Protein AF-0000000067842999 (afdb_homodimer)

InterPro domains:
  IPR013651 ATP-grasp fold, RimK-type [PF08443] (197-310)

Secondary structure (DSSP, 8-state):
-EEEEE-TT-HHHHHHHHHHHHHT--EEEEEGGGGGG-EEEEESSSTT-EEEEETTEEEEGGG--EEEES-PPPPPPPTT---HHHHHHHHHHHHHHHHHHHHHTTTSBSS-HHHHHHHT-HHHHHHHHHHTT-B---EEEES-HHHHHHHHHHS-EEEE-SS-----SHHHHHHHHS-GGG--THHHHHHHTS-EEEEEPP-EEEEEEEEEETTEEEEEEEE--S-GGGSS-TTSTT-TTSEEEEEPPPHHHHHHHHHHHHHTT-SEEEEEEEEETTS-EEEEEEETT---HHHHHHH---HHHHHHHHHHS------/-EEEEE-TT-HHHHHHHHHHHHHT--EEEEEGGGGGG-EEEEESSSTT-EEEEETTEEEEGGG--EEEES-PPPPPPPTT---HHHHHHHHHHHHHHHHHHHHHTTTSBSS-HHHHHHHT-HHHHHHHHHHTT-----EEEES-HHHHHHHHHHS-EEEE-SS-----SHHHHHHHHS-GGG--THHHHHHHTS-EEEEEPP-EEEEEEEEEETTEEEEEEEE--S-GGGSS-TTSTT-TTSEEEEEPPPHHHHHHHHHHHHHTT-SEEEEEEEEETTS-EEEEEEETT---HHHHHHH---HHHHHHHHHHS------

Structure (mmCIF, N/CA/C/O backbone):
data_AF-0000000067842999-model_v1
#
loop_
_entity.id
_entity.type
_entity.pdbx_description
1 polymer 'ATP-grasp fold RimK-type domain-containing protein'
#
loop_
_atom_site.group_PDB
_atom_site.id
_atom_site.type_symbol
_atom_site.label_atom_id
_atom_site.label_alt_id
_atom_site.label_comp_id
_atom_site.label_asym_id
_atom_site.label_entity_id
_atom_site.label_seq_id
_atom_site.pdbx_PDB_ins_code
_atom_site.Cartn_x
_atom_site.Cartn_y
_atom_site.Cartn_z
_atom_site.occupancy
_atom_site.B_iso_or_equiv
_atom_site.auth_seq_id
_atom_site.auth_comp_id
_atom_site.auth_asym_id
_atom_site.auth_atom_id
_atom_site.pdbx_PDB_model_num
ATOM 1 N N . MET A 1 1 ? 22.359 10.883 -10.391 1 95.81 1 MET A N 1
ATOM 2 C CA . MET A 1 1 ? 22.797 9.875 -9.438 1 95.81 1 MET A CA 1
ATOM 3 C C . MET A 1 1 ? 21.688 8.875 -9.141 1 95.81 1 MET A C 1
ATOM 5 O O . MET A 1 1 ? 20.516 9.25 -9.078 1 95.81 1 MET A O 1
ATOM 9 N N . LEU A 1 2 ? 22.109 7.605 -9.008 1 98.19 2 LEU A N 1
ATOM 10 C CA . LEU A 1 2 ? 21.125 6.559 -8.711 1 98.19 2 LEU A CA 1
ATOM 11 C C . LEU A 1 2 ? 21.078 6.277 -7.215 1 98.19 2 LEU A C 1
ATOM 13 O O . LEU A 1 2 ? 22.109 6.27 -6.543 1 98.19 2 LEU A O 1
ATOM 17 N N . LEU A 1 3 ? 19.906 6.102 -6.684 1 98.62 3 LEU A N 1
ATOM 18 C CA . LEU A 1 3 ? 19.734 5.695 -5.289 1 98.62 3 LEU A CA 1
ATOM 19 C C . LEU A 1 3 ? 19.328 4.23 -5.195 1 98.62 3 LEU A C 1
ATOM 21 O O . LEU A 1 3 ? 18.281 3.832 -5.715 1 98.62 3 LEU A O 1
ATOM 25 N N . LEU A 1 4 ? 20.172 3.434 -4.594 1 98.62 4 LEU A N 1
ATOM 26 C CA . LEU A 1 4 ? 19.906 2.014 -4.391 1 98.62 4 LEU A CA 1
ATOM 27 C C . LEU A 1 4 ? 19.391 1.754 -2.979 1 98.62 4 LEU A C 1
ATOM 29 O O . LEU A 1 4 ? 20.156 1.825 -2.012 1 98.62 4 LEU A O 1
ATOM 33 N N . VAL A 1 5 ? 18.125 1.477 -2.85 1 98.5 5 VAL A N 1
ATOM 34 C CA . VAL A 1 5 ? 17.484 1.307 -1.549 1 98.5 5 VAL A CA 1
ATOM 35 C C . VAL A 1 5 ? 17.406 -0.179 -1.204 1 98.5 5 VAL A C 1
ATOM 37 O O . VAL A 1 5 ? 16.672 -0.933 -1.855 1 98.5 5 VAL A O 1
ATOM 40 N N . THR A 1 6 ? 18.141 -0.628 -0.24 1 98.19 6 THR A N 1
ATOM 41 C CA . THR A 1 6 ? 18.281 -2.041 0.094 1 98.19 6 THR A CA 1
ATOM 42 C C . THR A 1 6 ? 18.828 -2.209 1.512 1 98.19 6 THR A C 1
ATOM 44 O O . THR A 1 6 ? 18.547 -1.39 2.389 1 98.19 6 THR A O 1
ATOM 47 N N . ASN A 1 7 ? 19.438 -3.391 1.809 1 97.44 7 ASN A N 1
ATOM 48 C CA . ASN A 1 7 ? 20.078 -3.676 3.084 1 97.44 7 ASN A CA 1
ATOM 49 C C . ASN A 1 7 ? 21.5 -4.188 2.887 1 97.44 7 ASN A C 1
ATOM 51 O O . ASN A 1 7 ? 21.891 -4.531 1.77 1 97.44 7 ASN A O 1
ATOM 55 N N . ARG A 1 8 ? 22.266 -4.281 3.936 1 95.5 8 ARG A N 1
ATOM 56 C CA . ARG A 1 8 ? 23.688 -4.594 3.877 1 95.5 8 ARG A CA 1
ATOM 57 C C . ARG A 1 8 ? 23.922 -6.027 3.41 1 95.5 8 ARG A C 1
ATOM 59 O O . ARG A 1 8 ? 24.984 -6.355 2.877 1 95.5 8 ARG A O 1
ATOM 66 N N . ARG A 1 9 ? 22.906 -6.883 3.523 1 95.06 9 ARG A N 1
ATOM 67 C CA . ARG A 1 9 ? 23.078 -8.305 3.24 1 95.06 9 ARG A CA 1
ATOM 68 C C . ARG A 1 9 ? 22.594 -8.641 1.835 1 95.06 9 ARG A C 1
ATOM 70 O O . ARG A 1 9 ? 22.594 -9.812 1.437 1 95.06 9 ARG A O 1
ATOM 77 N N . ASP A 1 10 ? 22.203 -7.641 1.113 1 95.62 10 ASP A N 1
ATOM 78 C CA . ASP A 1 10 ? 21.688 -7.875 -0.233 1 95.62 10 ASP A CA 1
ATOM 79 C C . ASP A 1 10 ? 22.828 -8.039 -1.235 1 95.62 10 ASP A C 1
ATOM 81 O O . ASP A 1 10 ? 23.219 -7.078 -1.906 1 95.62 10 ASP A O 1
ATOM 85 N N . ILE A 1 11 ? 23.203 -9.242 -1.505 1 94.62 11 ILE A N 1
ATOM 86 C CA . ILE A 1 11 ? 24.312 -9.562 -2.387 1 94.62 11 ILE A CA 1
ATOM 87 C C . ILE A 1 11 ? 23.938 -9.258 -3.834 1 94.62 11 ILE A C 1
ATOM 89 O O . ILE A 1 11 ? 24.781 -8.859 -4.637 1 94.62 11 ILE A O 1
ATOM 93 N N . THR A 1 12 ? 22.719 -9.383 -4.133 1 95.75 12 THR A N 1
ATOM 94 C CA . THR A 1 12 ? 22.25 -9.109 -5.492 1 95.75 12 THR A CA 1
ATOM 95 C C . THR A 1 12 ? 22.516 -7.656 -5.871 1 95.75 12 THR A C 1
ATOM 97 O O . THR A 1 12 ? 22.922 -7.367 -6.996 1 95.75 12 THR A O 1
ATOM 100 N N . MET A 1 13 ? 22.375 -6.723 -4.977 1 97.5 13 MET A N 1
ATOM 101 C CA . MET A 1 13 ? 22.625 -5.309 -5.238 1 97.5 13 MET A CA 1
ATOM 102 C C . MET A 1 13 ? 24.094 -5.066 -5.547 1 97.5 13 MET A C 1
ATOM 104 O O . MET A 1 13 ? 24.438 -4.117 -6.254 1 97.5 13 MET A O 1
ATOM 108 N N . ASP A 1 14 ? 24.953 -5.957 -5.031 1 97.44 14 ASP A N 1
ATOM 109 C CA . ASP A 1 14 ? 26.391 -5.82 -5.305 1 97.44 14 ASP A CA 1
ATOM 110 C C . ASP A 1 14 ? 26.672 -5.938 -6.797 1 97.44 14 ASP A C 1
ATOM 112 O O . ASP A 1 14 ? 27.625 -5.328 -7.305 1 97.44 14 ASP A O 1
ATOM 116 N N . TYR A 1 15 ? 25.844 -6.738 -7.48 1 97.62 15 TYR A N 1
ATOM 117 C CA . TYR A 1 15 ? 26 -6.867 -8.922 1 97.62 15 TYR A CA 1
ATOM 118 C C . TYR A 1 15 ? 25.688 -5.551 -9.625 1 97.62 15 TYR A C 1
ATOM 120 O O . TYR A 1 15 ? 26.359 -5.172 -10.586 1 97.62 15 TYR A O 1
ATOM 128 N N . VAL A 1 16 ? 24.688 -4.844 -9.188 1 98.25 16 VAL A N 1
ATOM 129 C CA . VAL A 1 16 ? 24.328 -3.539 -9.734 1 98.25 16 VAL A CA 1
ATOM 130 C C . VAL A 1 16 ? 25.438 -2.529 -9.422 1 98.25 16 VAL A C 1
ATOM 132 O O . VAL A 1 16 ? 25.844 -1.761 -10.297 1 98.25 16 VAL A O 1
ATOM 135 N N . VAL A 1 17 ? 25.922 -2.557 -8.211 1 98.31 17 VAL A N 1
ATOM 136 C CA . VAL A 1 17 ? 26.984 -1.663 -7.785 1 98.31 17 VAL A CA 1
ATOM 137 C C . VAL A 1 17 ? 28.219 -1.875 -8.664 1 98.31 17 VAL A C 1
ATOM 139 O O . VAL A 1 17 ? 28.828 -0.91 -9.141 1 98.31 17 VAL A O 1
ATOM 142 N N . ALA A 1 18 ? 28.562 -3.156 -8.852 1 98.06 18 ALA A N 1
ATOM 143 C CA . ALA A 1 18 ? 29.703 -3.475 -9.695 1 98.06 18 ALA A CA 1
ATOM 144 C C . ALA A 1 18 ? 29.531 -2.906 -11.102 1 98.06 18 ALA A C 1
ATOM 146 O O . ALA A 1 18 ? 30.453 -2.33 -11.672 1 98.06 18 ALA A O 1
ATOM 147 N N . GLU A 1 19 ? 28.328 -3.086 -11.641 1 98.12 19 GLU A N 1
ATOM 148 C CA . GLU A 1 19 ? 28.031 -2.57 -12.969 1 98.12 19 GLU A CA 1
ATOM 149 C C . GLU A 1 19 ? 28.125 -1.048 -13.008 1 98.12 19 GLU A C 1
ATOM 151 O O . GLU A 1 19 ? 28.641 -0.474 -13.969 1 98.12 19 GLU A O 1
ATOM 156 N N . LEU A 1 20 ? 27.672 -0.382 -12 1 98.25 20 LEU A N 1
ATOM 157 C CA . LEU A 1 20 ? 27.703 1.074 -11.93 1 98.25 20 LEU A CA 1
ATOM 158 C C . LEU A 1 20 ? 29.141 1.58 -11.836 1 98.25 20 LEU A C 1
ATOM 160 O O . LEU A 1 20 ? 29.484 2.602 -12.438 1 98.25 20 LEU A O 1
ATOM 164 N N . HIS A 1 21 ? 29.969 0.883 -11.07 1 98.19 21 HIS A N 1
ATOM 165 C CA . HIS A 1 21 ? 31.391 1.222 -11.016 1 98.19 21 HIS A CA 1
ATOM 166 C C . HIS A 1 21 ? 32.031 1.092 -12.383 1 98.19 21 HIS A C 1
ATOM 168 O O . HIS A 1 21 ? 32.781 1.976 -12.805 1 98.19 21 HIS A O 1
ATOM 174 N N . ARG A 1 22 ? 31.703 0.012 -12.984 1 97.81 22 ARG A N 1
ATOM 175 C CA . ARG A 1 22 ? 32.25 -0.229 -14.32 1 97.81 22 ARG A CA 1
ATOM 176 C C . ARG A 1 22 ? 31.906 0.908 -15.273 1 97.81 22 ARG A C 1
ATOM 178 O O . ARG A 1 22 ? 32.719 1.316 -16.094 1 97.81 22 ARG A O 1
ATOM 185 N N . ARG A 1 23 ? 30.75 1.438 -15.133 1 97.25 23 ARG A N 1
ATOM 186 C CA . ARG A 1 23 ? 30.266 2.484 -16.031 1 97.25 23 ARG A CA 1
ATOM 187 C C . ARG A 1 23 ? 30.609 3.869 -15.484 1 97.25 23 ARG A C 1
ATOM 189 O O . ARG A 1 23 ? 30.297 4.883 -16.109 1 97.25 23 ARG A O 1
ATOM 196 N N . GLU A 1 24 ? 31.141 3.922 -14.297 1 97.44 24 GLU A N 1
ATOM 197 C CA . GLU A 1 24 ? 31.469 5.176 -13.625 1 97.44 24 GLU A CA 1
ATOM 198 C C . GLU A 1 24 ? 30.219 6.027 -13.414 1 97.44 24 GLU A C 1
ATOM 200 O O . GLU A 1 24 ? 30.25 7.238 -13.641 1 97.44 24 GLU A O 1
ATOM 205 N N . GLN A 1 25 ? 29.125 5.383 -13.195 1 96.56 25 GLN A N 1
ATOM 206 C CA . GLN A 1 25 ? 27.859 6.039 -12.891 1 96.56 25 GLN A CA 1
ATOM 207 C C . GLN A 1 25 ? 27.719 6.32 -11.398 1 96.56 25 GLN A C 1
ATOM 209 O O . GLN A 1 25 ? 27.844 5.406 -10.578 1 96.56 25 GLN A O 1
ATOM 214 N N . PRO A 1 26 ? 27.547 7.586 -11.039 1 97 26 PRO A N 1
ATOM 215 C CA . PRO A 1 26 ? 27.406 7.914 -9.617 1 97 26 PRO A CA 1
ATOM 216 C C . PRO A 1 26 ? 26.172 7.273 -8.984 1 97 26 PRO A C 1
ATOM 218 O O . PRO A 1 26 ? 25.109 7.188 -9.617 1 97 26 PRO A O 1
ATOM 221 N N . PHE A 1 27 ? 26.328 6.785 -7.766 1 98 27 PHE A N 1
ATOM 222 C CA . PHE A 1 27 ? 25.219 6.176 -7.039 1 98 27 PHE A CA 1
ATOM 223 C C . PHE A 1 27 ? 25.438 6.277 -5.535 1 98 27 PHE A C 1
ATOM 225 O O . PHE A 1 27 ? 26.531 6.605 -5.082 1 98 27 PHE A O 1
ATOM 232 N N . VAL A 1 28 ? 24.359 6.117 -4.77 1 97.94 28 VAL A N 1
ATOM 233 C CA . VAL A 1 28 ? 24.391 5.934 -3.322 1 97.94 28 VAL A CA 1
ATOM 234 C C . VAL A 1 28 ? 23.594 4.684 -2.941 1 97.94 28 VAL A C 1
ATOM 236 O O . VAL A 1 28 ? 22.469 4.496 -3.393 1 97.94 28 VAL A O 1
ATOM 239 N N . ARG A 1 29 ? 24.266 3.791 -2.246 1 97.88 29 ARG A N 1
ATOM 240 C CA . ARG A 1 29 ? 23.578 2.641 -1.66 1 97.88 29 ARG A CA 1
ATOM 241 C C . ARG A 1 29 ? 23.031 2.975 -0.273 1 97.88 29 ARG A C 1
ATOM 243 O O . ARG A 1 29 ? 23.812 3.229 0.654 1 97.88 29 ARG A O 1
ATOM 250 N N . LEU A 1 30 ? 21.766 3.039 -0.133 1 97.94 30 LEU A N 1
ATOM 251 C CA . LEU A 1 30 ? 21.109 3.332 1.138 1 97.94 30 LEU A CA 1
ATOM 252 C C . LEU A 1 30 ? 20.672 2.049 1.833 1 97.94 30 LEU A C 1
ATOM 254 O O . LEU A 1 30 ? 19.656 1.463 1.475 1 97.94 30 LEU A O 1
ATOM 258 N N . ASN A 1 31 ? 21.469 1.586 2.775 1 97.81 31 ASN A N 1
ATOM 259 C CA . ASN A 1 31 ? 21.078 0.485 3.65 1 97.81 31 ASN A CA 1
ATOM 260 C C . ASN A 1 31 ? 20.125 0.951 4.75 1 97.81 31 ASN A C 1
ATOM 262 O O . ASN A 1 31 ? 20.562 1.52 5.754 1 97.81 31 ASN A O 1
ATOM 266 N N . THR A 1 32 ? 18.875 0.613 4.621 1 97.81 32 THR A N 1
ATOM 267 C CA . THR A 1 32 ? 17.828 1.286 5.367 1 97.81 32 THR A CA 1
ATOM 268 C C . THR A 1 32 ? 17.844 0.877 6.836 1 97.81 32 THR A C 1
ATOM 270 O O . THR A 1 32 ? 17.312 1.583 7.691 1 97.81 32 THR A O 1
ATOM 273 N N . GLU A 1 33 ? 18.391 -0.332 7.152 1 96.62 33 GLU A N 1
ATOM 274 C CA . GLU A 1 33 ? 18.5 -0.74 8.547 1 96.62 33 GLU A CA 1
ATOM 275 C C . GLU A 1 33 ? 19.375 0.223 9.352 1 96.62 33 GLU A C 1
ATOM 277 O O . GLU A 1 33 ? 19.312 0.243 10.578 1 96.62 33 GLU A O 1
ATOM 282 N N . LEU A 1 34 ? 20.203 1.094 8.688 1 96.5 34 LEU A N 1
ATOM 283 C CA . LEU A 1 34 ? 21.125 2 9.352 1 96.5 34 LEU A CA 1
ATOM 284 C C . LEU A 1 34 ? 20.516 3.383 9.523 1 96.5 34 LEU A C 1
ATOM 286 O O . LEU A 1 34 ? 21.109 4.266 10.133 1 96.5 34 LEU A O 1
ATOM 290 N N . LEU A 1 35 ? 19.312 3.625 9.109 1 96.5 35 LEU A N 1
ATOM 291 C CA . LEU A 1 35 ? 18.688 4.945 9.078 1 96.5 35 LEU A CA 1
ATOM 292 C C . LEU A 1 35 ? 18.625 5.551 10.477 1 96.5 35 LEU A C 1
ATOM 294 O O . LEU A 1 35 ? 18.812 6.758 10.641 1 96.5 35 LEU A O 1
ATOM 298 N N . PRO A 1 36 ? 18.438 4.766 11.484 1 95.56 36 PRO A N 1
ATOM 299 C CA . PRO A 1 36 ? 18.406 5.375 12.812 1 95.56 36 PRO A CA 1
ATOM 300 C C . PRO A 1 36 ? 19.734 6.016 13.211 1 95.56 36 PRO A C 1
ATOM 302 O O . PRO A 1 36 ? 19.797 6.715 14.227 1 95.56 36 PRO A O 1
ATOM 305 N N . GLN A 1 37 ? 20.75 5.832 12.406 1 95.12 37 GLN A N 1
ATOM 306 C CA . GLN A 1 37 ? 22.047 6.492 12.617 1 95.12 37 GLN A CA 1
ATOM 307 C C . GLN A 1 37 ? 22.172 7.734 11.734 1 95.12 37 GLN A C 1
ATOM 309 O O . GLN A 1 37 ? 23.172 8.438 11.789 1 95.12 37 GLN A O 1
ATOM 314 N N . ALA A 1 38 ? 21.156 8.062 11.039 1 96.69 38 ALA A N 1
ATOM 315 C CA . ALA A 1 38 ? 21.219 9.141 10.055 1 96.69 38 ALA A CA 1
ATOM 316 C C . ALA A 1 38 ? 20.578 10.414 10.602 1 96.69 38 ALA A C 1
ATOM 318 O O . ALA A 1 38 ? 19.891 10.383 11.617 1 96.69 38 ALA A O 1
ATOM 319 N N . MET A 1 39 ? 20.922 11.492 9.969 1 96.62 39 MET A N 1
ATOM 320 C CA . MET A 1 39 ? 20.172 12.742 10.055 1 96.62 39 MET A CA 1
ATOM 321 C C . MET A 1 39 ? 19.406 13 8.758 1 96.62 39 MET A C 1
ATOM 323 O O . MET A 1 39 ? 19.922 12.75 7.668 1 96.62 39 MET A O 1
ATOM 327 N N . CYS A 1 40 ? 18.203 13.445 8.938 1 97.81 40 CYS A N 1
ATOM 328 C CA . CYS A 1 40 ? 17.406 13.648 7.734 1 97.81 40 CYS A CA 1
ATOM 329 C C . CYS A 1 40 ? 16.609 14.945 7.816 1 97.81 40 CYS A C 1
ATOM 331 O O . CYS A 1 40 ? 16.359 15.453 8.906 1 97.81 40 CYS A O 1
ATOM 333 N N . THR A 1 41 ? 16.328 15.5 6.684 1 97.56 41 THR A N 1
ATOM 334 C CA . THR A 1 41 ? 15.422 16.625 6.523 1 97.56 41 THR A CA 1
ATOM 335 C C . THR A 1 41 ? 14.562 16.469 5.281 1 97.56 41 THR A C 1
ATOM 337 O O . THR A 1 41 ? 15.031 15.977 4.25 1 97.56 41 THR A O 1
ATOM 340 N N . MET A 1 42 ? 13.281 16.828 5.371 1 98.12 42 MET A N 1
ATOM 341 C CA . MET A 1 42 ? 12.328 16.812 4.27 1 98.12 42 MET A CA 1
ATOM 342 C C . MET A 1 42 ? 11.344 17.969 4.387 1 98.12 42 MET A C 1
ATOM 344 O O . MET A 1 42 ? 10.547 18.016 5.328 1 98.12 42 MET A O 1
ATOM 348 N N . ALA A 1 43 ? 11.461 18.875 3.453 1 96.88 43 ALA A N 1
ATOM 349 C CA . ALA A 1 43 ? 10.539 20 3.439 1 96.88 43 ALA A CA 1
ATOM 350 C C . ALA A 1 43 ? 9.172 19.594 2.895 1 96.88 43 ALA A C 1
ATOM 352 O O . ALA A 1 43 ? 9.031 18.531 2.285 1 96.88 43 ALA A O 1
ATOM 353 N N . SER A 1 44 ? 8.203 20.391 3.139 1 94.38 44 SER A N 1
ATOM 354 C CA . SER A 1 44 ? 6.871 20.141 2.602 1 94.38 44 SER A CA 1
ATOM 355 C C . SER A 1 44 ? 6.855 20.25 1.08 1 94.38 44 SER A C 1
ATOM 357 O O . SER A 1 44 ? 6.055 19.594 0.409 1 94.38 44 SER A O 1
ATOM 359 N N . HIS A 1 45 ? 7.676 21.109 0.602 1 95.12 45 HIS A N 1
ATOM 360 C CA . HIS A 1 45 ? 7.785 21.375 -0.828 1 95.12 45 HIS A CA 1
ATOM 361 C C . HIS A 1 45 ? 9.133 22 -1.171 1 95.12 45 HIS A C 1
ATOM 363 O O . HIS A 1 45 ? 9.695 22.75 -0.368 1 95.12 45 HIS A O 1
ATOM 369 N N . PRO A 1 46 ? 9.633 21.734 -2.438 1 96.56 46 PRO A N 1
ATOM 370 C CA . PRO A 1 46 ? 9.141 20.875 -3.527 1 96.56 46 PRO A CA 1
ATOM 371 C C . PRO A 1 46 ? 9.484 19.406 -3.324 1 96.56 46 PRO A C 1
ATOM 373 O O . PRO A 1 46 ? 10.016 19.031 -2.279 1 96.56 46 PRO A O 1
ATOM 376 N N . ARG A 1 47 ? 9.188 18.594 -4.246 1 96.88 47 ARG A N 1
ATOM 377 C CA . ARG A 1 47 ? 9.281 17.141 -4.152 1 96.88 47 ARG A CA 1
ATOM 378 C C . ARG A 1 47 ? 10.711 16.703 -3.832 1 96.88 47 ARG A C 1
ATOM 380 O O . ARG A 1 47 ? 10.922 15.773 -3.039 1 96.88 47 ARG A O 1
ATOM 387 N N . ASP A 1 48 ? 11.664 17.422 -4.336 1 97.81 48 ASP A N 1
ATOM 388 C CA . ASP A 1 48 ? 13.047 16.969 -4.23 1 97.81 48 ASP A CA 1
ATOM 389 C C . ASP A 1 48 ? 13.742 17.594 -3.027 1 97.81 48 ASP A C 1
ATOM 391 O O . ASP A 1 48 ? 14.945 17.406 -2.83 1 97.81 48 ASP A O 1
ATOM 395 N N . ALA A 1 49 ? 12.992 18.328 -2.195 1 97.88 49 ALA A N 1
ATOM 396 C CA . ALA A 1 49 ? 13.594 19.031 -1.07 1 97.88 49 ALA A CA 1
ATOM 397 C C . ALA A 1 49 ? 13.719 18.125 0.149 1 97.88 49 ALA A C 1
ATOM 399 O O . ALA A 1 49 ? 13 18.312 1.138 1 97.88 49 ALA A O 1
ATOM 400 N N . TRP A 1 50 ? 14.672 17.219 0.088 1 98.19 50 TRP A N 1
ATOM 401 C CA . TRP A 1 50 ? 14.992 16.344 1.208 1 98.19 50 TRP A CA 1
ATOM 402 C C . TRP A 1 50 ? 16.453 15.922 1.173 1 98.19 50 TRP A C 1
ATOM 404 O O . TRP A 1 50 ? 17.125 16.047 0.143 1 98.19 50 TRP A O 1
ATOM 414 N N . SER A 1 51 ? 16.938 15.523 2.322 1 98.44 51 SER A N 1
ATOM 415 C CA . SER A 1 51 ? 18.312 15.047 2.428 1 98.44 51 SER A CA 1
ATOM 416 C C . SER A 1 51 ? 18.453 14 3.529 1 98.44 51 SER A C 1
ATOM 418 O O . SER A 1 51 ? 17.672 13.984 4.484 1 98.44 51 SER A O 1
ATOM 420 N N . ILE A 1 52 ? 19.359 13.117 3.354 1 98.31 52 ILE A N 1
ATOM 421 C CA . ILE A 1 52 ? 19.766 12.117 4.34 1 98.31 52 ILE A CA 1
ATOM 422 C C . ILE A 1 52 ? 21.281 12.133 4.5 1 98.31 52 ILE A C 1
ATOM 424 O O . ILE A 1 52 ? 22.016 12.016 3.516 1 98.31 52 ILE A O 1
ATOM 428 N N . SER A 1 53 ? 21.703 12.375 5.664 1 97.75 53 SER A N 1
ATOM 429 C CA . SER A 1 53 ? 23.125 12.289 6 1 97.75 53 SER A CA 1
ATOM 430 C C . SER A 1 53 ? 23.438 11.016 6.781 1 97.75 53 SER A C 1
ATOM 432 O O . SER A 1 53 ? 22.906 10.812 7.875 1 97.75 53 SER A O 1
ATOM 434 N N . LEU A 1 54 ? 24.234 10.164 6.258 1 95.81 54 LEU A N 1
ATOM 435 C CA . LEU A 1 54 ? 24.578 8.875 6.859 1 95.81 54 LEU A CA 1
ATOM 436 C C . LEU A 1 54 ? 26 8.484 6.531 1 95.81 54 LEU A C 1
ATOM 438 O O . LEU A 1 54 ? 26.406 8.508 5.367 1 95.81 54 LEU A O 1
ATOM 442 N N . GLY A 1 55 ? 26.828 8.141 7.52 1 92.06 55 GLY A N 1
ATOM 443 C CA . GLY A 1 55 ? 28.203 7.684 7.328 1 92.06 55 GLY A CA 1
ATOM 444 C C . GLY A 1 55 ? 29.078 8.711 6.648 1 92.06 55 GLY A C 1
ATOM 445 O O . GLY A 1 55 ? 29.875 8.375 5.773 1 92.06 55 GLY A O 1
ATOM 446 N N . GLY A 1 56 ? 28.812 9.891 6.855 1 91.81 56 GLY A N 1
ATOM 447 C CA . GLY A 1 56 ? 29.641 10.945 6.293 1 91.81 56 GLY A CA 1
ATOM 448 C C . GLY A 1 56 ? 29.203 11.367 4.902 1 91.81 56 GLY A C 1
ATOM 449 O O . GLY A 1 56 ? 29.797 12.266 4.305 1 91.81 56 GLY A O 1
ATOM 450 N N . ARG A 1 57 ? 28.219 10.758 4.395 1 94.62 57 ARG A N 1
ATOM 451 C CA . ARG A 1 57 ? 27.703 11.109 3.072 1 94.62 57 ARG A CA 1
ATOM 452 C C . ARG A 1 57 ? 26.312 11.742 3.17 1 94.62 57 ARG A C 1
ATOM 454 O O . ARG A 1 57 ? 25.516 11.375 4.039 1 94.62 57 ARG A O 1
ATOM 461 N N . VAL A 1 58 ? 26.094 12.719 2.287 1 96.94 58 VAL A N 1
ATOM 462 C CA . VAL A 1 58 ? 24.797 13.367 2.229 1 96.94 58 VAL A CA 1
ATOM 463 C C . VAL A 1 58 ? 24.156 13.109 0.868 1 96.94 58 VAL A C 1
ATOM 465 O O . VAL A 1 58 ? 24.766 13.336 -0.173 1 96.94 58 VAL A O 1
ATOM 468 N N . VAL A 1 59 ? 23 12.547 0.898 1 97.62 59 VAL A N 1
ATOM 469 C CA . VAL A 1 59 ? 22.188 12.391 -0.304 1 97.62 59 VAL A CA 1
ATOM 470 C C . VAL A 1 59 ? 21.094 13.461 -0.34 1 97.62 59 VAL A C 1
ATOM 472 O O . VAL A 1 59 ? 20.359 13.648 0.636 1 97.62 59 VAL A O 1
ATOM 475 N N . ARG A 1 60 ? 21.016 14.172 -1.408 1 98.19 60 ARG A N 1
ATOM 476 C CA . ARG A 1 60 ? 19.984 15.195 -1.608 1 98.19 60 ARG A CA 1
ATOM 477 C C . ARG A 1 60 ? 19.031 14.797 -2.723 1 98.19 60 ARG A C 1
ATOM 479 O O . ARG A 1 60 ? 19.438 14.25 -3.746 1 98.19 60 ARG A O 1
ATOM 486 N N . GLY A 1 61 ? 17.766 15.07 -2.506 1 98.25 61 GLY A N 1
ATOM 487 C CA . GLY A 1 61 ? 16.734 14.656 -3.436 1 98.25 61 GLY A CA 1
ATOM 488 C C . GLY A 1 61 ? 16.969 15.164 -4.848 1 98.25 61 GLY A C 1
ATOM 489 O O . GLY A 1 61 ? 16.688 14.445 -5.82 1 98.25 61 GLY A O 1
ATOM 490 N N . GLU A 1 62 ? 17.469 16.312 -4.953 1 97.69 62 GLU A N 1
ATOM 491 C CA . GLU A 1 62 ? 17.641 16.953 -6.258 1 97.69 62 GLU A CA 1
ATOM 492 C C . GLU A 1 62 ? 18.703 16.219 -7.086 1 97.69 62 GLU A C 1
ATOM 494 O O . GLU A 1 62 ? 18.75 16.359 -8.312 1 97.69 62 GLU A O 1
ATOM 499 N N . GLU A 1 63 ? 19.531 15.453 -6.418 1 97.25 63 GLU A N 1
ATOM 500 C CA . GLU A 1 63 ? 20.609 14.758 -7.109 1 97.25 63 GLU A CA 1
ATOM 501 C C . GLU A 1 63 ? 20.156 13.391 -7.613 1 97.25 63 GLU A C 1
ATOM 503 O O . GLU A 1 63 ? 20.844 12.758 -8.414 1 97.25 63 GLU A O 1
ATOM 508 N N . VAL A 1 64 ? 19.016 12.891 -7.16 1 98.19 64 VAL A N 1
ATOM 509 C CA . VAL A 1 64 ? 18.594 11.523 -7.449 1 98.19 64 VAL A CA 1
ATOM 510 C C . VAL A 1 64 ? 17.781 11.5 -8.75 1 98.19 64 VAL A C 1
ATOM 512 O O . VAL A 1 64 ? 16.734 12.141 -8.844 1 98.19 64 VAL A O 1
ATOM 515 N N . THR A 1 65 ? 18.234 10.773 -9.719 1 97.44 65 THR A N 1
ATOM 516 C CA . THR A 1 65 ? 17.562 10.734 -11.023 1 97.44 65 THR A CA 1
ATOM 517 C C . THR A 1 65 ? 16.734 9.461 -11.164 1 97.44 65 THR A C 1
ATOM 519 O O . THR A 1 65 ? 15.75 9.438 -11.906 1 97.44 65 THR A O 1
ATOM 522 N N . ALA A 1 66 ? 17.141 8.391 -10.531 1 98.25 66 ALA A N 1
ATOM 523 C CA . ALA A 1 66 ? 16.438 7.109 -10.516 1 98.25 66 ALA A CA 1
ATOM 524 C C . ALA A 1 66 ? 16.766 6.312 -9.258 1 98.25 66 ALA A C 1
ATOM 526 O O . ALA A 1 66 ? 17.719 6.625 -8.555 1 98.25 66 ALA A O 1
ATOM 527 N N . ALA A 1 67 ? 15.93 5.363 -9 1 98.62 67 ALA A N 1
ATOM 528 C CA . ALA A 1 67 ? 16.109 4.594 -7.77 1 98.62 67 ALA A CA 1
ATOM 529 C C . ALA A 1 67 ? 15.719 3.135 -7.977 1 98.62 67 ALA A C 1
ATOM 531 O O . ALA A 1 67 ? 14.891 2.822 -8.836 1 98.62 67 ALA A O 1
ATOM 532 N N . TYR A 1 68 ? 16.344 2.232 -7.25 1 98.62 68 TYR A N 1
ATOM 533 C CA . TYR A 1 68 ? 16.094 0.796 -7.273 1 98.62 68 TYR A CA 1
ATOM 534 C C . TYR A 1 68 ? 15.688 0.292 -5.895 1 98.62 68 TYR A C 1
ATOM 536 O O . TYR A 1 68 ? 16.516 0.214 -4.984 1 98.62 68 TYR A O 1
ATOM 544 N N . PHE A 1 69 ? 14.406 0.044 -5.762 1 98.31 69 PHE A N 1
ATOM 545 C CA . PHE A 1 69 ? 13.844 -0.562 -4.559 1 98.31 69 PHE A CA 1
ATOM 546 C C . PHE A 1 69 ? 13.961 -2.082 -4.613 1 98.31 69 PHE A C 1
ATOM 548 O O . PHE A 1 69 ? 13.203 -2.74 -5.328 1 98.31 69 PHE A O 1
ATOM 555 N N . ARG A 1 70 ? 14.82 -2.65 -3.75 1 96.5 70 ARG A N 1
ATOM 556 C CA . ARG A 1 70 ? 14.984 -4.09 -3.908 1 96.5 70 ARG A CA 1
ATOM 557 C C . ARG A 1 70 ? 14.656 -4.824 -2.613 1 96.5 70 ARG A C 1
ATOM 559 O O . ARG A 1 70 ? 13.648 -5.531 -2.535 1 96.5 70 ARG A O 1
ATOM 566 N N . ARG A 1 71 ? 15.43 -4.578 -1.551 1 95.62 71 ARG A N 1
ATOM 567 C CA . ARG A 1 71 ? 15.219 -5.285 -0.292 1 95.62 71 ARG A CA 1
ATOM 568 C C . ARG A 1 71 ? 15.539 -4.391 0.9 1 95.62 71 ARG A C 1
ATOM 570 O O . ARG A 1 71 ? 16.422 -4.699 1.698 1 95.62 71 ARG A O 1
ATOM 577 N N . PRO A 1 72 ? 14.742 -3.32 1.091 1 96.31 72 PRO A N 1
ATOM 578 C CA . PRO A 1 72 ? 15 -2.494 2.271 1 96.31 72 PRO A CA 1
ATOM 579 C C . PRO A 1 72 ? 14.867 -3.271 3.578 1 96.31 72 PRO A C 1
ATOM 581 O O . PRO A 1 72 ? 14 -4.141 3.695 1 96.31 72 PRO A O 1
ATOM 584 N N . GLY A 1 73 ? 15.766 -3.066 4.465 1 94.62 73 GLY A N 1
ATOM 585 C CA . GLY A 1 73 ? 15.68 -3.648 5.797 1 94.62 73 GLY A CA 1
ATOM 586 C C . GLY A 1 73 ? 14.938 -2.773 6.785 1 94.62 73 GLY A C 1
ATOM 587 O O . GLY A 1 73 ? 14.875 -1.553 6.621 1 94.62 73 GLY A O 1
ATOM 588 N N . ALA A 1 74 ? 14.391 -3.402 7.777 1 93.31 74 ALA A N 1
ATOM 589 C CA . ALA A 1 74 ? 13.789 -2.639 8.867 1 93.31 74 ALA A CA 1
ATOM 590 C C . ALA A 1 74 ? 14.844 -1.818 9.602 1 93.31 74 ALA A C 1
ATOM 592 O O . ALA A 1 74 ? 15.938 -2.316 9.898 1 93.31 74 ALA A O 1
ATOM 593 N N . PRO A 1 75 ? 14.477 -0.541 9.883 1 95.5 75 PRO A N 1
ATOM 594 C CA . PRO A 1 75 ? 15.43 0.266 10.648 1 95.5 75 PRO A CA 1
ATOM 595 C C . PRO A 1 75 ? 15.805 -0.377 11.984 1 95.5 75 PRO A C 1
ATOM 597 O O . PRO A 1 75 ? 14.93 -0.83 12.727 1 95.5 75 PRO A O 1
ATOM 600 N N . VAL A 1 76 ? 17.078 -0.431 12.25 1 93.81 76 VAL A N 1
ATOM 601 C CA . VAL A 1 76 ? 17.578 -1.061 13.477 1 93.81 76 VAL A CA 1
ATOM 602 C C . VAL A 1 76 ? 17.953 0.013 14.492 1 93.81 76 VAL A C 1
ATOM 604 O O . VAL A 1 76 ? 18.875 0.789 14.281 1 93.81 76 VAL A O 1
ATOM 607 N N . VAL A 1 77 ? 17.266 -0.027 15.594 1 93 77 VAL A N 1
ATOM 608 C CA . VAL A 1 77 ? 17.469 0.958 16.656 1 93 77 VAL A CA 1
ATOM 609 C C . VAL A 1 77 ? 18.641 0.528 17.531 1 93 77 VAL A C 1
ATOM 611 O O . VAL A 1 77 ? 18.844 -0.666 17.766 1 93 77 VAL A O 1
ATOM 614 N N . SER A 1 78 ? 19.328 1.518 18.016 1 90.44 78 SER A N 1
ATOM 615 C CA . SER A 1 78 ? 20.469 1.272 18.875 1 90.44 78 SER A CA 1
ATOM 616 C C . SER A 1 78 ? 20.078 0.414 20.078 1 90.44 78 SER A C 1
ATOM 618 O O . SER A 1 78 ? 18.984 0.575 20.641 1 90.44 78 SER A O 1
ATOM 620 N N . GLU A 1 79 ? 20.969 -0.392 20.516 1 90.25 79 GLU A N 1
ATOM 621 C CA . GLU A 1 79 ? 20.75 -1.257 21.672 1 90.25 79 GLU A CA 1
ATOM 622 C C . GLU A 1 79 ? 20.641 -0.444 22.969 1 90.25 79 GLU A C 1
ATOM 624 O O . GLU A 1 79 ? 20.141 -0.937 23.969 1 90.25 79 GLU A O 1
ATOM 629 N N . ASN A 1 80 ? 21.078 0.743 22.891 1 88.25 80 ASN A N 1
ATOM 630 C CA . ASN A 1 80 ? 21.031 1.615 24.062 1 88.25 80 ASN A CA 1
ATOM 631 C C . ASN A 1 80 ? 19.594 1.966 24.453 1 88.25 80 ASN A C 1
ATOM 633 O O . ASN A 1 80 ? 19.344 2.412 25.562 1 88.25 80 ASN A O 1
ATOM 637 N N . VAL A 1 81 ? 18.703 1.82 23.469 1 89.69 81 VAL A N 1
ATOM 638 C CA . VAL A 1 81 ? 17.281 2.004 23.75 1 89.69 81 VAL A CA 1
ATOM 639 C C . VAL A 1 81 ? 16.703 0.721 24.344 1 89.69 81 VAL A C 1
ATOM 641 O O . VAL A 1 81 ? 16.453 -0.248 23.625 1 89.69 81 VAL A O 1
ATOM 644 N N . THR A 1 82 ? 16.438 0.695 25.609 1 89.44 82 THR A N 1
ATOM 645 C CA . THR A 1 82 ? 16.094 -0.54 26.312 1 89.44 82 THR A CA 1
ATOM 646 C C . THR A 1 82 ? 14.586 -0.685 26.453 1 89.44 82 THR A C 1
ATOM 648 O O . THR A 1 82 ? 14.078 -1.8 26.578 1 89.44 82 THR A O 1
ATOM 651 N N . ASP A 1 83 ? 13.93 0.472 26.469 1 88.44 83 ASP A N 1
ATOM 652 C CA . ASP A 1 83 ? 12.477 0.418 26.594 1 88.44 83 ASP A CA 1
ATOM 653 C C . ASP A 1 83 ? 11.836 -0.093 25.297 1 88.44 83 ASP A C 1
ATOM 655 O O . ASP A 1 83 ? 12.055 0.473 24.234 1 88.44 83 ASP A O 1
ATOM 659 N N . ALA A 1 84 ? 11.016 -1.115 25.422 1 86.88 84 ALA A N 1
ATOM 660 C CA . ALA A 1 84 ? 10.414 -1.762 24.266 1 86.88 84 ALA A CA 1
ATOM 661 C C . ALA A 1 84 ? 9.461 -0.813 23.547 1 86.88 84 ALA A C 1
ATOM 663 O O . ALA A 1 84 ? 9.375 -0.825 22.312 1 86.88 84 ALA A O 1
ATOM 664 N N . GLY A 1 85 ? 8.727 -0.081 24.266 1 85.12 85 GLY A N 1
ATOM 665 C CA . GLY A 1 85 ? 7.82 0.887 23.672 1 85.12 85 GLY A CA 1
ATOM 666 C C . GLY A 1 85 ? 8.531 1.98 22.891 1 85.12 85 GLY A C 1
ATOM 667 O O . GLY A 1 85 ? 8.109 2.344 21.797 1 85.12 85 GLY A O 1
ATOM 668 N N . GLU A 1 86 ? 9.594 2.467 23.469 1 85.38 86 GLU A N 1
ATOM 669 C CA . GLU A 1 86 ? 10.398 3.484 22.797 1 85.38 86 GLU A CA 1
ATOM 670 C C . GLU A 1 86 ? 11.031 2.938 21.516 1 85.38 86 GLU A C 1
ATOM 672 O O . GLU A 1 86 ? 11.039 3.611 20.484 1 85.38 86 GLU A O 1
ATOM 677 N N . ARG A 1 87 ? 11.531 1.77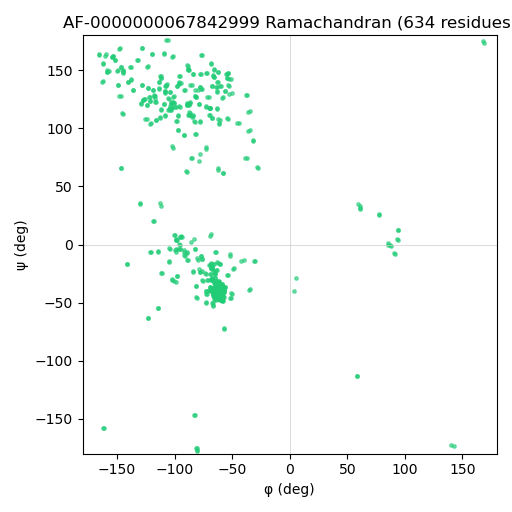 21.625 1 89.62 87 ARG A N 1
ATOM 678 C CA . ARG A 1 87 ? 12.141 1.117 20.469 1 89.62 87 ARG A CA 1
ATOM 679 C C . ARG A 1 87 ? 11.133 0.966 19.328 1 89.62 87 ARG A C 1
ATOM 681 O O . ARG A 1 87 ? 11.422 1.312 18.188 1 89.62 87 ARG A O 1
ATOM 688 N N . ALA A 1 88 ? 10 0.473 19.672 1 87.12 88 ALA A N 1
ATOM 689 C CA . ALA A 1 88 ? 8.945 0.277 18.688 1 87.12 88 ALA A CA 1
ATOM 690 C C . ALA A 1 88 ? 8.547 1.602 18.031 1 87.12 88 ALA A C 1
ATOM 692 O O . ALA A 1 88 ? 8.289 1.661 16.828 1 87.12 88 ALA A O 1
ATOM 693 N N . TYR A 1 89 ? 8.508 2.639 18.844 1 86.75 89 TYR A N 1
ATOM 694 C CA . TYR A 1 89 ? 8.148 3.961 18.344 1 86.75 89 TYR A CA 1
ATOM 695 C C . TYR A 1 89 ? 9.172 4.461 17.344 1 86.75 89 TYR A C 1
ATOM 697 O O . TYR A 1 89 ? 8.812 4.93 16.25 1 86.75 89 TYR A O 1
ATOM 705 N N . ILE A 1 90 ? 10.391 4.359 17.672 1 90.31 90 ILE A N 1
ATOM 706 C CA . ILE A 1 90 ? 11.477 4.824 16.828 1 90.31 90 ILE A CA 1
ATOM 707 C C . ILE A 1 90 ? 11.461 4.062 15.5 1 90.31 90 ILE A C 1
ATOM 709 O O . ILE A 1 90 ? 11.547 4.664 14.43 1 90.31 90 ILE A O 1
ATOM 713 N N . GLU A 1 91 ? 11.328 2.785 15.578 1 91.44 91 GLU A N 1
ATOM 714 C CA . GLU A 1 91 ? 11.258 1.958 14.375 1 91.44 91 GLU A CA 1
ATOM 715 C C . GLU A 1 91 ? 10.078 2.359 13.492 1 91.44 91 GLU A C 1
ATOM 717 O O . GLU A 1 91 ? 10.219 2.467 12.273 1 91.44 91 GLU A O 1
ATOM 722 N N . ALA A 1 92 ? 8.984 2.613 14.141 1 90.19 92 ALA A N 1
ATOM 723 C CA . ALA A 1 92 ? 7.781 2.982 13.406 1 90.19 92 ALA A CA 1
ATOM 724 C C . ALA A 1 92 ? 7.949 4.332 12.711 1 90.19 92 ALA A C 1
ATOM 726 O O . ALA A 1 92 ? 7.539 4.5 11.555 1 90.19 92 ALA A O 1
ATOM 727 N N . GLU A 1 93 ? 8.547 5.273 13.391 1 92.25 93 GLU A N 1
ATOM 728 C CA . GLU A 1 93 ? 8.742 6.602 12.812 1 92.25 93 GLU A CA 1
ATOM 729 C C . GLU A 1 93 ? 9.719 6.555 11.641 1 92.25 93 GLU A C 1
ATOM 731 O O . GLU A 1 93 ? 9.477 7.18 10.602 1 92.25 93 GLU A O 1
ATOM 736 N N . TRP A 1 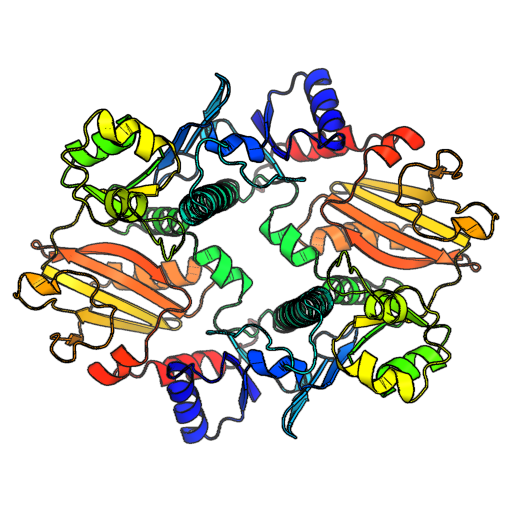94 ? 10.789 5.82 11.789 1 95.19 94 TRP A N 1
ATOM 737 C CA . TRP A 1 94 ? 11.742 5.691 10.688 1 95.19 94 TRP A CA 1
ATOM 738 C C . TRP A 1 94 ? 11.109 4.957 9.508 1 95.19 94 TRP A C 1
ATOM 740 O O . TRP A 1 94 ? 11.367 5.289 8.352 1 95.19 94 TRP A O 1
ATOM 750 N N . SER A 1 95 ? 10.312 3.973 9.789 1 94.06 95 SER A N 1
ATOM 751 C CA . SER A 1 95 ? 9.594 3.287 8.719 1 94.06 95 SER A CA 1
ATOM 752 C C . SER A 1 95 ? 8.656 4.238 7.988 1 94.06 95 SER A C 1
ATOM 754 O O . SER A 1 95 ? 8.523 4.172 6.766 1 94.06 95 SER A O 1
ATOM 756 N N . SER A 1 96 ? 7.996 5.086 8.742 1 93.06 96 SER A N 1
ATOM 757 C CA . SER A 1 96 ? 7.117 6.082 8.141 1 93.06 96 SER A CA 1
ATOM 758 C C . SER A 1 96 ? 7.91 7.07 7.285 1 93.06 96 SER A C 1
ATOM 760 O O . SER A 1 96 ? 7.465 7.457 6.203 1 93.06 96 SER A O 1
ATOM 762 N N . PHE A 1 97 ? 9.086 7.488 7.758 1 96.5 97 PHE A N 1
ATOM 763 C CA . PHE A 1 97 ? 9.953 8.367 6.977 1 96.5 97 PHE A CA 1
ATOM 764 C C . PHE A 1 97 ? 10.336 7.707 5.656 1 96.5 97 PHE A C 1
ATOM 766 O O . PHE A 1 97 ? 10.305 8.344 4.605 1 96.5 97 PHE A O 1
ATOM 773 N N . LEU A 1 98 ? 10.656 6.438 5.734 1 95.88 98 LEU A N 1
ATOM 774 C CA . LEU A 1 98 ? 11.016 5.676 4.543 1 95.88 98 LEU A CA 1
ATOM 775 C C . LEU A 1 98 ? 9.859 5.652 3.547 1 95.88 98 LEU A C 1
ATOM 777 O O . LEU A 1 98 ? 10.062 5.84 2.346 1 95.88 98 LEU A O 1
ATOM 781 N N . LYS A 1 99 ? 8.734 5.461 4.059 1 94.31 99 LYS A N 1
ATOM 782 C CA . LYS A 1 99 ? 7.559 5.457 3.191 1 94.31 99 LYS A CA 1
ATOM 783 C C . LYS A 1 99 ? 7.379 6.805 2.504 1 94.31 99 LYS A C 1
ATOM 785 O O . LYS A 1 99 ? 7.051 6.863 1.317 1 94.31 99 LYS A O 1
ATOM 790 N N . SER A 1 100 ? 7.57 7.855 3.238 1 96.44 100 SER A N 1
ATOM 791 C CA . SER A 1 100 ? 7.492 9.195 2.654 1 96.44 100 SER A CA 1
ATOM 792 C C . SER A 1 100 ? 8.555 9.391 1.579 1 96.44 100 SER A C 1
ATOM 794 O O . SER A 1 100 ? 8.297 10.016 0.549 1 96.44 100 SER A O 1
ATOM 796 N N . LEU A 1 101 ? 9.734 8.875 1.865 1 97.38 101 LEU A N 1
ATOM 797 C CA . LEU A 1 101 ? 10.805 8.945 0.878 1 97.38 101 LEU A CA 1
ATOM 798 C C . LEU A 1 101 ? 10.414 8.211 -0.4 1 97.38 101 LEU A C 1
ATOM 800 O O . LEU A 1 101 ? 10.656 8.703 -1.504 1 97.38 101 LEU A O 1
ATOM 804 N N . TYR A 1 102 ? 9.789 7.059 -0.231 1 96.81 102 TYR A N 1
ATOM 805 C CA . TYR A 1 102 ? 9.32 6.305 -1.39 1 96.81 102 TYR A CA 1
ATOM 806 C C . TYR A 1 102 ? 8.359 7.137 -2.23 1 96.81 102 TYR A C 1
ATOM 808 O O . TYR A 1 102 ? 8.438 7.129 -3.463 1 96.81 102 TYR A O 1
ATOM 816 N N . SER A 1 103 ? 7.547 7.836 -1.546 1 94.94 103 SER A N 1
ATOM 817 C CA . SER A 1 103 ? 6.574 8.688 -2.227 1 94.94 103 SER A CA 1
ATOM 818 C C . SER A 1 103 ? 7.262 9.828 -2.963 1 94.94 103 SER A C 1
ATOM 820 O O . SER A 1 103 ? 6.875 10.18 -4.082 1 94.94 103 SER A O 1
ATOM 822 N N . ARG A 1 104 ? 8.297 10.398 -2.377 1 97.06 104 ARG A N 1
ATOM 823 C CA . ARG A 1 104 ? 9.031 11.508 -2.982 1 97.06 104 ARG A CA 1
ATOM 824 C C . ARG A 1 104 ? 9.734 11.062 -4.262 1 97.06 104 ARG A C 1
ATOM 826 O O . ARG A 1 104 ? 9.961 11.867 -5.164 1 97.06 104 ARG A O 1
ATOM 833 N N . LEU A 1 105 ? 9.984 9.789 -4.344 1 97.5 105 LEU A N 1
ATOM 834 C CA . LEU A 1 105 ? 10.75 9.273 -5.473 1 97.5 105 LEU A CA 1
ATOM 835 C C . LEU A 1 105 ? 9.836 8.648 -6.516 1 97.5 105 LEU A C 1
ATOM 837 O O . LEU A 1 105 ? 10.305 7.988 -7.445 1 97.5 105 LEU A O 1
ATOM 841 N N . ASP A 1 106 ? 8.57 8.82 -6.332 1 94.19 106 ASP A N 1
ATOM 842 C CA . ASP A 1 106 ? 7.621 8.289 -7.305 1 94.19 106 ASP A CA 1
ATOM 843 C C . ASP A 1 106 ? 7.957 8.758 -8.719 1 94.19 106 ASP A C 1
ATOM 845 O O . ASP A 1 106 ? 8.266 9.938 -8.93 1 94.19 106 ASP A O 1
ATOM 849 N N . GLY A 1 107 ? 7.895 7.879 -9.711 1 94.31 107 GLY A N 1
ATOM 850 C CA . GLY A 1 107 ? 8.234 8.172 -11.094 1 94.31 107 GLY A CA 1
ATOM 851 C C . GLY A 1 107 ? 9.695 7.914 -11.422 1 94.31 107 GLY A C 1
ATOM 852 O O . GLY A 1 107 ? 10.094 7.961 -12.586 1 94.31 107 GLY A O 1
ATOM 853 N N . ARG A 1 108 ? 10.492 7.617 -10.414 1 97.25 108 ARG A N 1
ATOM 854 C CA . ARG A 1 108 ? 11.93 7.445 -10.633 1 97.25 108 ARG A CA 1
ATOM 855 C C . ARG A 1 108 ? 12.359 6.012 -10.359 1 97.25 108 ARG A C 1
ATOM 857 O O . ARG A 1 108 ? 13.508 5.645 -10.609 1 97.25 108 ARG A O 1
ATOM 864 N N . TRP A 1 109 ? 11.469 5.215 -9.883 1 98.19 109 TRP A N 1
ATOM 865 C CA . TRP A 1 109 ? 11.797 3.855 -9.477 1 98.19 109 TRP A CA 1
ATOM 866 C C . TRP A 1 109 ? 11.922 2.936 -10.688 1 98.19 109 TRP A C 1
ATOM 868 O O . TRP A 1 109 ? 11.211 3.107 -11.68 1 98.19 109 TRP A O 1
ATOM 878 N N . LEU A 1 110 ? 12.789 1.99 -10.586 1 98.38 110 LEU A N 1
ATOM 879 C CA . LEU A 1 110 ? 12.641 0.846 -11.477 1 98.38 110 LEU A CA 1
ATOM 880 C C . LEU A 1 110 ? 11.266 0.2 -11.305 1 98.38 110 LEU A C 1
ATOM 882 O O . LEU A 1 110 ? 10.391 0.349 -12.156 1 98.38 110 LEU A O 1
ATOM 886 N N . ASN A 1 111 ? 11.055 -0.473 -10.227 1 98.25 111 ASN A N 1
ATOM 887 C CA . ASN A 1 111 ? 9.727 -0.835 -9.742 1 98.25 111 ASN A CA 1
ATOM 888 C C . ASN A 1 111 ? 9.352 -0.041 -8.492 1 98.25 111 ASN A C 1
ATOM 890 O O . ASN A 1 111 ? 10.062 -0.077 -7.488 1 98.25 111 ASN A O 1
ATOM 894 N N . SER A 1 112 ? 8.258 0.703 -8.57 1 96.56 112 SER A N 1
ATOM 895 C CA . SER A 1 112 ? 7.828 1.449 -7.391 1 96.56 112 SER A CA 1
ATOM 896 C C . SER A 1 112 ? 7.379 0.511 -6.277 1 96.56 112 SER A C 1
ATOM 898 O O . SER A 1 112 ? 6.762 -0.522 -6.535 1 96.56 112 SER A O 1
ATOM 900 N N . PRO A 1 113 ? 7.629 0.875 -4.996 1 95 113 PRO A N 1
ATOM 901 C CA . PRO A 1 113 ? 7.207 0.038 -3.873 1 95 113 PRO A CA 1
ATOM 902 C C . PRO A 1 113 ? 5.707 -0.241 -3.875 1 95 113 PRO A C 1
ATOM 904 O O . PRO A 1 113 ? 5.281 -1.365 -3.59 1 95 113 PRO A O 1
ATOM 907 N N . SER A 1 114 ? 4.91 0.7 -4.207 1 92.19 114 SER A N 1
ATOM 908 C CA . SER A 1 114 ? 3.461 0.512 -4.234 1 92.19 114 SER A CA 1
ATOM 909 C C . SER A 1 114 ? 3.059 -0.503 -5.301 1 92.19 114 SER A C 1
ATOM 911 O O . SER A 1 114 ? 2.189 -1.346 -5.062 1 92.19 114 SER A O 1
ATOM 913 N N . LYS A 1 115 ? 3.664 -0.453 -6.488 1 94.94 115 LYS A N 1
ATOM 914 C CA . LYS A 1 115 ? 3.367 -1.401 -7.555 1 94.94 115 LYS A CA 1
ATOM 915 C C . LYS A 1 115 ? 3.875 -2.799 -7.211 1 94.94 115 LYS A C 1
ATOM 917 O O . LYS A 1 115 ? 3.236 -3.797 -7.547 1 94.94 115 LYS A O 1
ATOM 922 N N . ILE A 1 116 ? 5.027 -2.82 -6.559 1 95.62 116 ILE A N 1
ATOM 923 C CA . ILE A 1 116 ? 5.566 -4.102 -6.109 1 95.62 116 ILE A CA 1
ATOM 924 C C . ILE A 1 116 ? 4.574 -4.77 -5.16 1 95.62 116 ILE A C 1
ATOM 926 O O . ILE A 1 116 ? 4.23 -5.941 -5.332 1 95.62 116 ILE A O 1
ATOM 930 N N . PHE A 1 117 ? 4.109 -3.996 -4.242 1 90.69 117 PHE A N 1
ATOM 931 C CA . PHE A 1 117 ? 3.18 -4.512 -3.244 1 90.69 117 PHE A CA 1
ATOM 932 C C . PHE A 1 117 ? 1.92 -5.055 -3.908 1 90.69 117 PHE A C 1
ATOM 934 O O . PHE A 1 117 ? 1.462 -6.148 -3.58 1 90.69 117 PHE A O 1
ATOM 941 N N . THR A 1 118 ? 1.423 -4.359 -4.859 1 90.75 118 THR A N 1
ATOM 942 C CA . THR A 1 118 ? 0.214 -4.77 -5.566 1 90.75 118 THR A CA 1
ATOM 943 C C . THR A 1 118 ? 0.476 -6.016 -6.406 1 90.75 118 THR A C 1
ATOM 945 O O . THR A 1 118 ? -0.346 -6.934 -6.438 1 90.75 118 THR A O 1
ATOM 948 N N . ALA A 1 119 ? 1.616 -6.07 -6.961 1 95.06 119 ALA A N 1
ATOM 949 C CA . ALA A 1 119 ? 1.947 -7.141 -7.898 1 95.06 119 ALA A CA 1
ATOM 950 C C . ALA A 1 119 ? 2.232 -8.445 -7.16 1 95.06 119 ALA A C 1
ATOM 952 O O . ALA A 1 119 ? 2.279 -9.516 -7.773 1 95.06 119 ALA A O 1
ATOM 953 N N . GLU A 1 120 ? 2.387 -8.383 -5.867 1 92.94 120 GLU A N 1
ATOM 954 C CA . GLU A 1 120 ? 2.713 -9.57 -5.09 1 92.94 120 GLU A CA 1
ATOM 955 C C . GLU A 1 120 ? 1.47 -10.422 -4.824 1 92.94 120 GLU A C 1
ATOM 957 O O . GLU A 1 120 ? 1.574 -11.578 -4.414 1 92.94 120 GLU A O 1
ATOM 962 N N . ASP A 1 121 ? 0.323 -9.93 -5.047 1 93.56 121 ASP A N 1
ATOM 963 C CA . ASP A 1 121 ? -0.929 -10.656 -4.859 1 93.56 121 ASP A CA 1
ATOM 964 C C . ASP A 1 121 ? -1.062 -11.797 -5.867 1 93.56 121 ASP A C 1
ATOM 966 O O . ASP A 1 121 ? -1.389 -11.57 -7.031 1 93.56 121 ASP A O 1
ATOM 970 N N . LYS A 1 122 ? -0.945 -13.008 -5.395 1 94.31 122 LYS A N 1
ATOM 971 C CA . LYS A 1 122 ? -0.9 -14.172 -6.273 1 94.31 122 LYS A CA 1
ATOM 972 C C . LYS A 1 122 ? -2.211 -14.328 -7.039 1 94.31 122 LYS A C 1
ATOM 974 O O . LYS A 1 122 ? -2.205 -14.523 -8.258 1 94.31 122 LYS A O 1
ATOM 979 N N . PRO A 1 123 ? -3.357 -14.219 -6.395 1 95.69 123 PRO A N 1
ATOM 980 C CA . PRO A 1 123 ? -4.609 -14.328 -7.152 1 95.69 123 PRO A CA 1
ATOM 981 C C . PRO A 1 123 ? -4.707 -13.305 -8.281 1 95.69 123 PRO A C 1
ATOM 983 O O . PRO A 1 123 ? -5.195 -13.617 -9.367 1 95.69 123 PRO A O 1
ATOM 986 N N . MET A 1 124 ? -4.258 -12.148 -8.055 1 95.69 124 MET A N 1
ATOM 987 C CA . MET A 1 124 ? -4.258 -11.125 -9.094 1 95.69 124 MET A CA 1
ATOM 988 C C . MET A 1 124 ? -3.318 -11.508 -10.234 1 95.69 124 MET A C 1
ATOM 990 O O . MET A 1 124 ? -3.654 -11.328 -11.406 1 95.69 124 MET A O 1
ATOM 994 N N . GLN A 1 125 ? -2.178 -12.062 -9.906 1 97.06 125 GLN A N 1
ATOM 995 C CA . GLN A 1 125 ? -1.238 -12.516 -10.922 1 97.06 125 GLN A CA 1
ATOM 996 C C . GLN A 1 125 ? -1.879 -13.555 -11.836 1 97.06 125 GLN A C 1
ATOM 998 O O . GLN A 1 125 ? -1.773 -13.461 -13.062 1 97.06 125 GLN A O 1
ATOM 1003 N N . LEU A 1 126 ? -2.523 -14.516 -11.188 1 96.75 126 LEU A N 1
ATOM 1004 C CA . LEU A 1 126 ? -3.166 -15.586 -11.938 1 96.75 126 LEU A CA 1
ATOM 1005 C C . LEU A 1 126 ? -4.254 -15.031 -12.852 1 96.75 126 LEU A C 1
ATOM 1007 O O . LEU A 1 126 ? -4.363 -15.438 -14.016 1 96.75 126 LEU A O 1
ATOM 1011 N N . MET A 1 127 ? -5 -14.125 -12.383 1 96.94 127 MET A N 1
ATOM 1012 C CA . MET A 1 127 ? -6.062 -13.508 -13.172 1 96.94 127 MET A CA 1
ATOM 1013 C C . MET A 1 127 ? -5.484 -12.797 -14.391 1 96.94 127 MET A C 1
ATOM 1015 O O . MET A 1 127 ? -5.957 -13 -15.508 1 96.94 127 MET A O 1
ATOM 1019 N N . MET A 1 128 ? -4.457 -12.023 -14.203 1 97.38 128 MET A N 1
ATOM 1020 C CA . MET A 1 128 ? -3.842 -11.273 -15.289 1 97.38 128 MET A CA 1
ATOM 1021 C C . MET A 1 128 ? -3.199 -12.211 -16.312 1 97.38 128 MET A C 1
ATOM 1023 O O . MET A 1 128 ? -3.273 -11.969 -17.516 1 97.38 128 MET A O 1
ATOM 1027 N N . ALA A 1 129 ? -2.572 -13.242 -15.797 1 98.31 129 ALA A N 1
ATOM 1028 C CA . ALA A 1 129 ? -1.981 -14.234 -16.688 1 98.31 129 ALA A CA 1
ATOM 1029 C C . ALA A 1 129 ? -3.043 -14.867 -17.578 1 98.31 129 ALA A C 1
ATOM 1031 O O . ALA A 1 129 ? -2.832 -15.023 -18.781 1 98.31 129 ALA A O 1
ATOM 1032 N N . HIS A 1 130 ? -4.191 -15.172 -17.016 1 97.38 130 HIS A N 1
ATOM 1033 C CA . HIS A 1 130 ? -5.309 -15.695 -17.797 1 97.38 130 HIS A CA 1
ATOM 1034 C C . HIS A 1 130 ? -5.754 -14.711 -18.859 1 97.38 130 HIS A C 1
ATOM 1036 O O . HIS A 1 130 ? -5.945 -15.086 -20.016 1 97.38 130 HIS A O 1
ATOM 1042 N N . GLU A 1 131 ? -5.855 -13.508 -18.484 1 97 131 GLU A N 1
ATOM 1043 C CA . GLU A 1 131 ? -6.32 -12.469 -19.391 1 97 131 GLU A CA 1
ATOM 1044 C C . GLU A 1 131 ? -5.348 -12.266 -20.547 1 97 131 GLU A C 1
ATOM 1046 O O . GLU A 1 131 ? -5.758 -11.914 -21.656 1 97 131 GLU A O 1
ATOM 1051 N N . LEU A 1 132 ? -4.121 -12.523 -20.297 1 98.12 132 LEU A N 1
ATOM 1052 C CA . LEU A 1 132 ? -3.084 -12.297 -21.297 1 98.12 132 LEU A CA 1
ATOM 1053 C C . LEU A 1 132 ? -2.893 -13.539 -22.172 1 98.12 132 LEU A C 1
ATOM 1055 O O . LEU A 1 132 ? -2.1 -13.523 -23.109 1 98.12 132 LEU A O 1
ATOM 1059 N N . GLY A 1 133 ? -3.562 -14.633 -21.812 1 98 133 GLY A N 1
ATOM 1060 C CA . GLY A 1 133 ? -3.57 -15.812 -22.656 1 98 133 GLY A CA 1
ATOM 1061 C C . GLY A 1 133 ? -2.5 -16.828 -22.281 1 98 133 GLY A C 1
ATOM 1062 O O . GLY A 1 133 ? -2.215 -17.75 -23.047 1 98 133 GLY A O 1
ATOM 1063 N N . PHE A 1 134 ? -1.841 -16.703 -21.109 1 98.62 134 PHE A N 1
ATOM 1064 C CA . PHE A 1 134 ? -0.958 -17.75 -20.625 1 98.62 134 PHE A CA 1
ATOM 1065 C C . PHE A 1 134 ? -1.737 -19.047 -20.375 1 98.62 134 PHE A C 1
ATOM 1067 O O . PHE A 1 134 ? -2.936 -19 -20.094 1 98.62 134 PHE A O 1
ATOM 1074 N N . ASN A 1 135 ? -1.077 -20.172 -20.562 1 98.06 135 ASN A N 1
ATOM 1075 C CA . ASN A 1 135 ? -1.594 -21.375 -19.891 1 98.06 135 ASN A CA 1
ATOM 1076 C C . ASN A 1 135 ? -1.405 -21.281 -18.391 1 98.06 135 ASN A C 1
ATOM 1078 O O . ASN A 1 135 ? -0.281 -21.141 -17.906 1 98.06 135 ASN A O 1
ATOM 1082 N N . VAL A 1 136 ? -2.504 -21.281 -17.656 1 97.69 136 VAL A N 1
ATOM 1083 C CA . VAL A 1 136 ? -2.492 -21.219 -16.203 1 97.69 136 VAL A CA 1
ATOM 1084 C C . VAL A 1 136 ? -3.125 -22.484 -15.617 1 97.69 136 VAL A C 1
ATOM 1086 O O . VAL A 1 136 ? -4.203 -22.891 -16.062 1 97.69 136 VAL A O 1
ATOM 1089 N N . PRO A 1 137 ? -2.424 -23.172 -14.664 1 95.5 137 PRO A N 1
ATOM 1090 C CA . PRO A 1 137 ? -3.074 -24.328 -14.023 1 95.5 137 PRO A CA 1
ATOM 1091 C C . PRO A 1 137 ? -4.434 -23.969 -13.43 1 95.5 137 PRO A C 1
ATOM 1093 O O . PRO A 1 137 ? -4.648 -22.844 -12.992 1 95.5 137 PRO A O 1
ATOM 1096 N N . LEU A 1 138 ? -5.305 -24.953 -13.469 1 95.06 138 LEU A N 1
ATOM 1097 C CA . LEU A 1 138 ? -6.566 -24.75 -12.766 1 95.06 138 LEU A CA 1
ATOM 1098 C C . LEU A 1 138 ? -6.324 -24.469 -11.289 1 95.06 138 LEU A C 1
ATOM 1100 O O . LEU A 1 138 ? -5.598 -25.203 -10.617 1 95.06 138 LEU A O 1
ATOM 1104 N N . ALA A 1 139 ? -6.871 -23.375 -10.789 1 94.75 139 ALA A N 1
ATOM 1105 C CA . ALA A 1 139 ? -6.598 -22.984 -9.406 1 94.75 139 ALA A CA 1
ATOM 1106 C C . ALA A 1 139 ? -7.816 -22.312 -8.781 1 94.75 139 ALA A C 1
ATOM 1108 O O . ALA A 1 139 ? -8.648 -21.734 -9.484 1 94.75 139 ALA A O 1
ATOM 1109 N N . THR A 1 140 ? -7.906 -22.422 -7.516 1 95.75 140 THR A N 1
ATOM 1110 C CA . THR A 1 140 ? -8.93 -21.734 -6.727 1 95.75 140 THR A CA 1
ATOM 1111 C C . THR A 1 140 ? -8.406 -21.406 -5.336 1 95.75 140 THR A C 1
ATOM 1113 O O . THR A 1 140 ? -7.637 -22.172 -4.75 1 95.75 140 THR A O 1
ATOM 1116 N N . ILE A 1 141 ? -8.695 -20.219 -4.855 1 96.31 141 ILE A N 1
ATOM 1117 C CA . ILE A 1 141 ? -8.477 -19.859 -3.459 1 96.31 141 ILE A CA 1
ATOM 1118 C C . ILE A 1 141 ? -9.711 -20.203 -2.637 1 96.31 141 ILE A C 1
ATOM 1120 O O . ILE A 1 141 ? -10.82 -19.75 -2.943 1 96.31 141 ILE A O 1
ATOM 1124 N N . THR A 1 142 ? -9.539 -21.047 -1.617 1 96.38 142 THR A N 1
ATOM 1125 C CA . THR A 1 142 ? -10.742 -21.531 -0.939 1 96.38 142 THR A CA 1
ATOM 1126 C C . THR A 1 142 ? -10.391 -22.109 0.424 1 96.38 142 THR A C 1
ATOM 1128 O O . THR A 1 142 ? -9.234 -22.422 0.695 1 96.38 142 THR A O 1
ATOM 1131 N N . ASN A 1 143 ? -11.336 -22.125 1.309 1 94.56 143 ASN A N 1
ATOM 1132 C CA . ASN A 1 143 ? -11.281 -22.938 2.518 1 94.56 143 ASN A CA 1
ATOM 1133 C C . ASN A 1 143 ? -12.422 -23.953 2.564 1 94.56 143 ASN A C 1
ATOM 1135 O O . ASN A 1 143 ? -12.812 -24.406 3.643 1 94.56 143 ASN A O 1
ATOM 1139 N N . ASP A 1 144 ? -13 -24.234 1.417 1 92.75 144 ASP A N 1
ATOM 1140 C CA . ASP A 1 144 ? -14.078 -25.203 1.257 1 92.75 144 ASP A CA 1
ATOM 1141 C C . ASP A 1 144 ? -13.562 -26.5 0.658 1 92.75 144 ASP A C 1
ATOM 1143 O O . ASP A 1 144 ? -13.07 -26.531 -0.473 1 92.75 144 ASP A O 1
ATOM 1147 N N . ILE A 1 145 ? -13.75 -27.547 1.361 1 89.88 145 ILE A N 1
ATOM 1148 C CA . ILE A 1 145 ? -13.234 -28.844 0.956 1 89.88 145 ILE A CA 1
ATOM 1149 C C . ILE A 1 145 ? -13.859 -29.266 -0.373 1 89.88 145 ILE A C 1
ATOM 1151 O O . ILE A 1 145 ? -13.219 -29.922 -1.193 1 89.88 145 ILE A O 1
ATOM 1155 N N . SER A 1 146 ? -15.086 -28.875 -0.583 1 90 146 SER A N 1
ATOM 1156 C CA . SER A 1 146 ? -15.742 -29.234 -1.835 1 90 146 SER A CA 1
ATOM 1157 C C . SER A 1 146 ? -15.016 -28.641 -3.033 1 90 146 SER A C 1
ATOM 1159 O O . SER A 1 146 ? -14.875 -29.281 -4.07 1 90 146 SER A O 1
ATOM 1161 N N . SER A 1 147 ? -14.555 -27.422 -2.896 1 91.12 147 SER A N 1
ATOM 1162 C CA . SER A 1 147 ? -13.789 -26.766 -3.949 1 91.12 147 SER A CA 1
ATOM 1163 C C . SER A 1 147 ? -12.438 -27.438 -4.16 1 91.12 147 SER A C 1
ATOM 11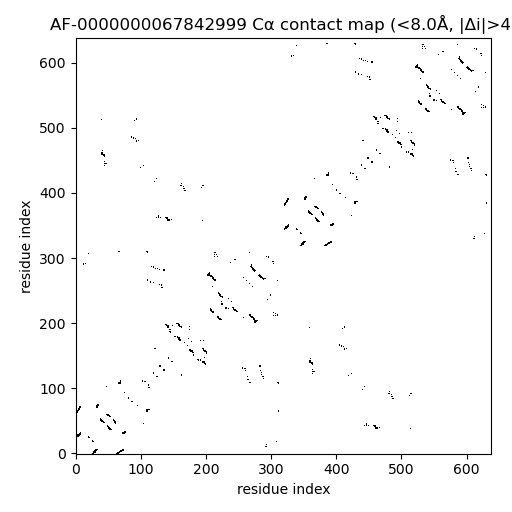65 O O . SER A 1 147 ? -11.984 -27.594 -5.297 1 91.12 147 SER A O 1
ATOM 1167 N N . VAL A 1 148 ? -11.836 -27.828 -3.076 1 90 148 VAL A N 1
ATOM 1168 C CA . VAL A 1 148 ? -10.555 -28.531 -3.143 1 90 148 VAL A CA 1
ATOM 1169 C C . VAL A 1 148 ? -10.727 -29.859 -3.9 1 90 148 VAL A C 1
ATOM 1171 O O . VAL A 1 148 ? -9.938 -30.172 -4.789 1 90 148 VAL A O 1
ATOM 1174 N N . GLN A 1 149 ? -11.766 -30.547 -3.555 1 88.88 149 GLN A N 1
ATOM 1175 C CA . GLN A 1 149 ? -12.047 -31.828 -4.18 1 88.88 149 GLN A CA 1
ATOM 1176 C C . GLN A 1 149 ? -12.328 -31.672 -5.672 1 88.88 149 GLN A C 1
ATOM 1178 O O . GLN A 1 149 ? -11.961 -32.531 -6.473 1 88.88 149 GLN A O 1
ATOM 1183 N N . SER A 1 150 ? -12.969 -30.578 -6 1 90.12 150 SER A N 1
ATOM 1184 C CA . SER A 1 150 ? -13.258 -30.312 -7.406 1 90.12 150 SER A CA 1
ATOM 1185 C C . SER A 1 150 ? -11.977 -30.188 -8.219 1 90.12 150 SER A C 1
ATOM 1187 O O . SER A 1 150 ? -11.883 -30.703 -9.328 1 90.12 150 SER A O 1
ATOM 1189 N N . ILE A 1 151 ? -10.992 -29.531 -7.703 1 89.94 151 ILE A N 1
ATOM 1190 C CA . ILE A 1 151 ? -9.703 -29.391 -8.367 1 89.94 151 ILE A CA 1
ATOM 1191 C C . ILE A 1 151 ? -8.984 -30.734 -8.406 1 89.94 151 ILE A C 1
ATOM 1193 O O . ILE A 1 151 ? -8.383 -31.094 -9.422 1 89.94 151 ILE A O 1
ATOM 1197 N N . ALA A 1 152 ? -9.102 -31.469 -7.328 1 86.94 152 ALA A N 1
ATOM 1198 C CA . ALA A 1 152 ? -8.414 -32.75 -7.203 1 86.94 152 ALA A CA 1
ATOM 1199 C C . ALA A 1 152 ? -8.984 -33.781 -8.18 1 86.94 152 ALA A C 1
ATOM 1201 O O . ALA A 1 152 ? -8.297 -34.719 -8.562 1 86.94 152 ALA A O 1
ATOM 1202 N N . LYS A 1 153 ? -10.195 -33.625 -8.492 1 87.5 153 LYS A N 1
ATOM 1203 C CA . LYS A 1 153 ? -10.828 -34.5 -9.461 1 87.5 153 LYS A CA 1
ATOM 1204 C C . LYS A 1 153 ? -10.258 -34.312 -10.859 1 87.5 153 LYS A C 1
ATOM 1206 O O . LYS A 1 153 ? -10.203 -35.25 -11.656 1 87.5 153 LYS A O 1
ATOM 1211 N N . ALA A 1 154 ? -9.836 -33.125 -11.117 1 84.81 154 ALA A N 1
ATOM 1212 C CA . ALA A 1 154 ? -9.281 -32.781 -12.43 1 84.81 154 ALA A CA 1
ATOM 1213 C C . ALA A 1 154 ? -7.852 -33.281 -12.57 1 84.81 154 ALA A C 1
ATOM 1215 O O . ALA A 1 154 ? -7.359 -33.469 -13.68 1 84.81 154 ALA A O 1
ATOM 1216 N N . GLY A 1 155 ? -7.18 -33.469 -11.469 1 82.44 155 GLY A N 1
ATOM 1217 C CA . GLY A 1 155 ? -5.805 -33.938 -11.414 1 82.44 155 GLY A CA 1
ATOM 1218 C C . GLY A 1 155 ? -5.18 -33.812 -10.039 1 82.44 155 GLY A C 1
ATOM 1219 O O . GLY A 1 155 ? -5.82 -33.344 -9.102 1 82.44 155 GLY A O 1
ATOM 1220 N N . GLN A 1 156 ? -3.992 -34.375 -10.016 1 86.69 156 GLN A N 1
ATOM 1221 C CA . GLN A 1 156 ? -3.275 -34.156 -8.758 1 86.69 156 GLN A CA 1
ATOM 1222 C C . GLN A 1 156 ? -3.25 -32.688 -8.367 1 86.69 156 GLN A C 1
ATOM 1224 O O . GLN A 1 156 ? -3.014 -31.828 -9.211 1 86.69 156 GLN A O 1
ATOM 1229 N N . ALA A 1 157 ? -3.615 -32.469 -7.133 1 88.69 157 ALA A N 1
ATOM 1230 C CA . ALA A 1 157 ? -3.725 -31.094 -6.668 1 88.69 157 ALA A CA 1
ATOM 1231 C C . ALA A 1 157 ? -2.656 -30.781 -5.625 1 88.69 157 ALA A C 1
ATOM 1233 O O . ALA A 1 157 ? -2.287 -31.641 -4.828 1 88.69 157 ALA A O 1
ATOM 1234 N N . ILE A 1 158 ? -2.168 -29.531 -5.648 1 87.5 158 ILE A N 1
ATOM 1235 C CA . ILE A 1 158 ? -1.223 -29.047 -4.648 1 87.5 158 ILE A CA 1
ATOM 1236 C C . ILE A 1 158 ? -1.783 -27.797 -3.969 1 87.5 158 ILE A C 1
ATOM 1238 O O . ILE A 1 158 ? -2.623 -27.109 -4.539 1 87.5 158 ILE A O 1
ATOM 1242 N N . GLY A 1 159 ? -1.367 -27.578 -2.76 1 86.56 159 GLY A N 1
ATOM 1243 C CA . GLY A 1 159 ? -1.737 -26.406 -1.997 1 86.56 159 GLY A CA 1
ATOM 1244 C C . GLY A 1 159 ? -0.598 -25.406 -1.838 1 86.56 159 GLY A C 1
ATOM 1245 O O . GLY A 1 159 ? 0.554 -25.812 -1.65 1 86.56 159 GLY A O 1
ATOM 1246 N N . LYS A 1 160 ? -0.909 -24.094 -2.023 1 86.44 160 LYS A N 1
ATOM 1247 C CA . LYS A 1 160 ? 0.039 -23.016 -1.799 1 86.44 160 LYS A CA 1
ATOM 1248 C C . LYS A 1 160 ? -0.553 -21.938 -0.882 1 86.44 160 LYS A C 1
ATOM 1250 O O . LYS A 1 160 ? -1.731 -21.609 -0.999 1 86.44 160 LYS A O 1
ATOM 1255 N N . PRO A 1 161 ? 0.249 -21.469 0.035 1 87.5 161 PRO A N 1
ATOM 1256 C CA . PRO A 1 161 ? -0.246 -20.359 0.839 1 87.5 161 PRO A CA 1
ATOM 1257 C C . PRO A 1 161 ? -0.404 -19.062 0.029 1 87.5 161 PRO A C 1
ATOM 1259 O O . PRO A 1 161 ? 0.186 -18.938 -1.047 1 87.5 161 PRO A O 1
ATOM 1262 N N . LEU A 1 162 ? -1.257 -18.188 0.502 1 88.25 162 LEU A N 1
ATOM 1263 C CA . LEU A 1 162 ? -1.396 -16.875 -0.105 1 88.25 162 LEU A CA 1
ATOM 1264 C C . LEU A 1 162 ? -0.19 -16 0.218 1 88.25 162 LEU A C 1
ATOM 1266 O O . LEU A 1 162 ? 0.329 -15.297 -0.658 1 88.25 162 LEU A O 1
ATOM 1270 N N . ARG A 1 163 ? 0.158 -15.93 1.464 1 76.94 163 ARG A N 1
ATOM 1271 C CA . ARG A 1 163 ? 1.338 -15.188 1.892 1 76.94 163 ARG A CA 1
ATOM 1272 C C . ARG A 1 163 ? 2.551 -16.109 2.006 1 76.94 163 ARG A C 1
ATOM 1274 O O . ARG A 1 163 ? 2.412 -17.297 2.295 1 76.94 163 ARG A O 1
ATOM 1281 N N . GLN A 1 164 ? 3.664 -15.695 1.599 1 58.22 164 GLN A N 1
ATOM 1282 C CA . GLN A 1 164 ? 4.875 -16.5 1.77 1 58.22 164 GLN A CA 1
ATOM 1283 C C . GLN A 1 164 ? 5.117 -16.812 3.242 1 58.22 164 GLN A C 1
ATOM 1285 O O . GLN A 1 164 ? 5.312 -15.906 4.055 1 58.22 164 GLN A O 1
ATOM 1290 N N . ALA A 1 165 ? 4.156 -17.516 3.85 1 47.94 165 ALA A N 1
ATOM 1291 C CA . ALA A 1 165 ? 4.219 -17.766 5.285 1 47.94 165 ALA A CA 1
ATOM 1292 C C . ALA A 1 165 ? 5.359 -18.734 5.621 1 47.94 165 ALA A C 1
ATOM 1294 O O . ALA A 1 165 ? 5.688 -19.609 4.828 1 47.94 165 ALA A O 1
ATOM 1295 N N . VAL A 1 166 ? 6.438 -18.312 6.441 1 42.09 166 VAL A N 1
ATOM 1296 C CA . VAL A 1 166 ? 7.277 -19.281 7.141 1 42.09 166 VAL A CA 1
ATOM 1297 C C . VAL A 1 166 ? 6.43 -20.078 8.125 1 42.09 166 VAL A C 1
ATOM 1299 O O . VAL A 1 166 ? 5.914 -19.531 9.109 1 42.09 166 VAL A O 1
ATOM 1302 N N . LEU A 1 167 ? 5.539 -20.812 7.82 1 43.5 167 LEU A N 1
ATOM 1303 C CA . LEU A 1 167 ? 4.699 -21.578 8.742 1 43.5 167 LEU A CA 1
ATOM 1304 C C . LEU A 1 167 ? 5.535 -22.547 9.57 1 43.5 167 LEU A C 1
ATOM 1306 O O . LEU A 1 167 ? 6.344 -23.297 9.016 1 43.5 167 LEU A O 1
ATOM 1310 N N . ALA A 1 168 ? 5.715 -22.234 10.844 1 45.06 168 ALA A N 1
ATOM 1311 C CA . ALA A 1 168 ? 6.098 -23.266 11.797 1 45.06 168 ALA A CA 1
ATOM 1312 C C . ALA A 1 168 ? 4.871 -24 12.328 1 45.06 168 ALA A C 1
ATOM 1314 O O . ALA A 1 168 ? 3.82 -23.391 12.547 1 45.06 168 ALA A O 1
ATOM 1315 N N . GLY A 1 169 ? 4.562 -25.625 11.883 1 47.22 169 GLY A N 1
ATOM 1316 C CA . GLY A 1 169 ? 3.645 -26.531 12.555 1 47.22 169 GLY A CA 1
ATOM 1317 C C . GLY A 1 169 ? 2.904 -27.453 11.594 1 47.22 169 GLY A C 1
ATOM 1318 O O . GLY A 1 169 ? 3.232 -27.5 10.406 1 47.22 169 GLY A O 1
ATOM 1319 N N . GLU A 1 170 ? 1.893 -28.266 12.117 1 45.78 170 GLU A N 1
ATOM 1320 C CA . GLU A 1 170 ? 1.149 -29.344 11.453 1 45.78 170 GLU A CA 1
ATOM 1321 C C . GLU A 1 170 ? 0.333 -28.797 10.281 1 45.78 170 GLU A C 1
ATOM 1323 O O . GLU A 1 170 ? 0.206 -29.469 9.25 1 45.78 170 GLU A O 1
ATOM 1328 N N . LEU A 1 171 ? -0.294 -27.75 10.359 1 47.19 171 LEU A N 1
ATOM 1329 C CA . LEU A 1 171 ? -1.133 -27.188 9.305 1 47.19 171 LEU A CA 1
ATOM 1330 C C . LEU A 1 171 ? -0.312 -26.906 8.055 1 47.19 171 LEU A C 1
ATOM 1332 O O . LEU A 1 171 ? -0.776 -27.125 6.938 1 47.19 171 LEU A O 1
ATOM 1336 N N . GLU A 1 172 ? 0.837 -26.281 8.25 1 52.59 172 GLU A N 1
ATOM 1337 C CA . GLU A 1 172 ? 1.72 -26.047 7.113 1 52.59 172 GLU A CA 1
ATOM 1338 C C . GLU A 1 172 ? 1.97 -27.328 6.324 1 52.59 172 GLU A C 1
ATOM 1340 O O . GLU A 1 172 ? 1.947 -27.312 5.094 1 52.59 172 GLU A O 1
ATOM 1345 N N . ARG A 1 173 ? 2.246 -28.359 7.047 1 50.19 173 ARG A N 1
ATOM 1346 C CA . ARG A 1 173 ? 2.566 -29.641 6.438 1 50.19 173 ARG A CA 1
ATOM 1347 C C . ARG A 1 173 ? 1.397 -30.156 5.609 1 50.19 173 ARG A C 1
ATOM 1349 O O . ARG A 1 173 ? 1.599 -30.734 4.539 1 50.19 173 ARG A O 1
ATOM 1356 N N . VAL A 1 174 ? 0.244 -30 6.246 1 46.28 174 VAL A N 1
ATOM 1357 C CA . VAL A 1 174 ? -0.919 -30.562 5.574 1 46.28 174 VAL A CA 1
ATOM 1358 C C . VAL A 1 174 ? -1.194 -29.812 4.281 1 46.28 174 VAL A C 1
ATOM 1360 O O . VAL A 1 174 ? -1.433 -30.406 3.234 1 46.28 174 VAL A O 1
ATOM 1363 N N . ILE A 1 175 ? -1.303 -28.438 4.336 1 52.72 175 ILE A N 1
ATOM 1364 C CA . ILE A 1 175 ? -1.748 -27.625 3.209 1 52.72 175 ILE A CA 1
ATOM 1365 C C . ILE A 1 175 ? -0.654 -27.578 2.145 1 52.72 175 ILE A C 1
ATOM 1367 O O . ILE A 1 175 ? -0.943 -27.609 0.946 1 52.72 175 ILE A O 1
ATOM 1371 N N . PHE A 1 176 ? 0.584 -27.469 2.527 1 55.03 176 PHE A N 1
ATOM 1372 C CA . PHE A 1 176 ? 1.562 -27.031 1.546 1 55.03 176 PHE A CA 1
ATOM 1373 C C . PHE A 1 176 ? 2.318 -28.203 0.952 1 55.03 176 PHE A C 1
ATOM 1375 O O . PHE A 1 176 ? 2.814 -28.125 -0.173 1 55.03 176 PHE A O 1
ATOM 1382 N N . THR A 1 177 ? 2.51 -29.172 1.711 1 50 177 THR A N 1
ATOM 1383 C CA . THR A 1 177 ? 3.432 -30.156 1.173 1 50 177 THR A CA 1
ATOM 1384 C C . THR A 1 177 ? 2.666 -31.344 0.58 1 50 177 THR A C 1
ATOM 1386 O O . THR A 1 177 ? 3.252 -32.188 -0.086 1 50 177 THR A O 1
ATOM 1389 N N . SER A 1 178 ? 1.196 -31.391 0.725 1 53.5 178 SER A N 1
ATOM 1390 C CA . SER A 1 178 ? 0.742 -32.75 0.46 1 53.5 178 SER A CA 1
ATOM 1391 C C . SER A 1 178 ? -0.172 -32.812 -0.759 1 53.5 178 SER A C 1
ATOM 1393 O O . SER A 1 178 ? -0.822 -31.812 -1.096 1 53.5 178 SER A O 1
ATOM 1395 N N . ARG A 1 179 ? 0.131 -33.719 -1.766 1 62 179 ARG A N 1
ATOM 1396 C CA . ARG A 1 179 ? -0.848 -34.188 -2.736 1 62 179 ARG A CA 1
ATOM 1397 C C . ARG A 1 179 ? -2.225 -34.344 -2.1 1 62 179 ARG A C 1
ATOM 1399 O O . ARG A 1 179 ? -2.395 -35.125 -1.152 1 62 179 ARG A O 1
ATOM 1406 N N . LEU A 1 180 ? -3.123 -33.25 -2.309 1 63.12 180 LEU A N 1
ATOM 1407 C CA . LEU A 1 180 ? -4.422 -33.125 -1.656 1 63.12 180 LEU A CA 1
ATOM 1408 C C . LEU A 1 180 ? -5.391 -34.188 -2.154 1 63.12 180 LEU A C 1
ATOM 1410 O O . LEU A 1 180 ? -6.598 -34.094 -1.921 1 63.12 180 LEU A O 1
ATOM 1414 N N . GLY A 1 181 ? -4.988 -35.219 -2.953 1 60.47 181 GLY A N 1
ATOM 1415 C CA . GLY A 1 181 ? -5.852 -36.188 -3.594 1 60.47 181 GLY A CA 1
ATOM 1416 C C . GLY A 1 181 ? -6.609 -37.062 -2.605 1 60.47 181 GLY A C 1
ATOM 1417 O O . GLY A 1 181 ? -7.609 -37.688 -2.959 1 60.47 181 GLY A O 1
ATOM 1418 N N . SER A 1 182 ? -6.051 -37.125 -1.401 1 65.62 182 SER A N 1
ATOM 1419 C CA . SER A 1 182 ? -6.719 -38.062 -0.522 1 65.62 182 SER A CA 1
ATOM 1420 C C . SER A 1 182 ? -7.41 -37.375 0.639 1 65.62 182 SER A C 1
ATOM 1422 O O . SER A 1 182 ? -7.469 -37.906 1.75 1 65.62 182 SER A O 1
ATOM 1424 N N . LEU A 1 183 ? -7.887 -36.219 0.19 1 66.75 183 LEU A N 1
ATOM 1425 C CA . LEU A 1 183 ? -8.484 -35.438 1.276 1 66.75 183 LEU A CA 1
ATOM 1426 C C . LEU A 1 183 ? -9.82 -36.062 1.702 1 66.75 183 LEU A C 1
ATOM 1428 O O . LEU A 1 183 ? -10.609 -36.469 0.857 1 66.75 183 LEU A O 1
ATOM 1432 N N . ASP A 1 184 ? -9.875 -36.469 2.965 1 67.62 184 ASP A N 1
ATOM 1433 C CA . ASP A 1 184 ? -11.102 -37 3.57 1 67.62 184 ASP A CA 1
ATOM 1434 C C . ASP A 1 184 ? -11.688 -35.969 4.559 1 67.62 184 ASP A C 1
ATOM 1436 O O . ASP A 1 184 ? -11.227 -34.844 4.645 1 67.62 184 ASP A O 1
ATOM 1440 N N . ASP A 1 185 ? -12.805 -36.281 5.098 1 67.12 185 ASP A N 1
ATOM 1441 C CA . ASP A 1 185 ? -13.594 -35.438 5.984 1 67.12 185 ASP A CA 1
ATOM 1442 C C . ASP A 1 185 ? -12.766 -34.938 7.176 1 67.12 185 ASP A C 1
ATOM 1444 O O . ASP A 1 185 ? -13.047 -33.875 7.742 1 67.12 185 ASP A O 1
ATOM 1448 N N . GLU A 1 186 ? -11.75 -35.75 7.492 1 67.69 186 GLU A N 1
ATOM 1449 C CA . GLU A 1 186 ? -10.93 -35.375 8.641 1 67.69 186 GLU A CA 1
ATOM 1450 C C . GLU A 1 186 ? -10.117 -34.094 8.344 1 67.69 186 GLU A C 1
ATOM 1452 O O . GLU A 1 186 ? -9.812 -33.344 9.258 1 67.69 186 GLU A O 1
ATOM 1457 N N . HIS A 1 187 ? -10.023 -33.906 7.043 1 75.31 187 HIS A N 1
ATOM 1458 C CA . HIS A 1 187 ? -9.219 -32.75 6.652 1 75.31 187 HIS A CA 1
ATOM 1459 C C . HIS A 1 187 ? -10.086 -31.516 6.512 1 75.31 187 HIS A C 1
ATOM 1461 O O . HIS A 1 187 ? -9.562 -30.391 6.43 1 75.31 187 HIS A O 1
ATOM 1467 N N . ALA A 1 188 ? -11.359 -31.781 6.566 1 78.44 188 ALA A N 1
ATOM 1468 C CA . ALA A 1 188 ? -12.305 -30.688 6.309 1 78.44 188 ALA A CA 1
ATOM 1469 C C . ALA A 1 188 ? -12.172 -29.594 7.367 1 78.44 188 ALA A C 1
ATOM 1471 O O . ALA A 1 188 ? -12.211 -28.406 7.043 1 78.44 188 ALA A O 1
ATOM 1472 N N . GLN A 1 189 ? -11.977 -29.969 8.555 1 79.56 189 GLN A N 1
ATOM 1473 C CA . GLN A 1 189 ? -11.867 -29 9.633 1 79.56 189 GLN A CA 1
ATOM 1474 C C . GLN A 1 189 ? -10.609 -28.141 9.484 1 79.56 189 GLN A C 1
ATOM 1476 O O . GLN A 1 189 ? -10.664 -26.922 9.641 1 79.56 189 GLN A O 1
ATOM 1481 N N . ALA A 1 190 ? -9.586 -28.797 9.148 1 77.81 190 ALA A N 1
ATOM 1482 C CA . ALA A 1 190 ? -8.32 -28.094 8.977 1 77.81 190 ALA A CA 1
ATOM 1483 C C . ALA A 1 190 ? -8.391 -27.141 7.781 1 77.81 190 ALA A C 1
ATOM 1485 O O . ALA A 1 190 ? -7.945 -25.984 7.871 1 77.81 190 ALA A O 1
ATOM 1486 N N . ILE A 1 191 ? -9.031 -27.594 6.766 1 84.19 191 ILE A N 1
ATOM 1487 C CA . ILE A 1 191 ? -9.148 -26.828 5.527 1 84.19 191 ILE A CA 1
ATOM 1488 C C . ILE A 1 191 ? -10.031 -25.609 5.762 1 84.19 191 ILE A C 1
ATOM 1490 O O . ILE A 1 191 ? -9.773 -24.531 5.199 1 84.19 191 ILE A O 1
ATOM 1494 N N . SER A 1 192 ? -10.914 -25.734 6.613 1 88.38 192 SER A N 1
ATOM 1495 C CA . SER A 1 192 ? -11.906 -24.688 6.805 1 88.38 192 SER A CA 1
ATOM 1496 C C . SER A 1 192 ? -11.328 -23.516 7.594 1 88.38 192 SER A C 1
ATOM 1498 O O . SER A 1 192 ? -11.914 -22.438 7.633 1 88.38 192 SER A O 1
ATOM 1500 N N . MET A 1 193 ? -10.164 -23.688 8.133 1 87.44 193 MET A N 1
ATOM 1501 C CA . MET A 1 193 ? -9.617 -22.688 9.062 1 87.44 193 MET A CA 1
ATOM 1502 C C . MET A 1 193 ? -9.102 -21.469 8.305 1 87.44 193 MET A C 1
ATOM 1504 O O . MET A 1 193 ? -9.07 -20.375 8.852 1 87.44 193 MET A O 1
ATOM 1508 N N . THR A 1 194 ? -8.648 -21.672 7.121 1 91.19 194 THR A N 1
ATOM 1509 C CA . THR A 1 194 ? -8.102 -20.531 6.379 1 91.19 194 THR A CA 1
ATOM 1510 C C . THR A 1 194 ? -8.102 -20.828 4.879 1 91.19 194 THR A C 1
ATOM 1512 O O . THR A 1 194 ? -7.961 -21.969 4.461 1 91.19 194 THR A O 1
ATOM 1515 N N . PRO A 1 195 ? -8.266 -19.797 4.094 1 94.38 195 PRO A N 1
ATOM 1516 C CA . PRO A 1 195 ? -8.133 -19.984 2.645 1 94.38 195 PRO A CA 1
ATOM 1517 C C . PRO A 1 195 ? -6.691 -20.203 2.205 1 94.38 195 PRO A C 1
ATOM 1519 O O . PRO A 1 195 ? -5.762 -19.703 2.834 1 94.38 195 PRO A O 1
ATOM 1522 N N . PHE A 1 196 ? -6.508 -20.969 1.197 1 91.5 196 PHE A N 1
ATOM 1523 C CA . PHE A 1 196 ? -5.238 -21.203 0.519 1 91.5 196 PHE A CA 1
ATOM 1524 C C . PHE A 1 196 ? -5.461 -21.453 -0.969 1 91.5 196 PHE A C 1
ATOM 1526 O O . PHE A 1 196 ? -6.602 -21.547 -1.424 1 91.5 196 PHE A O 1
ATOM 1533 N N . ILE A 1 197 ? -4.438 -21.453 -1.713 1 92.94 197 ILE A N 1
ATOM 1534 C CA . ILE A 1 197 ? -4.527 -21.703 -3.146 1 92.94 197 ILE A CA 1
ATOM 1535 C C . ILE A 1 197 ? -4.441 -23.203 -3.412 1 92.94 197 ILE A C 1
ATOM 1537 O O . ILE A 1 197 ? -3.475 -23.859 -3.01 1 92.94 197 ILE A O 1
ATOM 1541 N N . VAL A 1 198 ? -5.402 -23.766 -3.994 1 92.31 198 VAL A N 1
ATOM 1542 C CA . VAL A 1 198 ? -5.371 -25.125 -4.516 1 92.31 198 VAL A CA 1
ATOM 1543 C C . VAL A 1 198 ? -5.223 -25.094 -6.035 1 92.31 198 VAL A C 1
ATOM 1545 O O . VAL A 1 198 ? -5.961 -24.375 -6.723 1 92.31 198 VAL A O 1
ATOM 1548 N N . GLN A 1 199 ? -4.32 -25.859 -6.496 1 93.06 199 GLN A N 1
ATOM 1549 C CA . GLN A 1 199 ? -4.004 -25.812 -7.918 1 93.06 199 GLN A CA 1
ATOM 1550 C C . GLN A 1 199 ? -3.639 -27.188 -8.453 1 93.06 199 GLN A C 1
ATOM 1552 O O . GLN A 1 199 ? -3.07 -28.016 -7.727 1 93.06 199 GLN A O 1
ATOM 1557 N N . THR A 1 200 ? -3.971 -27.422 -9.734 1 92.81 200 THR A N 1
ATOM 1558 C CA . THR A 1 200 ? -3.541 -28.672 -10.359 1 92.81 200 THR A CA 1
ATOM 1559 C C . THR A 1 200 ? -2.023 -28.703 -10.523 1 92.81 200 THR A C 1
ATOM 1561 O O . THR A 1 200 ? -1.412 -27.688 -10.875 1 92.81 200 THR A O 1
ATOM 1564 N N . GLU A 1 201 ? -1.523 -29.812 -10.203 1 90.69 201 GLU A N 1
ATOM 1565 C CA . GLU A 1 201 ? -0.088 -30.016 -10.383 1 90.69 201 GLU A CA 1
ATOM 1566 C C . GLU A 1 201 ? 0.259 -30.25 -11.844 1 90.69 201 GLU A C 1
ATOM 1568 O O . GLU A 1 201 ? -0.401 -31.047 -12.523 1 90.69 201 GLU A O 1
ATOM 1573 N N . ILE A 1 202 ? 1.285 -29.562 -12.281 1 92.44 202 ILE A N 1
ATOM 1574 C CA . ILE A 1 202 ? 1.767 -29.766 -13.648 1 92.44 202 ILE A CA 1
ATOM 1575 C C . ILE A 1 202 ? 2.996 -30.672 -13.633 1 92.44 202 ILE A C 1
ATOM 1577 O O . ILE A 1 202 ? 3.975 -30.391 -12.938 1 92.44 202 ILE A O 1
ATOM 1581 N N . GLN A 1 203 ? 2.9 -31.766 -14.32 1 91.06 203 GLN A N 1
ATOM 1582 C CA . GLN A 1 203 ? 4.066 -32.625 -14.461 1 91.06 203 GLN A CA 1
ATOM 1583 C C . GLN A 1 203 ? 5.137 -31.969 -15.328 1 91.06 203 GLN A C 1
ATOM 1585 O O . GLN A 1 203 ? 4.961 -31.844 -16.547 1 91.06 203 GLN A O 1
ATOM 1590 N N . LYS A 1 204 ? 6.168 -31.656 -14.664 1 90.69 204 LYS A N 1
ATOM 1591 C CA . LYS A 1 204 ? 7.129 -30.797 -15.344 1 90.69 204 LYS A CA 1
ATOM 1592 C C . LYS A 1 204 ? 8.242 -31.609 -15.992 1 90.69 204 LYS A C 1
ATOM 1594 O O . LYS A 1 204 ? 8.594 -32.688 -15.5 1 90.69 204 LYS A O 1
ATOM 1599 N N . GLN A 1 205 ? 8.75 -31.219 -17.109 1 93.62 205 GLN A N 1
ATOM 1600 C CA . GLN A 1 205 ? 10.062 -31.594 -17.625 1 93.62 205 GLN A CA 1
ATOM 1601 C C . GLN A 1 205 ? 11.164 -30.734 -17 1 93.62 205 GLN A C 1
ATOM 1603 O O . GLN A 1 205 ? 12.156 -31.266 -16.5 1 93.62 205 GLN A O 1
ATOM 1608 N N . TYR A 1 206 ? 10.977 -29.5 -16.922 1 93.5 206 TYR A N 1
ATOM 1609 C CA . TYR A 1 206 ? 11.883 -28.578 -16.25 1 93.5 206 TYR A CA 1
ATOM 1610 C C . TYR A 1 206 ? 11.172 -27.266 -15.898 1 93.5 206 TYR A C 1
ATOM 1612 O O . TYR A 1 206 ? 10.086 -27 -16.406 1 93.5 206 TYR A O 1
ATOM 1620 N N . ASP A 1 207 ? 11.758 -26.516 -15 1 94.44 207 ASP A N 1
ATOM 1621 C CA . ASP A 1 207 ? 11.297 -25.188 -14.656 1 94.44 207 ASP A CA 1
ATOM 1622 C C . ASP A 1 207 ? 11.922 -24.125 -15.57 1 94.44 207 ASP A C 1
ATOM 1624 O O . ASP A 1 207 ? 13 -24.344 -16.125 1 94.44 207 ASP A O 1
ATOM 1628 N N . VAL A 1 208 ? 11.172 -23.062 -15.781 1 96.94 208 VAL A N 1
ATOM 1629 C CA . VAL A 1 208 ? 11.711 -21.953 -16.547 1 96.94 208 VAL A CA 1
ATOM 1630 C C . VAL A 1 208 ? 11.625 -20.672 -15.727 1 96.94 208 VAL A C 1
ATOM 1632 O O . VAL A 1 208 ? 10.539 -20.266 -15.289 1 96.94 208 VAL A O 1
ATOM 1635 N N . ARG A 1 209 ? 12.805 -20.094 -15.492 1 97 209 ARG A N 1
ATOM 1636 C CA . ARG A 1 209 ? 12.875 -18.75 -14.914 1 97 209 ARG A CA 1
ATOM 1637 C C . ARG A 1 209 ? 13.031 -17.703 -16 1 97 209 ARG A C 1
ATOM 1639 O O . ARG A 1 209 ? 13.992 -17.734 -16.766 1 97 209 ARG A O 1
ATOM 1646 N N . VAL A 1 210 ? 12.023 -16.812 -16.047 1 98.62 210 VAL A N 1
ATOM 1647 C CA . VAL A 1 210 ? 12.07 -15.727 -17.031 1 98.62 210 VAL A CA 1
ATOM 1648 C C . VAL A 1 210 ? 12.258 -14.391 -16.328 1 98.62 210 VAL A C 1
ATOM 1650 O O . VAL A 1 210 ? 11.391 -13.953 -15.562 1 98.62 210 VAL A O 1
ATOM 1653 N N . THR A 1 211 ? 13.359 -13.742 -16.578 1 98.62 211 THR A N 1
ATOM 1654 C CA . THR A 1 211 ? 13.609 -12.398 -16.078 1 98.62 211 THR A CA 1
ATOM 1655 C C . THR A 1 211 ? 13.32 -11.352 -17.156 1 98.62 211 THR A C 1
ATOM 1657 O O . THR A 1 211 ? 13.883 -11.406 -18.25 1 98.62 211 THR A O 1
ATOM 1660 N N . VAL A 1 212 ? 12.383 -10.523 -16.844 1 98.88 212 VAL A N 1
ATOM 1661 C CA . VAL A 1 212 ? 12.039 -9.438 -17.75 1 98.88 212 VAL A CA 1
ATOM 1662 C C . VAL A 1 212 ? 12.578 -8.117 -17.203 1 98.88 212 VAL A C 1
ATOM 1664 O O . VAL A 1 212 ? 12.328 -7.766 -16.062 1 98.88 212 VAL A O 1
ATOM 1667 N N . VAL A 1 213 ? 13.367 -7.367 -18 1 98.75 213 VAL A N 1
ATOM 1668 C CA . VAL A 1 213 ? 13.844 -6.02 -17.703 1 98.75 213 VAL A CA 1
ATOM 1669 C C . VAL A 1 213 ? 13.461 -5.082 -18.859 1 98.75 213 VAL A C 1
ATOM 1671 O O . VAL A 1 213 ? 14.078 -5.117 -19.922 1 98.75 213 VAL A O 1
ATOM 1674 N N . GLY A 1 214 ? 12.484 -4.203 -18.609 1 97.62 214 GLY A N 1
ATOM 1675 C CA . GLY A 1 214 ? 11.922 -3.469 -19.734 1 97.62 214 GLY A CA 1
ATOM 1676 C C . GLY A 1 214 ? 11.344 -4.371 -20.812 1 97.62 214 GLY A C 1
ATOM 1677 O O . GLY A 1 214 ? 10.414 -5.137 -20.547 1 97.62 214 GLY A O 1
ATOM 1678 N N . GLU A 1 215 ? 12 -4.34 -21.969 1 97.62 215 GLU A N 1
ATOM 1679 C CA . GLU A 1 215 ? 11.547 -5.172 -23.078 1 97.62 215 GLU A CA 1
ATOM 1680 C C . GLU A 1 215 ? 12.453 -6.383 -23.266 1 97.62 215 GLU A C 1
ATOM 1682 O O . GLU A 1 215 ? 12.18 -7.246 -24.109 1 97.62 215 GLU A O 1
ATOM 1687 N N . GLN A 1 216 ? 13.445 -6.465 -22.516 1 98.44 216 GLN A N 1
ATOM 1688 C CA . GLN A 1 216 ? 14.375 -7.578 -22.656 1 98.44 216 GLN A CA 1
ATOM 1689 C C . GLN A 1 216 ? 13.906 -8.781 -21.844 1 98.44 216 GLN A C 1
ATOM 1691 O O . GLN A 1 216 ? 13.43 -8.633 -20.719 1 98.44 216 GLN A O 1
ATOM 1696 N N . VAL A 1 217 ? 14.031 -9.945 -22.469 1 98.75 217 VAL A N 1
ATOM 1697 C CA . VAL A 1 217 ? 13.586 -11.18 -21.844 1 98.75 217 VAL A CA 1
ATOM 1698 C C . VAL A 1 217 ? 14.758 -12.156 -21.734 1 98.75 217 VAL A C 1
ATOM 1700 O O . VAL A 1 217 ? 15.422 -12.445 -22.734 1 98.75 217 VAL A O 1
ATOM 1703 N N . PHE A 1 218 ? 15.078 -12.625 -20.531 1 98.69 218 PHE A N 1
ATOM 1704 C CA . PHE A 1 218 ? 16.109 -13.617 -20.25 1 98.69 218 PHE A CA 1
ATOM 1705 C C . PHE A 1 218 ? 15.5 -14.891 -19.672 1 98.69 218 PHE A C 1
ATOM 1707 O O . PHE A 1 218 ? 15.086 -14.914 -18.516 1 98.69 218 PHE A O 1
ATOM 1714 N N . ALA A 1 219 ? 15.469 -15.93 -20.469 1 98.56 219 ALA A N 1
ATOM 1715 C CA . ALA A 1 219 ? 14.82 -17.172 -20.062 1 98.56 219 ALA A CA 1
ATOM 1716 C C . ALA A 1 219 ? 15.852 -18.266 -19.766 1 98.56 219 ALA A C 1
ATOM 1718 O O . ALA A 1 219 ? 16.766 -18.484 -20.547 1 98.56 219 ALA A O 1
ATOM 1719 N N . THR A 1 220 ? 15.695 -18.906 -18.609 1 97.19 220 THR A N 1
ATOM 1720 C CA . THR A 1 220 ? 16.594 -19.969 -18.172 1 97.19 220 THR A CA 1
ATOM 1721 C C . THR A 1 220 ? 15.812 -21.234 -17.828 1 97.19 220 THR A C 1
ATOM 1723 O O . THR A 1 220 ? 14.875 -21.188 -17.016 1 97.19 220 THR A O 1
ATOM 1726 N N . ALA A 1 221 ? 16.172 -22.344 -18.438 1 96.06 221 ALA A N 1
ATOM 1727 C CA . ALA A 1 221 ? 15.633 -23.656 -18.047 1 96.06 221 ALA A CA 1
ATOM 1728 C C . ALA A 1 221 ? 16.391 -24.219 -16.844 1 96.06 221 ALA A C 1
ATOM 1730 O O . ALA A 1 221 ? 17.625 -24.172 -16.812 1 96.06 221 ALA A O 1
ATOM 1731 N N . ILE A 1 222 ? 15.688 -24.578 -15.883 1 92.5 222 ILE A N 1
ATOM 1732 C CA . ILE A 1 222 ? 16.25 -25.203 -14.688 1 92.5 222 ILE A CA 1
ATOM 1733 C C . ILE A 1 222 ? 15.805 -26.656 -14.602 1 92.5 222 ILE A C 1
ATOM 1735 O O . ILE A 1 222 ? 14.633 -26.938 -14.359 1 92.5 222 ILE A O 1
ATOM 1739 N N . TRP A 1 223 ? 16.75 -27.547 -14.82 1 87.88 223 TRP A N 1
ATOM 1740 C CA . TRP A 1 223 ? 16.453 -28.969 -14.891 1 87.88 223 TRP A CA 1
ATOM 1741 C C . TRP A 1 223 ? 16.609 -29.625 -13.523 1 87.88 223 TRP A C 1
ATOM 1743 O O . TRP A 1 223 ? 17.641 -29.469 -12.867 1 87.88 223 TRP A O 1
ATOM 1753 N N . SER A 1 224 ? 15.562 -29.734 -12.797 1 68.44 224 SER A N 1
ATOM 1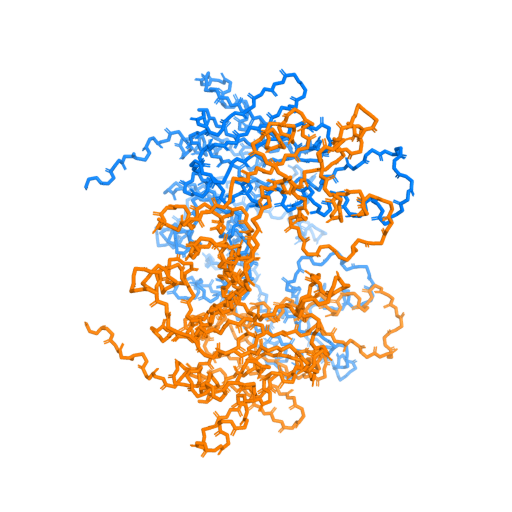754 C CA . SER A 1 224 ? 15.641 -30.422 -11.508 1 68.44 224 SER A CA 1
ATOM 1755 C C . SER A 1 224 ? 16.219 -31.828 -11.664 1 68.44 224 SER A C 1
ATOM 1757 O O . SER A 1 224 ? 16.047 -32.469 -12.703 1 68.44 224 SER A O 1
ATOM 1759 N N . GLN A 1 225 ? 17.438 -32.125 -11.219 1 55 225 GLN A N 1
ATOM 1760 C CA . GLN A 1 225 ? 18.078 -33.438 -11.305 1 55 225 GLN A CA 1
ATOM 1761 C C . GLN A 1 225 ? 17.078 -34.562 -11.07 1 55 225 GLN A C 1
ATOM 1763 O O . GLN A 1 225 ? 16.078 -34.375 -10.367 1 55 225 GLN A O 1
ATOM 1768 N N . GLU A 1 226 ? 17.078 -35.531 -12.023 1 45.97 226 GLU A N 1
ATOM 1769 C CA . GLU A 1 226 ? 16.5 -36.875 -11.984 1 45.97 226 GLU A CA 1
ATOM 1770 C C . GLU A 1 226 ? 16.516 -37.438 -10.562 1 45.97 226 GLU A C 1
ATOM 1772 O O . GLU A 1 226 ? 16.156 -38.594 -10.344 1 45.97 226 GLU A O 1
ATOM 1777 N N . ASN A 1 227 ? 17.297 -36.781 -9.641 1 44 227 ASN A N 1
ATOM 1778 C CA . ASN A 1 227 ? 17.281 -37.5 -8.375 1 44 227 ASN A CA 1
ATOM 1779 C C . ASN A 1 227 ? 16 -37.219 -7.586 1 44 227 ASN A C 1
ATOM 1781 O O . ASN A 1 227 ? 15.57 -36.062 -7.477 1 44 227 ASN A O 1
ATOM 1785 N N . PRO A 1 228 ? 15.227 -38.188 -7.262 1 45.72 228 PRO A N 1
ATOM 1786 C CA . PRO A 1 228 ? 13.961 -38.156 -6.527 1 45.72 228 PRO A CA 1
ATOM 1787 C C . PRO A 1 228 ? 13.93 -37.094 -5.434 1 45.72 228 PRO A C 1
ATOM 1789 O O . PRO A 1 228 ? 12.867 -36.562 -5.133 1 45.72 228 PRO A O 1
ATOM 1792 N N . GLU A 1 229 ? 15.008 -36.875 -4.699 1 42.47 229 GLU A N 1
ATOM 1793 C CA . GLU A 1 229 ? 15.008 -36.031 -3.496 1 42.47 229 GLU A CA 1
ATOM 1794 C C . GLU A 1 229 ? 14.992 -34.562 -3.848 1 42.47 229 GLU A C 1
ATOM 1796 O O . GLU A 1 229 ? 14.719 -33.719 -2.994 1 42.47 229 GLU A O 1
ATOM 1801 N N . THR A 1 230 ? 15.422 -34.188 -5.035 1 43.88 230 THR A N 1
ATOM 1802 C CA . THR A 1 230 ? 15.633 -32.781 -5.352 1 43.88 230 THR A CA 1
ATOM 1803 C C . THR A 1 230 ? 14.43 -32.219 -6.09 1 43.88 230 THR A C 1
ATOM 1805 O O . THR A 1 230 ? 14.5 -31.109 -6.633 1 43.88 230 THR A O 1
ATOM 1808 N N . GLU A 1 231 ? 13.531 -32.906 -6.387 1 41.81 231 GLU A N 1
ATOM 1809 C CA . GLU A 1 231 ? 12.359 -32.406 -7.113 1 41.81 231 GLU A CA 1
ATOM 1810 C C . GLU A 1 231 ? 11.75 -31.188 -6.445 1 41.81 231 GLU A C 1
ATOM 1812 O O . GLU A 1 231 ? 10.836 -30.562 -6.988 1 41.81 231 GLU A O 1
ATOM 1817 N N . ILE A 1 232 ? 12.258 -30.859 -5.207 1 40.97 232 ILE A N 1
ATOM 1818 C CA . ILE A 1 232 ? 11.586 -29.797 -4.477 1 40.97 232 ILE A CA 1
ATOM 1819 C C . ILE A 1 232 ? 12.094 -28.438 -4.957 1 40.97 232 ILE A C 1
ATOM 1821 O O . ILE A 1 232 ? 11.328 -27.641 -5.512 1 40.97 232 ILE A O 1
ATOM 1825 N N . ASP A 1 233 ? 12.164 -27.375 -3.992 1 47.22 233 ASP A N 1
ATOM 1826 C CA . ASP A 1 233 ? 12.297 -25.922 -4.164 1 47.22 233 ASP A CA 1
ATOM 1827 C C . ASP A 1 233 ? 13.703 -25.547 -4.621 1 47.22 233 ASP A C 1
ATOM 1829 O O . ASP A 1 233 ? 14.648 -25.594 -3.832 1 47.22 233 ASP A O 1
ATOM 1833 N N . TRP A 1 234 ? 14.047 -25.641 -6.016 1 46.5 234 TRP A N 1
ATOM 1834 C CA . TRP A 1 234 ? 15.328 -25.281 -6.617 1 46.5 234 TRP A CA 1
ATOM 1835 C C . TRP A 1 234 ? 15.781 -23.906 -6.152 1 46.5 234 TRP A C 1
ATOM 1837 O O . TRP A 1 234 ? 16.938 -23.531 -6.332 1 46.5 234 TRP A O 1
ATOM 1847 N N . ARG A 1 235 ? 14.875 -23.125 -5.684 1 48.38 235 ARG A N 1
ATOM 1848 C CA . ARG A 1 235 ? 15.195 -21.75 -5.301 1 48.38 235 ARG A CA 1
ATOM 1849 C C . ARG A 1 235 ? 16.203 -21.719 -4.16 1 48.38 235 ARG A C 1
ATOM 1851 O O . ARG A 1 235 ? 16.703 -20.656 -3.789 1 48.38 235 ARG A O 1
ATOM 1858 N N . GLN A 1 236 ? 16.359 -22.875 -3.52 1 43.06 236 GLN A N 1
ATOM 1859 C CA . GLN A 1 236 ? 17.328 -22.828 -2.438 1 43.06 236 GLN A CA 1
ATOM 1860 C C . GLN A 1 236 ? 18.766 -22.906 -2.98 1 43.06 236 GLN A C 1
ATOM 1862 O O . GLN A 1 236 ? 19.125 -23.859 -3.668 1 43.06 236 GLN A O 1
ATOM 1867 N N . GLY A 1 237 ? 19.25 -22.062 -3.525 1 43.41 237 GLY A N 1
ATOM 1868 C CA . GLY A 1 237 ? 20.516 -21.609 -4.094 1 43.41 237 GLY A CA 1
ATOM 1869 C C . GLY A 1 237 ? 21.609 -22.656 -4.023 1 43.41 237 GLY A C 1
ATOM 1870 O O . GLY A 1 237 ? 22.688 -22.469 -4.586 1 43.41 237 GLY A O 1
ATOM 1871 N N . SER A 1 238 ? 21.547 -23.5 -3.066 1 43.53 238 SER A N 1
ATOM 1872 C CA . SER A 1 238 ? 22.844 -24.094 -2.805 1 43.53 238 SER A CA 1
ATOM 1873 C C . SER A 1 238 ? 23.094 -25.297 -3.723 1 43.53 238 SER A C 1
ATOM 1875 O O . SER A 1 238 ? 24.062 -26.031 -3.531 1 43.53 238 SER A O 1
ATOM 1877 N N . ARG A 1 239 ? 22.188 -25.625 -4.637 1 49.88 239 ARG A N 1
ATOM 1878 C CA . ARG A 1 239 ? 22.656 -26.859 -5.234 1 49.88 239 ARG A CA 1
ATOM 1879 C C . ARG A 1 239 ? 23.297 -26.609 -6.598 1 49.88 239 ARG A C 1
ATOM 1881 O O . ARG A 1 239 ? 22.594 -26.531 -7.609 1 49.88 239 ARG A O 1
ATOM 1888 N N . PRO A 1 240 ? 24.547 -26.25 -6.773 1 49.47 240 PRO A N 1
ATOM 1889 C CA . PRO A 1 240 ? 25.359 -26.031 -7.977 1 49.47 240 PRO A CA 1
ATOM 1890 C C . PRO A 1 240 ? 25.125 -27.094 -9.047 1 49.47 240 PRO A C 1
ATOM 1892 O O . PRO A 1 240 ? 25.531 -26.906 -10.203 1 49.47 240 PRO A O 1
ATOM 1895 N N . ASP A 1 241 ? 24.484 -28.156 -8.609 1 56.78 241 ASP A N 1
ATOM 1896 C CA . ASP A 1 241 ? 24.516 -29.266 -9.555 1 56.78 241 ASP A CA 1
ATOM 1897 C C . ASP A 1 241 ? 23.281 -29.266 -10.453 1 56.78 241 ASP A C 1
ATOM 1899 O O . ASP A 1 241 ? 23.078 -30.188 -11.234 1 56.78 241 ASP A O 1
ATOM 1903 N N . LEU A 1 242 ? 22.484 -28.125 -10.266 1 64.56 242 LEU A N 1
ATOM 1904 C CA . LEU A 1 242 ? 21.359 -28.156 -11.195 1 64.56 242 LEU A CA 1
ATOM 1905 C C . LEU A 1 242 ? 21.766 -27.656 -12.57 1 64.56 242 LEU A C 1
ATOM 1907 O O . LEU A 1 242 ? 22.531 -26.688 -12.688 1 64.56 242 LEU A O 1
ATOM 1911 N N . ARG A 1 243 ? 21.438 -28.547 -13.586 1 78.38 243 ARG A N 1
ATOM 1912 C CA . ARG A 1 243 ? 21.672 -28.141 -14.961 1 78.38 243 ARG A CA 1
ATOM 1913 C C . ARG A 1 243 ? 20.812 -26.938 -15.336 1 78.38 243 ARG A C 1
ATOM 1915 O O . ARG A 1 243 ? 19.594 -26.938 -15.133 1 78.38 243 ARG A O 1
ATOM 1922 N N . HIS A 1 244 ? 21.5 -25.797 -15.656 1 87.56 244 HIS A N 1
ATOM 1923 C CA . HIS A 1 244 ? 20.859 -24.562 -16.125 1 87.56 244 HIS A CA 1
ATOM 1924 C C . HIS A 1 244 ? 21.234 -24.266 -17.562 1 87.56 244 HIS A C 1
ATOM 1926 O O . HIS A 1 244 ? 22.375 -24.469 -17.969 1 87.56 244 HIS A O 1
ATOM 1932 N N . GLU A 1 245 ? 20.188 -23.891 -18.406 1 92.06 245 GLU A N 1
ATOM 1933 C CA . GLU A 1 245 ? 20.422 -23.625 -19.828 1 92.06 245 GLU A CA 1
ATOM 1934 C C . GLU A 1 245 ? 19.672 -22.359 -20.266 1 92.06 245 GLU A C 1
ATOM 1936 O O . GLU A 1 245 ? 18.516 -22.156 -19.891 1 92.06 245 GLU A O 1
ATOM 1941 N N . LYS A 1 246 ? 20.422 -21.531 -20.984 1 96.12 246 LYS A N 1
ATOM 1942 C CA . LYS A 1 246 ? 19.734 -20.453 -21.688 1 96.12 246 LYS A CA 1
ATOM 1943 C C . LYS A 1 246 ? 18.766 -21.016 -22.734 1 96.12 246 LYS A C 1
ATOM 1945 O O . LYS A 1 246 ? 19.125 -21.906 -23.5 1 96.12 246 LYS A O 1
ATOM 1950 N N . ILE A 1 247 ? 17.562 -20.5 -22.688 1 96.56 247 ILE A N 1
ATOM 1951 C CA . ILE A 1 247 ? 16.625 -20.969 -23.703 1 96.56 247 ILE A CA 1
ATOM 1952 C C . ILE A 1 247 ? 15.922 -19.781 -24.344 1 96.56 247 ILE A C 1
ATOM 1954 O O . ILE A 1 247 ? 15.914 -18.672 -23.797 1 96.56 247 ILE A O 1
ATOM 1958 N N . ALA A 1 248 ? 15.391 -20.047 -25.562 1 96.38 248 ALA A N 1
ATOM 1959 C CA . ALA A 1 248 ? 14.5 -19.094 -26.219 1 96.38 248 ALA A CA 1
ATOM 1960 C C . ALA A 1 248 ? 13.039 -19.469 -26 1 96.38 248 ALA A C 1
ATOM 1962 O O . ALA A 1 248 ? 12.688 -20.656 -26.062 1 96.38 248 ALA A O 1
ATOM 1963 N N . LEU A 1 249 ? 12.258 -18.516 -25.703 1 98.19 249 LEU A N 1
ATOM 1964 C CA . LEU A 1 249 ? 10.828 -18.75 -25.562 1 98.19 249 LEU A CA 1
ATOM 1965 C C . LEU A 1 249 ? 10.117 -18.594 -26.906 1 98.19 249 LEU A C 1
ATOM 1967 O O . LEU A 1 249 ? 10.555 -17.828 -27.766 1 98.19 249 LEU A O 1
ATOM 1971 N N . PRO A 1 250 ? 9.016 -19.328 -27.047 1 97.75 250 PRO A N 1
ATOM 1972 C CA . PRO A 1 250 ? 8.164 -18.969 -28.172 1 97.75 250 PRO A CA 1
ATOM 1973 C C . PRO A 1 250 ? 7.758 -17.5 -28.172 1 97.75 250 PRO A C 1
ATOM 1975 O O . PRO A 1 250 ? 7.516 -16.922 -27.109 1 97.75 250 PRO A O 1
ATOM 1978 N N . GLY A 1 251 ? 7.684 -16.938 -29.375 1 98.06 251 GLY A N 1
ATOM 1979 C CA . GLY A 1 251 ? 7.395 -15.516 -29.516 1 98.06 251 GLY A CA 1
ATOM 1980 C C . GLY A 1 251 ? 6.172 -15.07 -28.734 1 98.06 251 GLY A C 1
ATOM 1981 O O . GLY A 1 251 ? 6.184 -14.016 -28.109 1 98.06 251 GLY A O 1
ATOM 1982 N N . LEU A 1 252 ? 5.168 -15.898 -28.797 1 98.19 252 LEU A N 1
ATOM 1983 C CA . LEU A 1 252 ? 3.926 -15.578 -28.109 1 98.19 252 LEU A CA 1
ATOM 1984 C C . LEU A 1 252 ? 4.16 -15.453 -26.609 1 98.19 252 LEU A C 1
ATOM 1986 O O . LEU A 1 252 ? 3.717 -14.484 -25.984 1 98.19 252 LEU A O 1
ATOM 1990 N N . VAL A 1 253 ? 4.902 -16.406 -26.031 1 98.69 253 VAL A N 1
ATOM 1991 C CA . VAL A 1 253 ? 5.137 -16.438 -24.594 1 98.69 253 VAL A CA 1
ATOM 1992 C C . VAL A 1 253 ? 6.035 -15.266 -24.188 1 98.69 253 VAL A C 1
ATOM 1994 O O . VAL A 1 253 ? 5.828 -14.641 -23.156 1 98.69 253 VAL A O 1
ATOM 1997 N N . GLU A 1 254 ? 6.996 -14.992 -24.984 1 98.69 254 GLU A N 1
ATOM 1998 C CA . GLU A 1 254 ? 7.875 -13.852 -24.734 1 98.69 254 GLU A CA 1
ATOM 1999 C C . GLU A 1 254 ? 7.078 -12.547 -24.656 1 98.69 254 GLU A C 1
ATOM 2001 O O . GLU A 1 254 ? 7.262 -11.758 -23.719 1 98.69 254 GLU A O 1
ATOM 2006 N N . ARG A 1 255 ? 6.215 -12.344 -25.578 1 98.62 255 ARG A N 1
ATOM 2007 C CA . ARG A 1 255 ? 5.387 -11.141 -25.594 1 98.62 255 ARG A CA 1
ATOM 2008 C C . ARG A 1 255 ? 4.457 -11.094 -24.391 1 98.62 255 ARG A C 1
ATOM 2010 O O . ARG A 1 255 ? 4.227 -10.031 -23.812 1 98.62 255 ARG A O 1
ATOM 2017 N N . GLN A 1 256 ? 3.908 -12.25 -24.047 1 98.81 256 GLN A N 1
ATOM 2018 C CA . GLN A 1 256 ? 3.049 -12.344 -22.875 1 98.81 256 GLN A CA 1
ATOM 2019 C C . GLN A 1 256 ? 3.799 -11.922 -21.609 1 98.81 256 GLN A C 1
ATOM 2021 O O . GLN A 1 256 ? 3.258 -11.195 -20.781 1 98.81 256 GLN A O 1
ATOM 2026 N N . CYS A 1 257 ? 5.059 -12.359 -21.484 1 98.88 257 CYS A N 1
ATOM 2027 C CA . CYS A 1 257 ? 5.867 -12.023 -20.312 1 98.88 257 CYS A CA 1
ATOM 2028 C C . CYS A 1 257 ? 6.094 -10.523 -20.219 1 98.88 257 CYS A C 1
ATOM 2030 O O . CYS A 1 257 ? 5.898 -9.93 -19.156 1 98.88 257 CYS A O 1
ATOM 2032 N N . VAL A 1 258 ? 6.434 -9.906 -21.328 1 98.88 258 VAL A N 1
ATOM 2033 C CA . VAL A 1 258 ? 6.688 -8.469 -21.359 1 98.88 258 VAL A CA 1
ATOM 2034 C C . VAL A 1 258 ? 5.398 -7.715 -21.047 1 98.88 258 VAL A C 1
ATOM 2036 O O . VAL A 1 258 ? 5.402 -6.77 -20.25 1 98.88 258 VAL A O 1
ATOM 2039 N N . GLU A 1 259 ? 4.293 -8.18 -21.594 1 98.88 259 GLU A N 1
ATOM 2040 C CA . GLU A 1 259 ? 3.012 -7.512 -21.391 1 98.88 259 GLU A CA 1
ATOM 2041 C C . GLU A 1 259 ? 2.539 -7.641 -19.953 1 98.88 259 GLU A C 1
ATOM 2043 O O . GLU A 1 259 ? 1.96 -6.707 -19.391 1 98.88 259 GLU A O 1
ATOM 2048 N N . LEU A 1 260 ? 2.783 -8.789 -19.344 1 98.81 260 LEU A N 1
ATOM 2049 C CA . LEU A 1 260 ? 2.42 -8.984 -17.953 1 98.81 260 LEU A CA 1
ATOM 2050 C C . LEU A 1 260 ? 3.143 -7.98 -17.062 1 98.81 260 LEU A C 1
ATOM 2052 O O . LEU A 1 260 ? 2.516 -7.32 -16.234 1 98.81 260 LEU A O 1
ATOM 2056 N N . VAL A 1 261 ? 4.434 -7.812 -17.281 1 98.75 261 VAL A N 1
ATOM 2057 C CA . VAL A 1 261 ? 5.246 -6.887 -16.484 1 98.75 261 VAL A CA 1
ATOM 2058 C C . VAL A 1 261 ? 4.742 -5.457 -16.703 1 98.75 261 VAL A C 1
ATOM 2060 O O . VAL A 1 261 ? 4.555 -4.711 -15.734 1 98.75 261 VAL A O 1
ATOM 2063 N N . ARG A 1 262 ? 4.426 -5.164 -17.922 1 98.38 262 ARG A N 1
ATOM 2064 C CA . ARG A 1 262 ? 3.938 -3.836 -18.266 1 98.38 262 ARG A CA 1
ATOM 2065 C C . ARG A 1 262 ? 2.584 -3.562 -17.625 1 98.38 262 ARG A C 1
ATOM 2067 O O . ARG A 1 262 ? 2.379 -2.508 -17.016 1 98.38 262 ARG A O 1
ATOM 2074 N N . ARG A 1 263 ? 1.673 -4.496 -17.672 1 97.56 263 ARG A N 1
ATOM 2075 C CA . ARG A 1 263 ? 0.319 -4.309 -17.172 1 97.56 263 ARG A CA 1
ATOM 2076 C C . ARG A 1 263 ? 0.319 -4.199 -15.641 1 97.56 263 ARG A C 1
ATOM 2078 O O . ARG A 1 263 ? -0.55 -3.545 -15.062 1 97.56 263 ARG A O 1
ATOM 2085 N N . LEU A 1 264 ? 1.297 -4.762 -15.055 1 97.19 264 LEU A N 1
ATOM 2086 C CA . LEU A 1 264 ? 1.431 -4.668 -13.602 1 97.19 264 LEU A CA 1
ATOM 2087 C C . LEU A 1 264 ? 2.092 -3.355 -13.203 1 97.19 264 LEU A C 1
ATOM 2089 O O . LEU A 1 264 ? 2.232 -3.066 -12.008 1 97.19 264 LEU A O 1
ATOM 2093 N N . GLY A 1 265 ? 2.51 -2.572 -14.188 1 96.69 265 GLY A N 1
ATOM 2094 C CA . GLY A 1 265 ? 3.168 -1.301 -13.93 1 96.69 265 GLY A CA 1
ATOM 2095 C C . GLY A 1 265 ? 4.617 -1.453 -13.508 1 96.69 265 GLY A C 1
ATOM 2096 O O . GLY A 1 265 ? 5.141 -0.634 -12.75 1 96.69 265 GLY A O 1
ATOM 2097 N N . LEU A 1 266 ? 5.219 -2.514 -13.914 1 98.25 266 LEU A N 1
ATOM 2098 C CA . LEU A 1 266 ? 6.59 -2.832 -13.523 1 98.25 266 LEU A CA 1
ATOM 2099 C C . LEU A 1 266 ? 7.543 -2.668 -14.703 1 98.25 266 LEU A C 1
ATOM 2101 O O . LEU A 1 266 ? 7.105 -2.582 -15.859 1 98.25 266 LEU A O 1
ATOM 2105 N N . ARG A 1 267 ? 8.828 -2.609 -14.422 1 98.38 267 ARG A N 1
ATOM 2106 C CA . ARG A 1 267 ? 9.883 -2.594 -15.43 1 98.38 267 ARG A CA 1
ATOM 2107 C C . ARG A 1 267 ? 10.836 -3.773 -15.25 1 98.38 267 ARG A C 1
ATOM 2109 O O . ARG A 1 267 ? 11.742 -3.977 -16.047 1 98.38 267 ARG A O 1
ATOM 2116 N N . TYR A 1 268 ? 10.633 -4.449 -14.227 1 98.62 268 TYR A N 1
ATOM 2117 C CA . TYR A 1 268 ? 11.344 -5.684 -13.914 1 98.62 268 TYR A CA 1
ATOM 2118 C C . TYR A 1 268 ? 10.398 -6.738 -13.359 1 98.62 268 TYR A C 1
ATOM 2120 O O . TYR A 1 268 ? 9.516 -6.434 -12.555 1 98.62 268 TYR A O 1
ATOM 2128 N N . GLY A 1 269 ? 10.57 -7.91 -13.695 1 98.69 269 GLY A N 1
ATOM 2129 C CA . GLY A 1 269 ? 9.836 -9.023 -13.109 1 98.69 269 GLY A CA 1
ATOM 2130 C C . GLY A 1 269 ? 10.5 -10.367 -13.359 1 98.69 269 GLY A C 1
ATOM 2131 O O . GLY A 1 269 ? 11.062 -10.594 -14.43 1 98.69 269 GLY A O 1
ATOM 2132 N N . ALA A 1 270 ? 10.469 -11.211 -12.352 1 98.44 270 ALA A N 1
ATOM 2133 C CA . ALA A 1 270 ? 10.898 -12.602 -12.469 1 98.44 270 ALA A CA 1
ATOM 2134 C C . ALA A 1 270 ? 9.703 -13.539 -12.523 1 98.44 270 ALA A C 1
ATOM 2136 O O . ALA A 1 270 ? 8.945 -13.656 -11.555 1 98.44 270 ALA A O 1
ATOM 2137 N N . ILE A 1 271 ? 9.578 -14.18 -13.617 1 98.56 271 ILE A N 1
ATOM 2138 C CA . ILE A 1 271 ? 8.414 -15.016 -13.875 1 98.56 271 ILE A CA 1
ATOM 2139 C C . ILE A 1 271 ? 8.82 -16.484 -13.828 1 98.56 271 ILE A C 1
ATOM 2141 O O . ILE A 1 271 ? 9.828 -16.875 -14.422 1 98.56 271 ILE A O 1
ATOM 2145 N N . ASP A 1 272 ? 8.086 -17.266 -13.117 1 96.75 272 ASP A N 1
ATOM 2146 C CA . ASP A 1 272 ? 8.289 -18.719 -13.055 1 96.75 272 ASP A CA 1
ATOM 2147 C C . ASP A 1 272 ? 7.277 -19.453 -13.93 1 96.75 272 ASP A C 1
ATOM 2149 O O . ASP A 1 272 ? 6.066 -19.297 -13.75 1 96.75 272 ASP A O 1
ATOM 2153 N N . LEU A 1 273 ? 7.816 -20.219 -14.844 1 97.94 273 LEU A N 1
ATOM 2154 C CA . LEU A 1 273 ? 7.031 -21.094 -15.695 1 97.94 273 LEU A CA 1
ATOM 2155 C C . LEU A 1 273 ? 7.441 -22.547 -15.5 1 97.94 273 LEU A C 1
ATOM 2157 O O . LEU A 1 273 ? 8.5 -22.828 -14.938 1 97.94 273 LEU A O 1
ATOM 2161 N N . ILE A 1 274 ? 6.594 -23.406 -15.969 1 96.62 274 ILE A N 1
ATOM 2162 C CA . ILE A 1 274 ? 6.906 -24.828 -16.078 1 96.62 274 ILE A CA 1
ATOM 2163 C C . ILE A 1 274 ? 6.754 -25.297 -17.516 1 96.62 274 ILE A C 1
ATOM 2165 O O . ILE A 1 274 ? 5.77 -24.953 -18.188 1 96.62 274 ILE A O 1
ATOM 2169 N N . ASN A 1 275 ? 7.77 -25.891 -18 1 97 275 ASN A N 1
ATOM 2170 C CA . ASN A 1 275 ? 7.613 -26.656 -19.234 1 97 275 ASN A CA 1
ATOM 2171 C C . ASN A 1 275 ? 7.172 -28.094 -18.938 1 97 275 ASN A C 1
ATOM 2173 O O . ASN A 1 275 ? 7.902 -28.844 -18.281 1 97 275 ASN A O 1
ATOM 2177 N N . ASP A 1 276 ? 5.953 -28.406 -19.375 1 95.94 276 ASP A N 1
ATOM 2178 C CA . ASP A 1 276 ? 5.465 -29.75 -19.047 1 95.94 276 ASP A CA 1
ATOM 2179 C C . ASP A 1 276 ? 6.043 -30.781 -20 1 95.94 276 ASP A C 1
ATOM 2181 O O . ASP A 1 276 ? 6.859 -30.453 -20.859 1 95.94 276 ASP A O 1
ATOM 2185 N N . ARG A 1 277 ? 5.68 -32.062 -19.906 1 94.56 277 ARG A N 1
ATOM 2186 C CA . ARG A 1 277 ? 6.262 -33.156 -20.656 1 94.56 277 ARG A CA 1
ATOM 2187 C C . ARG A 1 277 ? 5.898 -33.094 -22.125 1 94.56 277 ARG A C 1
ATOM 2189 O O . ARG A 1 277 ? 6.57 -33.688 -22.969 1 94.56 277 ARG A O 1
ATOM 2196 N N . SER A 1 278 ? 4.852 -32.312 -22.469 1 95.88 278 SER A N 1
ATOM 2197 C CA . SER A 1 278 ? 4.438 -32.156 -23.859 1 95.88 278 SER A CA 1
ATOM 2198 C C . SER A 1 278 ? 5.059 -30.906 -24.484 1 95.88 278 SER A C 1
ATOM 2200 O O . SER A 1 278 ? 4.875 -30.656 -25.672 1 95.88 278 SER A O 1
ATOM 2202 N N . GLY A 1 279 ? 5.777 -30.141 -23.719 1 95.38 279 GLY A N 1
ATOM 2203 C CA . GLY A 1 279 ? 6.422 -28.938 -24.219 1 95.38 279 GLY A CA 1
ATOM 2204 C C . GLY A 1 279 ? 5.594 -27.688 -24.031 1 95.38 279 GLY A C 1
ATOM 2205 O O . GLY A 1 279 ? 5.984 -26.609 -24.453 1 95.38 279 GLY A O 1
ATOM 2206 N N . LYS A 1 280 ? 4.508 -27.859 -23.375 1 96.69 280 LYS A N 1
ATOM 2207 C CA . LYS A 1 280 ? 3.631 -26.719 -23.109 1 96.69 280 LYS A CA 1
ATOM 2208 C C . LYS A 1 280 ? 4.125 -25.922 -21.891 1 96.69 280 LYS A C 1
ATOM 2210 O O . LYS A 1 280 ? 4.484 -26.5 -20.875 1 96.69 280 LYS A O 1
ATOM 2215 N N . LEU A 1 281 ? 4.176 -24.562 -22.062 1 98.31 281 LEU A N 1
ATOM 2216 C CA . LEU A 1 281 ? 4.613 -23.703 -20.984 1 98.31 281 LEU A CA 1
ATOM 2217 C C . LEU A 1 281 ? 3.43 -23.25 -20.125 1 98.31 281 LEU A C 1
ATOM 2219 O O . LEU A 1 281 ? 2.406 -22.812 -20.672 1 98.31 281 LEU A O 1
ATOM 2223 N N . TRP A 1 282 ? 3.586 -23.359 -18.781 1 98.25 282 TRP A N 1
ATOM 2224 C CA . TRP A 1 282 ? 2.562 -22.969 -17.812 1 98.25 282 TRP A CA 1
ATOM 2225 C C . TRP A 1 282 ? 3.064 -21.859 -16.891 1 98.25 282 TRP A C 1
ATOM 2227 O O . TRP A 1 282 ? 4.172 -21.938 -16.359 1 98.25 282 TRP A O 1
ATOM 2237 N N . PHE A 1 283 ? 2.252 -20.859 -16.719 1 98.31 283 PHE A N 1
ATOM 2238 C CA . PHE A 1 283 ? 2.564 -19.75 -15.82 1 98.31 283 PHE A CA 1
ATOM 2239 C C . PHE A 1 283 ? 2.322 -20.156 -14.367 1 98.31 283 PHE A C 1
ATOM 2241 O O . PHE A 1 283 ? 1.27 -20.703 -14.039 1 98.31 283 PHE A O 1
ATOM 2248 N N . LEU A 1 284 ? 3.258 -19.812 -13.469 1 96.06 284 LEU A N 1
ATOM 2249 C CA . LEU A 1 284 ? 3.086 -20.109 -12.055 1 96.06 284 LEU A CA 1
ATOM 2250 C C . LEU A 1 284 ? 2.961 -18.812 -11.242 1 96.06 284 LEU A C 1
ATOM 2252 O O .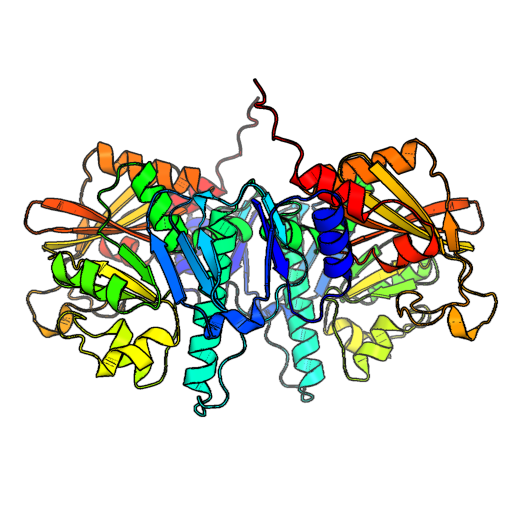 LEU A 1 284 ? 1.988 -18.625 -10.508 1 96.06 284 LEU A O 1
ATOM 2256 N N . GLU A 1 285 ? 3.895 -17.953 -11.375 1 96.19 285 GLU A N 1
ATOM 2257 C CA . GLU A 1 285 ? 3.896 -16.703 -10.602 1 96.19 285 GLU A CA 1
ATOM 2258 C C . GLU A 1 285 ? 4.887 -15.695 -11.18 1 96.19 285 GLU A C 1
ATOM 2260 O O . GLU A 1 285 ? 5.707 -16.047 -12.031 1 96.19 285 GLU A O 1
ATOM 2265 N N . ILE A 1 286 ? 4.723 -14.508 -10.789 1 97.81 286 ILE A N 1
ATOM 2266 C CA . ILE A 1 286 ? 5.703 -13.461 -11.055 1 97.81 286 ILE A CA 1
ATOM 2267 C C . ILE A 1 286 ? 6.156 -12.836 -9.742 1 97.81 286 ILE A C 1
ATOM 2269 O O . ILE A 1 286 ? 5.336 -12.562 -8.859 1 97.81 286 ILE A O 1
ATOM 2273 N N . ASN A 1 287 ? 7.414 -12.664 -9.602 1 96.31 287 ASN A N 1
ATOM 2274 C CA . ASN A 1 287 ? 8.016 -11.93 -8.492 1 96.31 287 ASN A CA 1
ATOM 2275 C C . ASN A 1 287 ? 8.57 -10.586 -8.953 1 96.31 287 ASN A C 1
ATOM 2277 O O . ASN A 1 287 ? 9.562 -10.539 -9.688 1 96.31 287 ASN A O 1
ATOM 2281 N N . PRO A 1 288 ? 7.941 -9.484 -8.516 1 97.62 288 PRO A N 1
ATOM 2282 C CA . PRO A 1 288 ? 8.367 -8.164 -8.977 1 97.62 288 PRO A CA 1
ATOM 2283 C C . PRO A 1 288 ? 9.766 -7.785 -8.492 1 97.62 288 PRO A C 1
ATOM 2285 O O . PRO A 1 288 ? 10.367 -6.84 -9 1 97.62 288 PRO A O 1
ATOM 2288 N N . ASN A 1 289 ? 10.266 -8.469 -7.5 1 95.25 289 ASN A N 1
ATOM 2289 C CA . ASN A 1 289 ? 11.602 -8.25 -6.957 1 95.25 289 ASN A CA 1
ATOM 2290 C C . ASN A 1 289 ? 12.383 -9.555 -6.844 1 95.25 289 ASN A C 1
ATOM 2292 O O . ASN A 1 289 ? 13.172 -9.734 -5.91 1 95.25 289 ASN A O 1
ATOM 2296 N N . GLY A 1 290 ? 12.164 -10.375 -7.754 1 93.88 290 GLY A N 1
ATOM 2297 C CA . GLY A 1 290 ? 12.781 -11.688 -7.707 1 93.88 290 GLY A CA 1
ATOM 2298 C C . GLY A 1 290 ? 14.289 -11.641 -7.848 1 93.88 290 GLY A C 1
ATOM 2299 O O . GLY A 1 290 ? 14.828 -10.758 -8.508 1 93.88 290 GLY A O 1
ATOM 2300 N N . GLN A 1 291 ? 14.906 -12.664 -7.211 1 92.81 291 GLN A N 1
ATOM 2301 C CA . GLN A 1 291 ? 16.359 -12.797 -7.309 1 92.81 291 GLN A CA 1
ATOM 2302 C C . GLN A 1 291 ? 16.781 -13.117 -8.734 1 92.81 291 GLN A C 1
ATOM 2304 O O . GLN A 1 291 ? 16.125 -13.898 -9.43 1 92.81 291 GLN A O 1
ATOM 2309 N N . TRP A 1 292 ? 17.938 -12.547 -9.117 1 94.81 292 TRP A N 1
ATOM 2310 C CA . TRP A 1 292 ? 18.359 -12.758 -10.5 1 94.81 292 TRP A CA 1
ATOM 2311 C C . TRP A 1 292 ? 19.859 -12.961 -10.586 1 94.81 292 TRP A C 1
ATOM 2313 O O . TRP A 1 292 ? 20.375 -13.398 -11.625 1 94.81 292 TRP A O 1
ATOM 2323 N N . ALA A 1 293 ? 20.625 -12.594 -9.531 1 93.81 293 ALA A N 1
ATOM 2324 C CA . ALA A 1 293 ? 22.078 -12.641 -9.594 1 93.81 293 ALA A CA 1
ATOM 2325 C C . ALA A 1 293 ? 22.578 -14.055 -9.883 1 93.81 293 ALA A C 1
ATOM 2327 O O . ALA A 1 293 ? 23.531 -14.234 -10.656 1 93.81 293 ALA A O 1
ATOM 2328 N N . TRP A 1 294 ? 21.953 -15.039 -9.266 1 90.62 294 TRP A N 1
ATOM 2329 C CA . TRP A 1 294 ? 22.359 -16.422 -9.469 1 90.62 294 TRP A CA 1
ATOM 2330 C C . TRP A 1 294 ? 22.141 -16.844 -10.922 1 90.62 294 TRP A C 1
ATOM 2332 O O . TRP A 1 294 ? 22.922 -17.625 -11.469 1 90.62 294 TRP A O 1
ATOM 2342 N N . ILE A 1 295 ? 21.156 -16.328 -11.578 1 93.12 295 ILE A N 1
ATOM 2343 C CA . ILE A 1 295 ? 20.906 -16.594 -12.992 1 93.12 295 ILE A CA 1
ATOM 2344 C C . ILE A 1 295 ? 22.016 -16 -13.844 1 93.12 295 ILE A C 1
ATOM 2346 O O . ILE A 1 295 ? 22.531 -16.672 -14.758 1 93.12 295 ILE A O 1
ATOM 2350 N N . GLU A 1 296 ? 22.312 -14.734 -13.586 1 94.69 296 GLU A N 1
ATOM 2351 C CA . GLU A 1 296 ? 23.406 -14.102 -14.305 1 94.69 296 GLU A CA 1
ATOM 2352 C C . GLU A 1 296 ? 24.719 -14.875 -14.125 1 94.69 296 GLU A C 1
ATOM 2354 O O . GLU A 1 296 ? 25.453 -15.086 -15.086 1 94.69 296 GLU A O 1
ATOM 2359 N N . ASN A 1 297 ? 24.984 -15.344 -12.945 1 92 297 ASN A N 1
ATOM 2360 C CA . ASN A 1 297 ? 26.203 -16.094 -12.672 1 92 297 ASN A CA 1
ATOM 2361 C C . ASN A 1 297 ? 26.219 -17.422 -13.438 1 92 297 ASN A C 1
ATOM 2363 O O . ASN A 1 297 ? 27.266 -17.828 -13.938 1 92 297 ASN A O 1
ATOM 2367 N N . LEU A 1 298 ? 25.109 -17.984 -13.531 1 89.81 298 LEU A N 1
ATOM 2368 C CA . LEU A 1 298 ? 25 -19.312 -14.133 1 89.81 298 LEU A CA 1
ATOM 2369 C C . LEU A 1 298 ? 24.984 -19.219 -15.656 1 89.81 298 LEU A C 1
ATOM 2371 O O . LEU A 1 298 ? 25.547 -20.078 -16.344 1 89.81 298 LEU A O 1
ATOM 2375 N N . THR A 1 299 ? 24.406 -18.234 -16.234 1 93.94 299 THR A N 1
ATOM 2376 C CA . THR A 1 299 ? 24.109 -18.219 -17.672 1 93.94 299 THR A CA 1
ATOM 2377 C C . THR A 1 299 ? 24.969 -17.172 -18.391 1 93.94 299 THR A C 1
ATOM 2379 O O . THR A 1 299 ? 25.109 -17.219 -19.609 1 93.94 299 THR A O 1
ATOM 2382 N N . GLY A 1 300 ? 25.422 -16.156 -17.672 1 95.12 300 GLY A N 1
ATOM 2383 C CA . GLY A 1 300 ? 26.141 -15.07 -18.297 1 95.12 300 GLY A CA 1
ATOM 2384 C C . GLY A 1 300 ? 25.234 -13.992 -18.859 1 95.12 300 GLY A C 1
ATOM 2385 O O . GLY A 1 300 ? 25.703 -13.023 -19.469 1 95.12 300 GLY A O 1
ATOM 2386 N N . TYR A 1 301 ? 23.906 -14.172 -18.719 1 97.25 301 TYR A N 1
ATOM 2387 C CA . TYR A 1 301 ? 23 -13.102 -19.125 1 97.25 301 TYR A CA 1
ATOM 2388 C C . TYR A 1 301 ? 23.406 -11.773 -18.5 1 97.25 301 TYR A C 1
ATOM 2390 O O . TYR A 1 301 ? 23.781 -11.727 -17.328 1 97.25 301 TYR A O 1
ATOM 2398 N N . PRO A 1 302 ? 23.281 -10.68 -19.203 1 97.75 302 PRO A N 1
ATOM 2399 C CA . PRO A 1 302 ? 23.656 -9.367 -18.656 1 97.75 302 PRO A CA 1
ATOM 2400 C C . PRO A 1 302 ? 22.484 -8.68 -17.953 1 97.75 302 PRO A C 1
ATOM 2402 O O . PRO A 1 302 ? 22.094 -7.57 -18.344 1 97.75 302 PRO A O 1
ATOM 2405 N N . ILE A 1 303 ? 21.984 -9.258 -16.906 1 98.38 303 ILE A N 1
ATOM 2406 C CA . ILE A 1 303 ? 20.781 -8.758 -16.25 1 98.38 303 ILE A CA 1
ATOM 2407 C C . ILE A 1 303 ? 21.109 -7.473 -15.5 1 98.38 303 ILE A C 1
ATOM 2409 O O . ILE A 1 303 ? 20.359 -6.496 -15.578 1 98.38 303 ILE A O 1
ATOM 2413 N N . ALA A 1 304 ? 22.25 -7.43 -14.805 1 98.31 304 ALA A N 1
ATOM 2414 C CA . ALA A 1 304 ? 22.656 -6.219 -14.102 1 98.31 304 ALA A CA 1
ATOM 2415 C C . ALA A 1 304 ? 22.781 -5.039 -15.062 1 98.31 304 ALA A C 1
ATOM 2417 O O . ALA A 1 304 ? 22.312 -3.938 -14.766 1 98.31 304 ALA A O 1
ATOM 2418 N N . SER A 1 305 ? 23.391 -5.336 -16.172 1 98.25 305 SER A N 1
ATOM 2419 C CA . SER A 1 305 ? 23.562 -4.305 -17.188 1 98.25 305 SER A CA 1
ATOM 2420 C C . SER A 1 305 ? 22.203 -3.807 -17.688 1 98.25 305 SER A C 1
ATOM 2422 O O . SER A 1 305 ? 22 -2.602 -17.844 1 98.25 305 SER A O 1
ATOM 2424 N N . ALA A 1 306 ? 21.266 -4.707 -17.922 1 98.5 306 ALA A N 1
ATOM 2425 C CA . ALA A 1 306 ? 19.922 -4.348 -18.375 1 98.5 306 ALA A CA 1
ATOM 2426 C C . ALA A 1 306 ? 19.203 -3.482 -17.344 1 98.5 306 ALA A C 1
ATOM 2428 O O . ALA A 1 306 ? 18.516 -2.525 -17.703 1 98.5 306 ALA A O 1
ATOM 2429 N N . ILE A 1 307 ? 19.375 -3.812 -16.094 1 98.56 307 ILE A N 1
ATOM 2430 C CA . ILE A 1 307 ? 18.75 -3.055 -15.008 1 98.56 307 ILE A CA 1
ATOM 2431 C C . ILE A 1 307 ? 19.328 -1.643 -14.969 1 98.56 307 ILE A C 1
ATOM 2433 O O . ILE A 1 307 ? 18.578 -0.662 -14.898 1 98.56 307 ILE A O 1
ATOM 2437 N N . VAL A 1 308 ? 20.656 -1.528 -15.062 1 98.31 308 VAL A N 1
ATOM 2438 C CA . VAL A 1 308 ? 21.297 -0.219 -15.023 1 98.31 308 VAL A CA 1
ATOM 2439 C C . VAL A 1 308 ? 20.891 0.595 -16.25 1 98.31 308 VAL A C 1
ATOM 2441 O O . VAL A 1 308 ? 20.688 1.808 -16.156 1 98.31 308 VAL A O 1
ATOM 2444 N N . ASP A 1 309 ? 20.672 -0.1 -17.391 1 98 309 ASP A N 1
ATOM 2445 C CA . ASP A 1 309 ? 20.172 0.582 -18.578 1 98 309 ASP A CA 1
ATOM 2446 C C . ASP A 1 309 ? 18.812 1.219 -18.297 1 98 309 ASP A C 1
ATOM 2448 O O . ASP A 1 309 ? 18.578 2.371 -18.672 1 98 309 ASP A O 1
ATOM 2452 N N . GLN A 1 310 ? 17.938 0.482 -17.672 1 97.69 310 GLN A N 1
ATOM 2453 C CA . GLN A 1 310 ? 16.609 0.985 -17.344 1 97.69 310 GLN A CA 1
ATOM 2454 C C . GLN A 1 310 ? 16.688 2.189 -16.422 1 97.69 310 GLN A C 1
ATOM 2456 O O . GLN A 1 310 ? 15.852 3.1 -16.5 1 97.69 310 GLN A O 1
ATOM 2461 N N . LEU A 1 311 ? 17.672 2.215 -15.555 1 97.56 311 LEU A N 1
ATOM 2462 C CA . LEU A 1 311 ? 17.797 3.25 -14.539 1 97.56 311 LEU A CA 1
ATOM 2463 C C . LEU A 1 311 ? 18.484 4.492 -15.102 1 97.56 311 LEU A C 1
ATOM 2465 O O . LEU A 1 311 ? 18.391 5.574 -14.516 1 97.56 311 LEU A O 1
ATOM 2469 N N . THR A 1 312 ? 19.234 4.34 -16.141 1 94.56 312 THR A N 1
ATOM 2470 C CA . THR A 1 312 ? 20 5.457 -16.672 1 94.56 312 THR A CA 1
ATOM 2471 C C . THR A 1 312 ? 19.359 6.004 -17.953 1 94.56 312 THR A C 1
ATOM 2473 O O . THR A 1 312 ? 19.812 7.02 -18.484 1 94.56 312 THR A O 1
ATOM 2476 N N . VAL A 1 313 ? 18.406 5.172 -18.516 1 76.38 313 VAL A N 1
ATOM 2477 C CA . VAL A 1 313 ? 17.75 5.668 -19.719 1 76.38 313 VAL A CA 1
ATOM 2478 C C . VAL A 1 313 ? 17 6.957 -19.406 1 76.38 313 VAL A C 1
ATOM 2480 O O . VAL A 1 313 ? 16.297 7.043 -18.391 1 76.38 313 VAL A O 1
ATOM 2483 N N . LYS A 1 314 ? 17.609 8.078 -19.859 1 57.25 314 LYS A N 1
ATOM 2484 C CA . LYS A 1 314 ? 16.922 9.367 -19.734 1 57.25 314 LYS A CA 1
ATOM 2485 C C . LYS A 1 314 ? 15.461 9.25 -20.172 1 57.25 314 LYS A C 1
ATOM 2487 O O . LYS A 1 314 ? 15.156 8.547 -21.141 1 57.25 314 LYS A O 1
ATOM 2492 N N . ALA A 1 315 ? 14.422 9.227 -19.219 1 48.34 315 ALA A N 1
ATOM 2493 C CA . ALA A 1 315 ? 13.039 9.406 -19.641 1 48.34 315 ALA A CA 1
ATOM 2494 C C . ALA A 1 315 ? 12.953 10.242 -20.922 1 48.34 315 ALA A C 1
ATOM 2496 O O . ALA A 1 315 ? 13.336 11.414 -20.922 1 48.34 315 ALA A O 1
ATOM 2497 N N . GLY A 1 316 ? 13.352 9.93 -21.953 1 35.69 316 GLY A N 1
ATOM 2498 C CA . GLY A 1 316 ? 12.945 10.828 -23.031 1 35.69 316 GLY A CA 1
ATOM 2499 C C . GLY A 1 316 ? 11.555 11.406 -22.844 1 35.69 316 GLY A C 1
ATOM 2500 O O . GLY A 1 316 ? 10.656 10.719 -22.344 1 35.69 316 GLY A O 1
ATOM 2501 N N . VAL A 1 317 ? 11.492 12.859 -22.641 1 33.72 317 VAL A N 1
ATOM 2502 C CA . VAL A 1 317 ? 10.25 13.617 -22.703 1 33.72 317 VAL A CA 1
ATOM 2503 C C . VAL A 1 317 ? 9.305 12.969 -23.703 1 33.72 317 VAL A C 1
ATOM 2505 O O . VAL A 1 317 ? 9.648 12.805 -24.875 1 33.72 317 VAL A O 1
ATOM 2508 N N . GLN A 1 318 ? 8.508 12.086 -23.359 1 26.48 318 GLN A N 1
ATOM 2509 C CA . GLN A 1 318 ? 7.371 12.023 -24.281 1 26.48 318 GLN A CA 1
ATOM 2510 C C . GLN A 1 318 ? 6.961 13.414 -24.75 1 26.48 318 GLN A C 1
ATOM 2512 O O . GLN A 1 318 ? 6.5 14.234 -23.953 1 26.48 318 GLN A O 1
ATOM 2517 N N . ILE A 1 319 ? 7.699 13.969 -25.594 1 21.92 319 ILE A N 1
ATOM 2518 C CA . ILE A 1 319 ? 7.02 14.945 -26.422 1 21.92 319 ILE A CA 1
ATOM 2519 C C . ILE A 1 319 ? 5.758 14.328 -27.031 1 21.92 319 ILE A C 1
ATOM 2521 O O . ILE A 1 319 ? 5.789 13.203 -27.531 1 21.92 319 ILE A O 1
ATOM 2525 N N . MET B 1 1 ? -25.641 -4.402 -6.109 1 95.69 1 MET B N 1
ATOM 2526 C CA . MET B 1 1 ? -25.531 -4.488 -4.656 1 95.69 1 MET B CA 1
ATOM 2527 C C . MET B 1 1 ? -24.234 -3.844 -4.176 1 95.69 1 MET B C 1
ATOM 2529 O O . MET B 1 1 ? -23.203 -3.936 -4.848 1 95.69 1 MET B O 1
ATOM 2533 N N . LEU B 1 2 ? -24.344 -3.16 -3.027 1 98.19 2 LEU B N 1
ATOM 2534 C CA . LEU B 1 2 ? -23.172 -2.51 -2.463 1 98.19 2 LEU B CA 1
ATOM 2535 C C . LEU B 1 2 ? -22.516 -3.395 -1.405 1 98.19 2 LEU B C 1
ATOM 2537 O O . LEU B 1 2 ? -23.203 -4.055 -0.626 1 98.19 2 LEU B O 1
ATOM 2541 N N . LEU B 1 3 ? -21.219 -3.453 -1.403 1 98.62 3 LEU B N 1
ATOM 2542 C CA . LEU B 1 3 ? -20.469 -4.16 -0.367 1 98.62 3 LEU B CA 1
ATOM 2543 C C . LEU B 1 3 ? -19.812 -3.178 0.6 1 98.62 3 LEU B C 1
ATOM 2545 O O . LEU B 1 3 ? -18.984 -2.361 0.195 1 98.62 3 LEU B O 1
ATOM 2549 N N . LEU B 1 4 ? -20.234 -3.23 1.84 1 98.62 4 LEU B N 1
ATOM 2550 C CA . LEU B 1 4 ? -19.672 -2.383 2.887 1 98.62 4 LEU B CA 1
ATOM 2551 C C . LEU B 1 4 ? -18.625 -3.145 3.703 1 98.62 4 LEU B C 1
ATOM 2553 O O . LEU B 1 4 ? -18.984 -4.02 4.496 1 98.62 4 LEU B O 1
ATOM 2557 N N . VAL B 1 5 ? -17.375 -2.834 3.51 1 98.5 5 VAL B N 1
ATOM 2558 C CA . VAL B 1 5 ? -16.281 -3.557 4.152 1 98.5 5 VAL B CA 1
ATOM 2559 C C . VAL B 1 5 ? -15.828 -2.801 5.395 1 98.5 5 VAL B C 1
ATOM 2561 O O . VAL B 1 5 ? -15.273 -1.704 5.293 1 98.5 5 VAL B O 1
ATOM 2564 N N . THR B 1 6 ? -16.062 -3.324 6.559 1 98.19 6 THR B N 1
ATOM 2565 C CA . THR B 1 6 ? -15.828 -2.645 7.828 1 98.19 6 THR B CA 1
ATOM 2566 C C . THR B 1 6 ? -15.773 -3.65 8.977 1 98.19 6 THR B C 1
ATOM 2568 O O . THR B 1 6 ? -15.328 -4.785 8.789 1 98.19 6 THR B O 1
ATOM 2571 N N . ASN B 1 7 ? -16.016 -3.176 10.219 1 97.44 7 ASN B N 1
ATOM 2572 C CA . ASN B 1 7 ? -16.078 -4.016 11.406 1 97.44 7 ASN B CA 1
ATOM 2573 C C . ASN B 1 7 ? -17.359 -3.775 12.195 1 97.44 7 ASN B C 1
ATOM 2575 O O . ASN B 1 7 ? -18.078 -2.807 11.938 1 97.44 7 ASN B O 1
ATOM 2579 N N . ARG B 1 8 ? -17.656 -4.602 13.164 1 95.56 8 ARG B N 1
ATOM 2580 C CA . ARG B 1 8 ? -18.922 -4.59 13.891 1 95.56 8 ARG B CA 1
ATOM 2581 C C . ARG B 1 8 ? -19.062 -3.332 14.734 1 95.56 8 ARG B C 1
ATOM 2583 O O . ARG B 1 8 ? -20.172 -2.906 15.055 1 95.56 8 ARG B O 1
ATOM 2590 N N . ARG B 1 9 ? -17.938 -2.678 15.039 1 95.06 9 ARG B N 1
ATOM 2591 C CA . ARG B 1 9 ? -17.953 -1.552 15.969 1 95.06 9 ARG B CA 1
ATOM 2592 C C . ARG B 1 9 ? -17.984 -0.224 15.219 1 95.06 9 ARG B C 1
ATOM 2594 O O . ARG B 1 9 ? -17.922 0.844 15.836 1 95.06 9 ARG B O 1
ATOM 2601 N N . ASP B 1 10 ? -18.078 -0.31 13.93 1 95.62 10 ASP B N 1
ATOM 2602 C CA . ASP B 1 10 ? -18.062 0.91 13.125 1 95.62 10 ASP B CA 1
ATOM 2603 C C . ASP B 1 10 ? -19.453 1.552 13.086 1 95.62 10 ASP B C 1
ATOM 2605 O O . ASP B 1 10 ? -20.219 1.332 12.141 1 95.62 10 ASP B O 1
ATOM 2609 N N . ILE B 1 11 ? -19.688 2.482 13.938 1 94.69 11 ILE B N 1
ATOM 2610 C CA . ILE B 1 11 ? -20.984 3.148 14.07 1 94.69 11 ILE B CA 1
ATOM 2611 C C . ILE B 1 11 ? -21.219 4.059 12.867 1 94.69 11 ILE B C 1
ATOM 2613 O O . ILE B 1 11 ? -22.359 4.227 12.422 1 94.69 11 ILE B O 1
ATOM 2617 N N . THR B 1 12 ? -20.188 4.566 12.336 1 95.81 12 THR B N 1
ATOM 2618 C CA . THR B 1 12 ? -20.328 5.449 11.18 1 95.81 12 THR B CA 1
ATOM 2619 C C . THR B 1 12 ? -20.953 4.707 10 1 95.81 12 THR B C 1
ATOM 2621 O O . THR B 1 12 ? -21.781 5.262 9.289 1 95.81 12 THR B O 1
ATOM 2624 N N . MET B 1 13 ? -20.641 3.457 9.789 1 97.5 13 MET B N 1
ATOM 2625 C CA . MET B 1 13 ? -21.203 2.66 8.703 1 97.5 13 MET B CA 1
ATOM 2626 C C . MET B 1 13 ? -22.719 2.471 8.898 1 97.5 13 MET B C 1
ATOM 2628 O O . MET B 1 13 ? -23.453 2.287 7.93 1 97.5 13 MET B O 1
ATOM 2632 N N . ASP B 1 14 ? -23.172 2.543 10.156 1 97.5 14 ASP B N 1
ATOM 2633 C CA . ASP B 1 14 ? -24.594 2.408 10.43 1 97.5 14 ASP B CA 1
ATOM 2634 C C . ASP B 1 14 ? -25.391 3.521 9.75 1 97.5 14 ASP B C 1
ATOM 2636 O O . ASP B 1 14 ? -26.547 3.32 9.367 1 97.5 14 ASP B O 1
ATOM 2640 N N . TYR B 1 15 ? -24.734 4.699 9.633 1 97.62 15 TYR B N 1
ATOM 2641 C CA . TYR B 1 15 ? -25.406 5.801 8.945 1 97.62 15 TYR B CA 1
ATOM 2642 C C . TYR B 1 15 ? -25.594 5.48 7.465 1 97.62 15 TYR B C 1
ATOM 2644 O O . TYR B 1 15 ? -26.641 5.805 6.883 1 97.62 15 TYR B O 1
ATOM 2652 N N . VAL B 1 16 ? -24.641 4.859 6.832 1 98.25 16 VAL B N 1
ATOM 2653 C CA . VAL B 1 16 ? -24.734 4.441 5.438 1 98.25 16 VAL B CA 1
ATOM 2654 C C . VAL B 1 16 ? -25.812 3.355 5.297 1 98.25 16 VAL B C 1
ATOM 2656 O O . VAL B 1 16 ? -26.641 3.402 4.387 1 98.25 16 VAL B O 1
ATOM 2659 N N . VAL B 1 17 ? -25.797 2.418 6.199 1 98.31 17 VAL B N 1
ATOM 2660 C CA . VAL B 1 17 ? -26.781 1.329 6.199 1 98.31 17 VAL B CA 1
ATOM 2661 C C . VAL B 1 17 ? -28.188 1.897 6.301 1 98.31 17 VAL B C 1
ATOM 2663 O O . VAL B 1 17 ? -29.078 1.492 5.551 1 98.31 17 VAL B O 1
ATOM 2666 N N . ALA B 1 18 ? -28.359 2.828 7.254 1 98.12 18 ALA B N 1
ATOM 2667 C CA . ALA B 1 18 ? -29.656 3.461 7.414 1 98.12 18 ALA B CA 1
ATOM 2668 C C . ALA B 1 18 ? -30.109 4.129 6.117 1 98.12 18 ALA B C 1
ATOM 2670 O O . ALA B 1 18 ? -31.266 3.996 5.715 1 98.12 18 ALA B O 1
ATOM 2671 N N . GLU B 1 19 ? -29.188 4.844 5.492 1 98.19 19 GLU B N 1
ATOM 2672 C CA . GLU B 1 19 ? -29.484 5.516 4.234 1 98.19 19 GLU B CA 1
ATOM 2673 C C . GLU B 1 19 ? -29.844 4.508 3.145 1 98.19 19 GLU B C 1
ATOM 2675 O O . GLU B 1 19 ? -30.766 4.73 2.361 1 98.19 19 GLU B O 1
ATOM 2680 N N . LEU B 1 20 ? -29.172 3.402 3.084 1 98.31 20 LEU B N 1
ATOM 2681 C CA . LEU B 1 20 ? -29.422 2.369 2.086 1 98.31 20 LEU B CA 1
ATOM 2682 C C . LEU B 1 20 ? -30.781 1.723 2.307 1 98.31 20 LEU B C 1
ATOM 2684 O O . LEU B 1 20 ? -31.5 1.416 1.346 1 98.31 20 LEU B O 1
ATOM 2688 N N . HIS B 1 21 ? -31.141 1.498 3.572 1 98.19 21 HIS B N 1
ATOM 2689 C CA . HIS B 1 21 ? -32.469 0.989 3.889 1 98.19 21 HIS B CA 1
ATOM 2690 C C . HIS B 1 21 ? -33.562 1.956 3.426 1 98.19 21 HIS B C 1
ATOM 2692 O O . HIS B 1 21 ? -34.531 1.54 2.822 1 98.19 21 HIS B O 1
ATOM 2698 N N . ARG B 1 22 ? -33.281 3.174 3.725 1 97.81 22 ARG B N 1
ATOM 2699 C CA . ARG B 1 22 ? -34.25 4.203 3.328 1 97.81 22 ARG B CA 1
ATOM 2700 C C . ARG B 1 22 ? -34.469 4.188 1.82 1 97.81 22 ARG B C 1
ATOM 2702 O O . ARG B 1 22 ? -35.594 4.363 1.354 1 97.81 22 ARG B O 1
ATOM 2709 N N . ARG B 1 23 ? -33.438 3.926 1.084 1 97.31 23 ARG B N 1
ATOM 2710 C CA . ARG B 1 23 ? -33.531 3.953 -0.373 1 97.31 23 ARG B CA 1
ATOM 2711 C C . ARG B 1 23 ? -33.875 2.578 -0.93 1 97.31 23 ARG B C 1
ATOM 2713 O O . ARG B 1 23 ? -34 2.406 -2.145 1 97.31 23 ARG B O 1
ATOM 2720 N N . GLU B 1 24 ? -33.938 1.6 -0.081 1 97.44 24 GLU B N 1
ATOM 2721 C CA . GLU B 1 24 ? -34.188 0.218 -0.474 1 97.44 24 GLU B CA 1
ATOM 2722 C C . GLU B 1 24 ? -33.125 -0.292 -1.434 1 97.44 24 GLU B C 1
ATOM 2724 O O . GLU B 1 24 ? -33.438 -0.948 -2.43 1 97.44 24 GLU B O 1
ATOM 2729 N N . GLN B 1 25 ? -31.922 0.161 -1.241 1 96.56 25 GLN B N 1
ATOM 2730 C CA . GLN B 1 25 ? -30.766 -0.282 -2.014 1 96.56 25 GLN B CA 1
ATOM 2731 C C . GLN B 1 25 ? -30.141 -1.527 -1.397 1 96.56 25 GLN B C 1
ATOM 2733 O O . GLN B 1 25 ? -29.797 -1.534 -0.214 1 96.56 25 GLN B O 1
ATOM 2738 N N . PRO B 1 26 ? -30.047 -2.605 -2.174 1 96.94 26 PRO B N 1
ATOM 2739 C CA . PRO B 1 26 ? -29.453 -3.828 -1.637 1 96.94 26 PRO B CA 1
ATOM 2740 C C . PRO B 1 26 ? -27.984 -3.65 -1.26 1 96.94 26 PRO B C 1
ATOM 2742 O O . PRO B 1 26 ? -27.234 -2.963 -1.964 1 96.94 26 PRO B O 1
ATOM 2745 N N . PHE B 1 27 ? -27.594 -4.234 -0.141 1 98 27 PHE B N 1
ATOM 2746 C CA . PHE B 1 27 ? -26.219 -4.16 0.313 1 98 27 PHE B CA 1
ATOM 2747 C C . PHE B 1 27 ? -25.875 -5.355 1.194 1 98 27 PHE B C 1
ATOM 2749 O O . PHE B 1 27 ? -26.75 -6.09 1.628 1 98 27 PHE B O 1
ATOM 2756 N N . VAL B 1 28 ? -24.562 -5.609 1.353 1 97.94 28 VAL B N 1
ATOM 2757 C CA . VAL B 1 28 ? -24.016 -6.539 2.34 1 97.94 28 VAL B CA 1
ATOM 2758 C C . VAL B 1 28 ? -22.953 -5.84 3.168 1 97.94 28 VAL B C 1
ATOM 2760 O O . VAL B 1 28 ? -22.047 -5.195 2.619 1 97.94 28 VAL B O 1
ATOM 2763 N N . ARG B 1 29 ? -23.141 -5.859 4.465 1 97.88 29 ARG B N 1
ATOM 2764 C CA . ARG B 1 29 ? -22.109 -5.398 5.379 1 97.88 29 ARG B CA 1
ATOM 2765 C C . ARG B 1 29 ? -21.156 -6.535 5.75 1 97.88 29 ARG B C 1
ATOM 2767 O O . ARG B 1 29 ? -21.562 -7.504 6.395 1 97.88 29 ARG B O 1
ATOM 2774 N N . LEU B 1 30 ? -19.969 -6.469 5.312 1 98 30 LEU B N 1
ATOM 2775 C CA . LEU B 1 30 ? -18.953 -7.473 5.598 1 98 30 LEU B CA 1
ATOM 2776 C C . LEU B 1 30 ? -18.062 -7.043 6.773 1 98 30 LEU B C 1
ATOM 2778 O O . LEU B 1 30 ? -17.172 -6.219 6.609 1 98 30 LEU B O 1
ATOM 2782 N N . ASN B 1 31 ? -18.359 -7.547 7.949 1 97.81 31 ASN B N 1
ATOM 2783 C CA . ASN B 1 31 ? -17.5 -7.375 9.109 1 97.81 31 ASN B CA 1
ATOM 2784 C C . ASN B 1 31 ? -16.297 -8.32 9.062 1 97.81 31 ASN B C 1
ATOM 2786 O O . ASN B 1 31 ? -16.422 -9.5 9.398 1 97.81 31 ASN B O 1
ATOM 2790 N N . THR B 1 32 ? -15.148 -7.801 8.758 1 97.81 32 THR B N 1
ATOM 2791 C CA . THR B 1 32 ? -14.016 -8.609 8.312 1 97.81 32 THR B CA 1
ATOM 2792 C C . THR B 1 32 ? -13.43 -9.406 9.477 1 97.81 32 THR B C 1
ATOM 2794 O O . THR B 1 32 ? -12.742 -10.414 9.266 1 97.81 32 THR B O 1
ATOM 2797 N N . GLU B 1 33 ? -13.602 -8.914 10.742 1 96.69 33 GLU B N 1
ATOM 2798 C CA . GLU B 1 33 ? -13.102 -9.664 11.883 1 96.69 33 GLU B CA 1
ATOM 2799 C C . GLU B 1 33 ? -13.766 -11.039 11.977 1 96.69 33 GLU B C 1
ATOM 2801 O O . GLU B 1 33 ? -13.266 -11.93 12.656 1 96.69 33 GLU B O 1
ATOM 2806 N N . LEU B 1 34 ? -14.914 -11.273 11.273 1 96.56 34 LEU B N 1
ATOM 2807 C CA . LEU B 1 34 ? -15.68 -12.516 11.352 1 96.56 34 LEU B CA 1
ATOM 2808 C C . LEU B 1 34 ? -15.281 -13.469 10.219 1 96.56 34 LEU B C 1
ATOM 2810 O O . LEU B 1 34 ? -15.766 -14.602 10.164 1 96.56 34 LEU B O 1
ATOM 2814 N N . LEU B 1 35 ? -14.391 -13.133 9.352 1 96.5 35 LEU B N 1
ATOM 2815 C CA . LEU B 1 35 ? -14.055 -13.883 8.148 1 96.5 35 LEU B CA 1
ATOM 2816 C C . LEU B 1 35 ? -13.586 -15.289 8.5 1 96.5 35 LEU B C 1
ATOM 2818 O O . LEU B 1 35 ? -13.906 -16.25 7.801 1 96.5 35 LEU B O 1
ATOM 2822 N N . PRO B 1 36 ? -12.914 -15.461 9.586 1 95.62 36 PRO B N 1
ATOM 2823 C CA . PRO B 1 36 ? -12.477 -16.828 9.906 1 95.62 36 PRO B CA 1
ATOM 2824 C C . PRO B 1 36 ? -13.656 -17.766 10.172 1 95.62 36 PRO B C 1
ATOM 2826 O O . PRO B 1 36 ? -13.461 -18.984 10.281 1 95.62 36 PRO B O 1
ATOM 2829 N N . GLN B 1 37 ? -14.859 -17.234 10.211 1 95.19 37 GLN B N 1
ATOM 2830 C CA . GLN B 1 37 ? -16.062 -18.047 10.336 1 95.19 37 GLN B CA 1
ATOM 2831 C C . GLN B 1 37 ? -16.719 -18.266 8.969 1 95.19 37 GLN B C 1
ATOM 2833 O O . GLN B 1 37 ? -17.75 -18.938 8.867 1 95.19 37 GLN B O 1
ATOM 2838 N N . ALA B 1 38 ? -16.125 -17.812 7.957 1 96.62 38 ALA B N 1
ATOM 2839 C CA . ALA B 1 38 ? -16.719 -17.844 6.625 1 96.62 38 ALA B CA 1
ATOM 2840 C C . ALA B 1 38 ? -16.156 -18.984 5.785 1 96.62 38 ALA B C 1
ATOM 2842 O O . ALA B 1 38 ? -15.148 -19.578 6.148 1 96.62 38 ALA B O 1
ATOM 2843 N N . MET B 1 39 ? -16.875 -19.297 4.766 1 96.62 39 MET B N 1
ATOM 2844 C CA . MET B 1 39 ? -16.375 -20.062 3.633 1 96.62 39 MET B CA 1
ATOM 2845 C C . MET B 1 39 ? -16.203 -19.172 2.404 1 96.62 39 MET B C 1
ATOM 2847 O O . MET B 1 39 ? -17.031 -18.312 2.137 1 96.62 39 MET B O 1
ATOM 2851 N N . CYS B 1 40 ? -15.109 -19.391 1.743 1 97.81 40 CYS B N 1
ATOM 2852 C CA . CYS B 1 40 ? -14.859 -18.516 0.603 1 97.81 40 CYS B CA 1
ATOM 2853 C C . CYS B 1 40 ? -14.328 -19.312 -0.585 1 97.81 40 CYS B C 1
ATOM 2855 O O . CYS B 1 40 ? -13.781 -20.391 -0.414 1 97.81 40 CYS B O 1
ATOM 2857 N N . THR B 1 41 ? -14.578 -18.812 -1.746 1 97.5 41 THR B N 1
ATOM 2858 C CA . THR B 1 41 ? -14.008 -19.297 -2.996 1 97.5 41 THR B CA 1
ATOM 2859 C C . THR B 1 41 ? -13.648 -18.141 -3.916 1 97.5 41 THR B C 1
ATOM 2861 O O . THR B 1 41 ? -14.383 -17.141 -3.984 1 97.5 41 THR B O 1
ATOM 2864 N N . MET B 1 42 ? -12.508 -18.234 -4.602 1 98.12 42 MET B N 1
ATOM 2865 C CA . MET B 1 42 ? -12.047 -17.266 -5.59 1 98.12 42 MET B CA 1
ATOM 2866 C C . MET B 1 42 ? -11.297 -17.953 -6.723 1 98.12 42 MET B C 1
ATOM 2868 O O . MET B 1 42 ? -10.234 -18.547 -6.508 1 98.12 42 MET B O 1
ATOM 2872 N N . ALA B 1 43 ? -11.906 -17.891 -7.871 1 96.81 43 ALA B N 1
ATOM 2873 C CA . ALA B 1 43 ? -11.266 -18.484 -9.047 1 96.81 43 ALA B CA 1
ATOM 2874 C C . ALA B 1 43 ? -10.156 -17.594 -9.578 1 96.81 43 ALA B C 1
ATOM 2876 O O . ALA B 1 43 ? -10.078 -16.422 -9.219 1 96.81 43 ALA B O 1
ATOM 2877 N N . SER B 1 44 ? -9.312 -18.141 -10.375 1 94.38 44 SER B N 1
ATOM 2878 C CA . SER B 1 44 ? -8.258 -17.344 -11.008 1 94.38 44 SER B CA 1
ATOM 2879 C C . SER B 1 44 ? -8.836 -16.328 -11.977 1 94.38 44 SER B C 1
ATOM 2881 O O . SER B 1 44 ? -8.25 -15.266 -12.188 1 94.38 44 SER B O 1
ATOM 2883 N N . HIS B 1 45 ? -9.891 -16.703 -12.578 1 95.06 45 HIS B N 1
ATOM 2884 C CA . HIS B 1 45 ? -10.57 -15.867 -13.562 1 95.06 45 HIS B CA 1
ATOM 2885 C C . HIS B 1 45 ? -12.031 -16.266 -13.711 1 95.06 45 HIS B C 1
ATOM 2887 O O . HIS B 1 45 ? -12.375 -17.438 -13.562 1 95.06 45 HIS B O 1
ATOM 2893 N N . PRO B 1 46 ? -12.922 -15.242 -14.055 1 96.56 46 PRO B N 1
ATOM 2894 C CA . PRO B 1 46 ? -12.742 -13.805 -14.258 1 96.56 46 PRO B CA 1
ATOM 2895 C C . PRO B 1 46 ? -12.719 -13.023 -12.945 1 96.56 46 PRO B C 1
ATOM 2897 O O . PRO B 1 46 ? -12.758 -13.625 -11.867 1 96.56 46 PRO B O 1
ATOM 2900 N N . ARG B 1 47 ? -12.656 -11.758 -13 1 96.88 47 ARG B N 1
ATOM 2901 C CA . ARG B 1 47 ? -12.453 -10.867 -11.859 1 96.88 47 ARG B CA 1
ATOM 2902 C C . ARG B 1 47 ? -13.562 -11.055 -10.82 1 96.88 47 ARG B C 1
ATOM 2904 O O . ARG B 1 47 ? -13.297 -11.039 -9.617 1 96.88 47 ARG B O 1
ATOM 2911 N N . ASP B 1 48 ? -14.75 -11.336 -11.281 1 97.81 48 ASP B N 1
ATOM 2912 C CA . ASP B 1 48 ? -15.891 -11.344 -10.375 1 97.81 48 ASP B CA 1
ATOM 2913 C C . ASP B 1 48 ? -16.188 -12.75 -9.867 1 97.81 48 ASP B C 1
ATOM 2915 O O . ASP B 1 48 ? -17.188 -12.969 -9.172 1 97.81 48 ASP B O 1
ATOM 2919 N N . ALA B 1 49 ? -15.312 -13.719 -10.203 1 97.88 49 ALA B N 1
ATOM 2920 C CA . ALA B 1 49 ? -15.562 -15.109 -9.836 1 97.88 49 ALA B CA 1
ATOM 2921 C C . ALA B 1 49 ? -15.07 -15.406 -8.422 1 97.88 49 ALA B C 1
ATOM 2923 O O . ALA B 1 49 ? -14.07 -16.109 -8.242 1 97.88 49 ALA B O 1
ATOM 2924 N N . TRP B 1 50 ? -15.812 -14.914 -7.441 1 98.19 50 TRP B N 1
ATOM 2925 C CA . TRP B 1 50 ? -15.539 -15.188 -6.035 1 98.19 50 TRP B CA 1
ATOM 2926 C C . TRP B 1 50 ? -16.828 -15.133 -5.211 1 98.19 50 TRP B C 1
ATOM 2928 O O . TRP B 1 50 ? -17.828 -14.586 -5.656 1 98.19 50 TRP B O 1
ATOM 2938 N N . SER B 1 51 ? -16.766 -15.781 -4.078 1 98.38 51 SER B N 1
ATOM 2939 C CA . SER B 1 51 ? -17.906 -15.773 -3.162 1 98.38 51 SER B CA 1
ATOM 2940 C C . SER B 1 51 ? -17.453 -15.891 -1.713 1 98.38 51 SER B C 1
ATOM 2942 O O . SER B 1 51 ? -16.375 -16.453 -1.438 1 98.38 51 SER B O 1
ATOM 2944 N N . ILE B 1 52 ? -18.188 -15.328 -0.844 1 98.31 52 ILE B N 1
ATOM 2945 C CA . ILE B 1 52 ? -18.016 -15.445 0.6 1 98.31 52 ILE B CA 1
ATOM 2946 C C . ILE B 1 52 ? -19.344 -15.836 1.246 1 98.31 52 ILE B C 1
ATOM 2948 O O . ILE B 1 52 ? -20.359 -15.164 1.035 1 98.31 52 ILE B O 1
ATOM 2952 N N . SER B 1 53 ? -19.344 -16.906 1.911 1 97.69 53 SER B N 1
ATOM 2953 C CA . SER B 1 53 ? -20.5 -17.328 2.699 1 97.69 53 SER B CA 1
ATOM 2954 C C . SER B 1 53 ? -20.266 -17.094 4.188 1 97.69 53 SER B C 1
ATOM 2956 O O . SER B 1 53 ? -19.344 -17.656 4.777 1 97.69 53 SER B O 1
ATOM 2958 N N . LEU B 1 54 ? -21.062 -16.297 4.801 1 95.81 54 LEU B N 1
ATOM 2959 C CA . LEU B 1 54 ? -20.922 -15.922 6.203 1 95.81 54 LEU B CA 1
ATOM 2960 C C . LEU B 1 54 ? -22.281 -15.672 6.836 1 95.81 54 LEU B C 1
ATOM 2962 O O . LEU B 1 54 ? -23.094 -14.914 6.293 1 95.81 54 LEU B O 1
ATOM 2966 N N . GLY B 1 55 ? -22.609 -16.297 7.969 1 91.94 55 GLY B N 1
ATOM 2967 C CA . GLY B 1 55 ? -23.859 -16.078 8.695 1 91.94 55 GLY B CA 1
ATOM 2968 C C . GLY B 1 55 ? -25.078 -16.422 7.879 1 91.94 55 GLY B C 1
ATOM 2969 O O . GLY B 1 55 ? -26.078 -15.703 7.914 1 91.94 55 GLY B O 1
ATOM 2970 N N . GLY B 1 56 ? -24.969 -17.328 7.047 1 91.69 56 GLY B N 1
ATOM 2971 C CA . GLY B 1 56 ? -26.109 -17.766 6.254 1 91.69 56 GLY B CA 1
ATOM 2972 C C . GLY B 1 56 ? -26.297 -16.953 4.984 1 91.69 56 GLY B C 1
ATOM 2973 O O . GLY B 1 56 ? -27.219 -17.219 4.207 1 91.69 56 GLY B O 1
ATOM 2974 N N . ARG B 1 57 ? -25.484 -16.016 4.766 1 94.56 57 ARG B N 1
ATOM 2975 C CA . ARG B 1 57 ? -25.562 -15.195 3.557 1 94.56 57 ARG B CA 1
ATOM 2976 C C . ARG B 1 57 ? -24.359 -15.453 2.646 1 94.56 57 ARG B C 1
ATOM 2978 O O . ARG B 1 57 ? -23.25 -15.703 3.123 1 94.56 57 ARG B O 1
ATOM 2985 N N . VAL B 1 58 ? -24.656 -15.43 1.338 1 97 58 VAL B N 1
ATOM 2986 C CA . VAL B 1 58 ? -23.609 -15.602 0.347 1 97 58 VAL B CA 1
ATOM 2987 C C . VAL B 1 58 ? -23.484 -14.328 -0.496 1 97 58 VAL B C 1
ATOM 2989 O O . VAL B 1 58 ? -24.469 -13.836 -1.034 1 97 58 VAL B O 1
ATOM 2992 N N . VAL B 1 59 ? -22.328 -13.781 -0.496 1 97.69 59 VAL B N 1
ATOM 2993 C CA . VAL B 1 59 ? -22 -12.672 -1.383 1 97.69 59 VAL B CA 1
ATOM 2994 C C . VAL B 1 59 ? -21.203 -13.18 -2.584 1 97.69 59 VAL B C 1
ATOM 2996 O O . VAL B 1 59 ? -20.203 -13.883 -2.422 1 97.69 59 VAL B O 1
ATOM 2999 N N . ARG B 1 60 ? -21.641 -12.859 -3.758 1 98.19 60 ARG B N 1
ATOM 3000 C CA . ARG B 1 60 ? -20.953 -13.227 -4.992 1 98.19 60 ARG B CA 1
ATOM 3001 C C . ARG B 1 60 ? -20.422 -11.984 -5.711 1 98.19 60 ARG B C 1
ATOM 3003 O O . ARG B 1 60 ? -21.094 -10.953 -5.754 1 98.19 60 ARG B O 1
ATOM 3010 N N . GLY B 1 61 ? -19.25 -12.117 -6.246 1 98.31 61 GLY B N 1
ATOM 3011 C CA . GLY B 1 61 ? -18.562 -10.992 -6.875 1 98.31 61 GLY B CA 1
ATOM 3012 C C . GLY B 1 61 ? -19.391 -10.352 -7.977 1 98.31 61 GLY B C 1
ATOM 3013 O O . GLY B 1 61 ? -19.375 -9.125 -8.125 1 98.31 61 GLY B O 1
ATOM 3014 N N . GLU B 1 62 ? -20.094 -11.125 -8.688 1 97.69 62 GLU B N 1
ATOM 3015 C CA . GLU B 1 62 ? -20.844 -10.633 -9.836 1 97.69 62 GLU B CA 1
ATOM 3016 C C . GLU B 1 62 ? -21.984 -9.727 -9.398 1 97.69 62 GLU B C 1
ATOM 3018 O O . GLU B 1 62 ? -22.5 -8.945 -10.203 1 97.69 62 GLU B O 1
ATOM 3023 N N . GLU B 1 63 ? -22.375 -9.844 -8.148 1 97.25 63 GLU B N 1
ATOM 3024 C CA . GLU B 1 63 ? -23.5 -9.055 -7.648 1 97.25 63 GLU B CA 1
ATOM 3025 C C . GLU B 1 63 ? -23.031 -7.703 -7.121 1 97.25 63 GLU B C 1
ATOM 3027 O O . GLU B 1 63 ? -23.844 -6.812 -6.871 1 97.25 63 GLU B O 1
ATOM 3032 N N . VAL B 1 64 ? -21.75 -7.504 -6.914 1 98.19 64 VAL B N 1
ATOM 3033 C CA . VAL B 1 64 ? -21.234 -6.309 -6.258 1 98.19 64 VAL B CA 1
ATOM 3034 C C . VAL B 1 64 ? -20.969 -5.219 -7.297 1 98.19 64 VAL B C 1
ATOM 3036 O O . VAL B 1 64 ? -20.156 -5.402 -8.203 1 98.19 64 VAL B O 1
ATOM 3039 N N . THR B 1 65 ? -21.609 -4.098 -7.168 1 97.38 65 THR B N 1
ATOM 3040 C CA . THR B 1 65 ? -21.484 -3.02 -8.141 1 97.38 65 THR B CA 1
ATOM 3041 C C . THR B 1 65 ? -20.562 -1.922 -7.621 1 97.38 65 THR B C 1
ATOM 3043 O O . THR B 1 65 ? -19.938 -1.198 -8.398 1 97.38 65 THR B O 1
ATOM 3046 N N . ALA B 1 66 ? -20.516 -1.732 -6.32 1 98.25 66 ALA B N 1
ATOM 3047 C CA . ALA B 1 66 ? -19.641 -0.765 -5.648 1 98.25 66 ALA B CA 1
ATOM 3048 C C . ALA B 1 66 ? -19.344 -1.202 -4.219 1 98.25 66 ALA B C 1
ATOM 3050 O O . ALA B 1 66 ? -20 -2.088 -3.678 1 98.25 66 ALA B O 1
ATOM 3051 N N . ALA B 1 67 ? -18.328 -0.614 -3.703 1 98.62 67 ALA B N 1
ATOM 3052 C CA . ALA B 1 67 ? -17.891 -1.021 -2.367 1 98.62 67 ALA B CA 1
ATOM 3053 C C . ALA B 1 67 ? -17.359 0.172 -1.574 1 98.62 67 ALA B C 1
ATOM 3055 O O . ALA B 1 67 ? -16.875 1.143 -2.154 1 98.62 67 ALA B O 1
ATOM 3056 N N . TYR B 1 68 ? -17.516 0.139 -0.263 1 98.62 68 TYR B N 1
ATOM 3057 C CA . TYR B 1 68 ? -17.047 1.16 0.669 1 98.62 68 TYR B CA 1
ATOM 3058 C C . TYR B 1 68 ? -16.078 0.57 1.687 1 98.62 68 TYR B C 1
ATOM 3060 O O . TYR B 1 68 ? -16.484 -0.182 2.576 1 98.62 68 TYR B O 1
ATOM 3068 N N . PHE B 1 69 ? -14.82 0.866 1.469 1 98.38 69 PHE B N 1
ATOM 3069 C CA . PHE B 1 69 ? -13.758 0.497 2.402 1 98.38 69 PHE B CA 1
ATOM 3070 C C . PHE B 1 69 ? -13.633 1.534 3.512 1 98.38 69 PHE B C 1
ATOM 3072 O O . PHE B 1 69 ? -13.102 2.625 3.293 1 98.38 69 PHE B O 1
ATOM 3079 N N . ARG B 1 70 ? -14 1.136 4.746 1 96.56 70 ARG B N 1
ATOM 3080 C CA . ARG B 1 70 ? -13.969 2.186 5.758 1 96.56 70 ARG B CA 1
ATOM 3081 C C . ARG B 1 70 ? -13.055 1.797 6.922 1 96.56 70 ARG B C 1
ATOM 3083 O O . ARG B 1 70 ? -11.992 2.385 7.109 1 96.56 70 ARG B O 1
ATOM 3090 N N . ARG B 1 71 ? -13.398 0.725 7.645 1 95.62 71 ARG B N 1
ATOM 3091 C CA . ARG B 1 71 ? -12.617 0.323 8.812 1 95.62 71 ARG B CA 1
ATOM 3092 C C . ARG B 1 71 ? -12.617 -1.193 8.977 1 95.62 71 ARG B C 1
ATOM 3094 O O . ARG B 1 71 ? -13.07 -1.714 9.992 1 95.62 71 ARG B O 1
ATOM 3101 N N . PRO B 1 72 ? -12 -1.909 8.016 1 96.38 72 PRO B N 1
ATOM 3102 C CA . PRO B 1 72 ? -11.945 -3.361 8.203 1 96.38 72 PRO B CA 1
ATOM 3103 C C . PRO B 1 72 ? -11.203 -3.766 9.469 1 96.38 72 PRO B C 1
ATOM 3105 O O . PRO B 1 72 ? -10.211 -3.127 9.844 1 96.38 72 PRO B O 1
ATOM 3108 N N . GLY B 1 73 ? -11.734 -4.691 10.18 1 94.62 73 GLY B N 1
ATOM 3109 C CA . GLY B 1 73 ? -11.07 -5.254 11.344 1 94.62 73 GLY B CA 1
ATOM 3110 C C . GLY B 1 73 ? -10.172 -6.426 11.008 1 94.62 73 GLY B C 1
ATOM 3111 O O . GLY B 1 73 ? -10.383 -7.113 10 1 94.62 73 GLY B O 1
ATOM 3112 N N . ALA B 1 74 ? -9.188 -6.629 11.828 1 93.38 74 ALA B N 1
ATOM 3113 C CA . ALA B 1 74 ? -8.367 -7.828 11.695 1 93.38 74 ALA B CA 1
ATOM 3114 C C . ALA B 1 74 ? -9.195 -9.086 11.922 1 93.38 74 ALA B C 1
ATOM 3116 O O . ALA B 1 74 ? -9.992 -9.156 12.867 1 93.38 74 ALA B O 1
ATOM 3117 N N . PRO B 1 75 ? -8.969 -10.086 11.031 1 95.62 75 PRO B N 1
ATOM 3118 C CA . PRO B 1 75 ? -9.688 -11.344 11.242 1 95.62 75 PRO B CA 1
ATOM 3119 C C . PRO B 1 75 ? -9.43 -11.938 12.625 1 95.62 75 PRO B C 1
ATOM 3121 O O . PRO B 1 75 ? -8.281 -12.023 13.062 1 95.62 75 PRO B O 1
ATOM 3124 N N . VAL B 1 76 ? -10.5 -12.32 13.297 1 93.94 76 VAL B N 1
ATOM 3125 C CA . VAL B 1 76 ? -10.391 -12.867 14.641 1 93.94 76 VAL B CA 1
ATOM 3126 C C . VAL B 1 76 ? -10.531 -14.383 14.602 1 93.94 76 VAL B C 1
ATOM 3128 O O . VAL B 1 76 ? -11.594 -14.906 14.266 1 93.94 76 VAL B O 1
ATOM 3131 N N . VAL B 1 77 ? -9.484 -15.039 15.016 1 93.12 77 VAL B N 1
ATOM 3132 C CA . VAL B 1 77 ? -9.445 -16.5 15 1 93.12 77 VAL B CA 1
ATOM 3133 C C . VAL B 1 77 ? -10.109 -17.047 16.266 1 93.12 77 VAL B C 1
ATOM 3135 O O . VAL B 1 77 ? -10.016 -16.453 17.328 1 93.12 77 VAL B O 1
ATOM 3138 N N . SER B 1 78 ? -10.734 -18.172 16.078 1 90.56 78 SER B N 1
ATOM 3139 C CA . SER B 1 78 ? -11.414 -18.828 17.172 1 90.56 78 SER B CA 1
ATOM 3140 C C . SER B 1 78 ? -10.469 -19.047 18.359 1 90.56 78 SER B C 1
ATOM 3142 O O . SER B 1 78 ? -9.297 -19.375 18.156 1 90.56 78 SER B O 1
ATOM 3144 N N . GLU B 1 79 ? -11 -18.984 19.516 1 90.25 79 GLU B N 1
ATOM 3145 C CA . GLU B 1 79 ? -10.227 -19.219 20.734 1 90.25 79 GLU B CA 1
ATOM 3146 C C . GLU B 1 79 ? -9.789 -20.672 20.859 1 90.25 79 GLU B C 1
ATOM 3148 O O . GLU B 1 79 ? -8.867 -20.984 21.609 1 90.25 79 GLU B O 1
ATOM 3153 N N . ASN B 1 80 ? -10.406 -21.484 20.109 1 88.44 80 ASN B N 1
ATOM 3154 C CA . ASN B 1 80 ? -10.078 -22.906 20.141 1 88.44 80 ASN B CA 1
ATOM 3155 C C . ASN B 1 80 ? -8.688 -23.172 19.578 1 88.44 80 ASN B C 1
ATOM 3157 O O . ASN B 1 80 ? -8.109 -24.25 19.812 1 88.44 80 ASN B O 1
ATOM 3161 N N . VAL B 1 81 ? -8.203 -22.219 18.797 1 89.81 81 VAL B N 1
ATOM 3162 C CA . VAL B 1 81 ? -6.836 -22.312 18.297 1 89.81 81 VAL B CA 1
ATOM 3163 C C . VAL B 1 81 ? -5.871 -21.781 19.359 1 89.81 81 VAL B C 1
ATOM 3165 O O . VAL B 1 81 ? -5.75 -20.578 19.562 1 89.81 81 VAL B O 1
ATOM 3168 N N . THR B 1 82 ? -5.152 -22.641 20.016 1 89.5 82 THR B N 1
ATOM 3169 C CA . THR B 1 82 ? -4.375 -22.25 21.188 1 89.5 82 THR B CA 1
ATOM 3170 C C . THR B 1 82 ? -2.918 -22 20.812 1 89.5 82 THR B C 1
ATOM 3172 O O . THR B 1 82 ? -2.215 -21.25 21.5 1 89.5 82 THR B O 1
ATOM 3175 N N . ASP B 1 83 ? -2.496 -22.688 19.75 1 88.69 83 ASP B N 1
ATOM 3176 C CA . ASP B 1 83 ? -1.116 -22.5 19.312 1 88.69 83 ASP B CA 1
ATOM 3177 C C . ASP B 1 83 ? -0.926 -21.109 18.703 1 88.69 83 ASP B C 1
ATOM 3179 O O . ASP B 1 83 ? -1.625 -20.75 17.75 1 88.69 83 ASP B O 1
ATOM 3183 N N . ALA B 1 84 ? 0.052 -20.391 19.203 1 87 84 ALA B N 1
ATOM 3184 C CA . ALA B 1 84 ? 0.285 -19.016 18.766 1 87 84 ALA B CA 1
ATOM 3185 C C . ALA B 1 84 ? 0.722 -18.953 17.312 1 87 84 ALA B C 1
ATOM 3187 O O . ALA B 1 84 ? 0.342 -18.047 16.578 1 87 84 ALA B O 1
ATOM 3188 N N . GLY B 1 85 ? 1.531 -19.844 16.922 1 85.19 85 GLY B N 1
ATOM 3189 C CA . GLY B 1 85 ? 1.974 -19.906 15.539 1 85.19 85 GLY B CA 1
ATOM 3190 C C . GLY B 1 85 ? 0.847 -20.203 14.562 1 85.19 85 GLY B C 1
ATOM 3191 O O . GLY B 1 85 ? 0.761 -19.578 13.508 1 85.19 85 GLY B O 1
ATOM 3192 N N . GLU B 1 86 ? 0.004 -21.125 14.945 1 85.38 86 GLU B N 1
ATOM 3193 C CA . GLU B 1 86 ? -1.156 -21.453 14.117 1 85.38 86 GLU B CA 1
ATOM 3194 C C . GLU B 1 86 ? -2.109 -20.266 14.008 1 85.38 86 GLU B C 1
ATOM 3196 O O . GLU B 1 86 ? -2.617 -19.969 12.922 1 85.38 86 GLU B O 1
ATOM 3201 N N . ARG B 1 87 ? -2.332 -19.625 15.102 1 89.75 87 ARG B N 1
ATOM 3202 C CA . ARG B 1 87 ? -3.201 -18.453 15.125 1 89.75 87 ARG B CA 1
ATOM 3203 C C . ARG B 1 87 ? -2.676 -17.359 14.203 1 89.75 87 ARG B C 1
ATOM 3205 O O . ARG B 1 87 ? -3.426 -16.812 13.391 1 89.75 87 ARG B O 1
ATOM 3212 N N . ALA B 1 88 ? -1.431 -17.094 14.328 1 87.31 88 ALA B N 1
ATOM 3213 C CA . ALA B 1 88 ? -0.8 -16.062 13.5 1 87.31 88 ALA B CA 1
ATOM 3214 C C . ALA B 1 88 ? -0.899 -16.422 12.023 1 87.31 88 ALA B C 1
ATOM 3216 O O . ALA B 1 88 ? -1.123 -15.547 11.18 1 87.31 88 ALA B O 1
ATOM 3217 N N . TYR B 1 89 ? -0.742 -17.703 11.727 1 86.69 89 TYR B N 1
ATOM 3218 C CA . TYR B 1 89 ? -0.825 -18.156 10.344 1 86.69 89 TYR B CA 1
ATOM 3219 C C . TYR B 1 89 ? -2.223 -17.938 9.781 1 86.69 89 TYR B C 1
ATOM 3221 O O . TYR B 1 89 ? -2.377 -17.406 8.68 1 86.69 89 TYR B O 1
ATOM 3229 N N . ILE B 1 90 ? -3.193 -18.312 10.5 1 90.44 90 ILE B N 1
ATOM 3230 C CA . ILE B 1 90 ? -4.582 -18.188 10.078 1 90.44 90 ILE B CA 1
ATOM 3231 C C . ILE B 1 90 ? -4.922 -16.719 9.852 1 90.44 90 ILE B C 1
ATOM 3233 O O . ILE B 1 90 ? -5.504 -16.359 8.82 1 90.44 90 ILE B O 1
ATOM 3237 N N . GLU B 1 91 ? -4.551 -15.898 10.766 1 91.56 91 GLU B N 1
ATOM 3238 C CA . GLU B 1 91 ? -4.793 -14.461 10.641 1 91.56 91 GLU B CA 1
ATOM 3239 C C . GLU B 1 91 ? -4.113 -13.898 9.398 1 91.56 91 GLU B C 1
ATOM 3241 O O . GLU B 1 91 ? -4.715 -13.109 8.664 1 91.56 91 GLU B O 1
ATOM 3246 N N . ALA B 1 92 ? -2.926 -14.352 9.188 1 90.19 92 ALA B N 1
ATOM 3247 C CA . ALA B 1 92 ? -2.158 -13.867 8.047 1 90.19 92 ALA B CA 1
ATOM 3248 C C . ALA B 1 92 ? -2.801 -14.289 6.73 1 90.19 92 ALA B C 1
ATOM 3250 O O . ALA B 1 92 ? -2.885 -13.5 5.785 1 90.19 92 ALA B O 1
ATOM 3251 N N . GLU B 1 93 ? -3.25 -15.516 6.656 1 92.25 93 GLU B N 1
ATOM 3252 C CA . GLU B 1 93 ? -3.865 -16.016 5.434 1 92.25 93 GLU B CA 1
ATOM 3253 C C . GLU B 1 93 ? -5.184 -15.305 5.145 1 92.25 93 GLU B C 1
ATOM 3255 O O . GLU B 1 93 ? -5.457 -14.93 4 1 92.25 93 GLU B O 1
ATOM 3260 N N . TRP B 1 94 ? -5.988 -15.102 6.164 1 95.31 94 TRP B N 1
ATOM 3261 C CA . TRP B 1 94 ? -7.238 -14.375 5.969 1 95.31 94 TRP B CA 1
ATOM 3262 C C . TRP B 1 94 ? -6.977 -12.93 5.578 1 95.31 94 TRP B C 1
ATOM 3264 O O . TRP B 1 94 ? -7.703 -12.359 4.762 1 95.31 94 TRP B O 1
ATOM 3274 N N . SER B 1 95 ? -5.98 -12.336 6.16 1 94.12 95 SER B N 1
ATOM 3275 C CA . SER B 1 95 ? -5.602 -10.984 5.77 1 94.12 95 SER B CA 1
ATOM 3276 C C . SER B 1 95 ? -5.176 -10.93 4.305 1 94.12 95 SER B C 1
ATOM 3278 O O . SER B 1 95 ? -5.5 -9.977 3.594 1 94.12 95 SER B O 1
ATOM 3280 N N . SER B 1 96 ? -4.438 -11.93 3.887 1 93.12 96 SER B N 1
ATOM 3281 C CA . SER B 1 96 ? -4.031 -12.016 2.488 1 93.12 96 SER B CA 1
ATOM 3282 C C . SER B 1 96 ? -5.238 -12.188 1.572 1 93.12 96 SER B C 1
ATOM 3284 O O . SER B 1 96 ? -5.301 -11.586 0.496 1 93.12 96 SER B O 1
ATOM 3286 N N . PHE B 1 97 ? -6.207 -13.008 1.98 1 96.44 97 PHE B N 1
ATOM 3287 C CA . PHE B 1 97 ? -7.438 -13.172 1.215 1 96.44 97 PHE B CA 1
ATOM 3288 C C . PHE B 1 97 ? -8.164 -11.844 1.066 1 96.44 97 PHE B C 1
ATOM 3290 O O . PHE B 1 97 ? -8.633 -11.508 -0.023 1 96.44 97 PHE B O 1
ATOM 3297 N N . LEU B 1 98 ? -8.219 -11.117 2.148 1 95.81 98 LEU B N 1
ATOM 3298 C CA . LEU B 1 98 ? -8.859 -9.805 2.141 1 95.81 98 LEU B CA 1
ATOM 3299 C C . LEU B 1 98 ? -8.164 -8.867 1.15 1 95.81 98 LEU B C 1
ATOM 3301 O O . LEU B 1 98 ? -8.836 -8.156 0.396 1 95.81 98 LEU B O 1
ATOM 3305 N N . LYS B 1 99 ? -6.918 -8.914 1.164 1 94.31 99 LYS B N 1
ATOM 3306 C CA . LYS B 1 99 ? -6.164 -8.086 0.226 1 94.31 99 LYS B CA 1
ATOM 3307 C C . LYS B 1 99 ? -6.484 -8.461 -1.218 1 94.31 99 LYS B C 1
ATOM 3309 O O . LYS B 1 99 ? -6.637 -7.586 -2.072 1 94.31 99 LYS B O 1
ATOM 3314 N N . SER B 1 100 ? -6.57 -9.719 -1.481 1 96.44 100 SER B N 1
ATOM 3315 C CA . SER B 1 100 ? -6.941 -10.18 -2.816 1 96.44 100 SER B CA 1
ATOM 3316 C C . SER B 1 100 ? -8.344 -9.711 -3.188 1 96.44 100 SER B C 1
ATOM 3318 O O . SER B 1 100 ? -8.602 -9.336 -4.336 1 96.44 100 SER B O 1
ATOM 3320 N N . LEU B 1 101 ? -9.227 -9.781 -2.211 1 97.38 101 LEU B N 1
ATOM 3321 C CA . LEU B 1 101 ? -10.586 -9.289 -2.434 1 97.38 101 LEU B CA 1
ATOM 3322 C C . LEU B 1 101 ? -10.57 -7.805 -2.793 1 97.38 101 LEU B C 1
ATOM 3324 O O . LEU B 1 101 ? -11.289 -7.379 -3.703 1 97.38 101 LEU B O 1
ATOM 3328 N N . TYR B 1 102 ? -9.75 -7.051 -2.096 1 96.81 102 TYR B N 1
ATOM 3329 C CA . TYR B 1 102 ? -9.625 -5.629 -2.396 1 96.81 102 TYR B CA 1
ATOM 3330 C C . TYR B 1 102 ? -9.203 -5.414 -3.848 1 96.81 102 TYR B C 1
ATOM 3332 O O . TYR B 1 102 ? -9.734 -4.531 -4.527 1 96.81 102 TYR B O 1
ATOM 3340 N N . SER B 1 103 ? -8.312 -6.234 -4.262 1 94.94 103 SER B N 1
ATOM 3341 C CA . SER B 1 103 ? -7.828 -6.148 -5.633 1 94.94 103 SER B CA 1
ATOM 3342 C C . SER B 1 103 ? -8.922 -6.496 -6.633 1 94.94 103 SER B C 1
ATOM 3344 O O . SER B 1 103 ? -9.047 -5.852 -7.676 1 94.94 103 SER B O 1
ATOM 3346 N N . ARG B 1 104 ? -9.75 -7.469 -6.316 1 97.06 104 ARG B N 1
ATOM 3347 C CA . ARG B 1 104 ? -10.836 -7.895 -7.199 1 97.06 104 ARG B CA 1
ATOM 3348 C C . ARG B 1 104 ? -11.875 -6.793 -7.355 1 97.06 104 ARG B C 1
ATOM 3350 O O . ARG B 1 104 ? -12.555 -6.719 -8.375 1 97.06 104 ARG B O 1
ATOM 3357 N N . LEU B 1 105 ? -11.922 -5.934 -6.395 1 97.5 105 LEU B N 1
ATOM 3358 C CA . LEU B 1 105 ? -12.953 -4.902 -6.387 1 97.5 105 LEU B CA 1
ATOM 3359 C C . LEU B 1 105 ? -12.398 -3.574 -6.891 1 97.5 105 LEU B C 1
ATOM 3361 O O . LEU B 1 105 ? -13.062 -2.537 -6.785 1 97.5 105 LEU B O 1
ATOM 3365 N N . ASP B 1 106 ? -11.195 -3.605 -7.383 1 94.19 106 ASP B N 1
ATOM 3366 C CA . ASP B 1 106 ? -10.602 -2.383 -7.914 1 94.19 106 ASP B CA 1
ATOM 3367 C C . ASP B 1 106 ? -11.508 -1.738 -8.961 1 94.19 106 ASP B C 1
ATOM 3369 O O . ASP B 1 106 ? -12.062 -2.428 -9.82 1 94.19 106 ASP B O 1
ATOM 3373 N N . GLY B 1 107 ? -11.672 -0.417 -8.922 1 94.25 107 GLY B N 1
ATOM 3374 C CA . GLY B 1 107 ? -12.547 0.326 -9.82 1 94.25 107 GLY B CA 1
ATOM 3375 C C . GLY B 1 107 ? -13.953 0.497 -9.281 1 94.25 107 GLY B C 1
ATOM 3376 O O . GLY B 1 107 ? -14.758 1.245 -9.844 1 94.25 107 GLY B O 1
ATOM 3377 N N . ARG B 1 108 ? -14.258 -0.174 -8.18 1 97.25 108 ARG B N 1
ATOM 3378 C CA . ARG B 1 108 ? -15.625 -0.136 -7.652 1 97.25 108 ARG B CA 1
ATOM 3379 C C . ARG B 1 108 ? -15.672 0.557 -6.297 1 97.25 108 ARG B C 1
ATOM 3381 O O . ARG B 1 108 ? -16.75 0.794 -5.75 1 97.25 108 ARG B O 1
ATOM 3388 N N . TRP B 1 109 ? -14.539 0.881 -5.762 1 98.19 109 TRP B N 1
ATOM 3389 C CA . TRP B 1 109 ? -14.461 1.439 -4.414 1 98.19 109 TRP B CA 1
ATOM 3390 C C . TRP B 1 109 ? -14.867 2.91 -4.41 1 98.19 109 TRP B C 1
ATOM 3392 O O . TRP B 1 109 ? -14.617 3.633 -5.379 1 98.19 109 TRP B O 1
ATOM 3402 N N . LEU B 1 110 ? -15.477 3.326 -3.342 1 98.38 110 LEU B N 1
ATOM 3403 C CA . LEU B 1 110 ? -15.469 4.766 -3.092 1 98.38 110 LEU B CA 1
ATOM 3404 C C . LEU B 1 110 ? -14.047 5.301 -3.029 1 98.38 110 LEU B C 1
ATOM 3406 O O . LEU B 1 110 ? -13.586 5.973 -3.957 1 98.38 110 LEU B O 1
ATOM 3410 N N . ASN B 1 111 ? -13.328 5.004 -1.998 1 98.25 111 ASN B N 1
ATOM 3411 C CA . ASN B 1 111 ? -11.875 5.117 -1.941 1 98.25 111 ASN B CA 1
ATOM 3412 C C . ASN B 1 111 ? -11.211 3.746 -1.926 1 98.25 111 ASN B C 1
ATOM 3414 O O . ASN B 1 111 ? -11.484 2.924 -1.05 1 98.25 111 ASN B O 1
ATOM 3418 N N . SER B 1 112 ? -10.367 3.49 -2.918 1 96.56 112 SER B N 1
ATOM 3419 C CA . SER B 1 112 ? -9.664 2.211 -2.93 1 96.56 112 SER B CA 1
ATOM 3420 C C . SER B 1 112 ? -8.68 2.107 -1.769 1 96.56 112 SER B C 1
ATOM 3422 O O . SER B 1 112 ? -8.031 3.094 -1.405 1 96.56 112 SER B O 1
ATOM 3424 N N . PRO B 1 113 ? -8.492 0.891 -1.199 1 95 113 PRO B N 1
ATOM 3425 C CA . PRO B 1 113 ? -7.547 0.709 -0.097 1 95 113 PRO B CA 1
ATOM 3426 C C . PRO B 1 113 ? -6.133 1.156 -0.454 1 95 113 PRO B C 1
ATOM 3428 O O . PRO B 1 113 ? -5.453 1.778 0.366 1 95 113 PRO B O 1
ATOM 3431 N N . SER B 1 114 ? -5.684 0.899 -1.619 1 92.25 114 SER B N 1
ATOM 3432 C CA . SER B 1 114 ? -4.34 1.29 -2.039 1 92.25 114 SER B CA 1
ATOM 3433 C C . SER B 1 114 ? -4.191 2.807 -2.076 1 92.25 114 SER B C 1
ATOM 3435 O O . SER B 1 114 ? -3.168 3.348 -1.655 1 92.25 114 SER B O 1
ATOM 3437 N N . LYS B 1 115 ? -5.207 3.537 -2.582 1 95 115 LYS B N 1
ATOM 3438 C CA . LYS B 1 115 ? -5.172 4.996 -2.631 1 95 115 LYS B CA 1
ATOM 3439 C C . LYS B 1 115 ? -5.27 5.594 -1.23 1 95 115 LYS B C 1
ATOM 3441 O O . LYS B 1 115 ? -4.641 6.617 -0.944 1 95 115 LYS B O 1
ATOM 3446 N N . ILE B 1 116 ? -6.062 4.941 -0.405 1 95.69 116 ILE B N 1
ATOM 3447 C CA . ILE B 1 116 ? -6.168 5.383 0.982 1 95.69 116 ILE B CA 1
ATOM 3448 C C . ILE B 1 116 ? -4.793 5.312 1.649 1 95.69 116 ILE B C 1
ATOM 3450 O O . ILE B 1 116 ? -4.344 6.281 2.266 1 95.69 116 ILE B O 1
ATOM 3454 N N . PHE B 1 117 ? -4.16 4.211 1.459 1 90.75 117 PHE B N 1
ATOM 3455 C CA . PHE B 1 117 ? -2.852 3.992 2.064 1 90.75 117 PHE B CA 1
ATOM 3456 C C . PHE B 1 117 ? -1.856 5.051 1.601 1 90.75 117 PHE B C 1
ATOM 3458 O O . PHE B 1 117 ? -1.127 5.621 2.412 1 90.75 117 PHE B O 1
ATOM 3465 N N . THR B 1 118 ? -1.879 5.355 0.359 1 90.81 118 THR B N 1
ATOM 3466 C CA . THR B 1 118 ? -0.97 6.344 -0.208 1 90.81 118 THR B CA 1
ATOM 3467 C C . THR B 1 118 ? -1.307 7.742 0.301 1 90.81 118 THR B C 1
ATOM 3469 O O . THR B 1 118 ? -0.41 8.516 0.64 1 90.81 118 THR B O 1
ATOM 3472 N N . ALA B 1 119 ? -2.547 7.988 0.445 1 95.06 119 ALA B N 1
ATOM 3473 C CA . ALA B 1 119 ? -3.018 9.32 0.799 1 95.06 119 ALA B CA 1
ATOM 3474 C C . ALA B 1 119 ? -2.781 9.617 2.279 1 95.06 119 ALA B C 1
ATOM 3476 O O . ALA B 1 119 ? -2.875 10.766 2.713 1 95.06 119 ALA B O 1
ATOM 3477 N N . GLU B 1 120 ? -2.445 8.602 3.049 1 92.94 120 GLU B N 1
ATOM 3478 C CA . GLU B 1 120 ? -2.248 8.789 4.484 1 92.94 120 GLU B CA 1
ATOM 3479 C C . GLU B 1 120 ? -0.871 9.367 4.785 1 92.94 120 GLU B C 1
ATOM 3481 O O . GLU B 1 120 ? -0.615 9.828 5.898 1 92.94 120 GLU B O 1
ATOM 3486 N N . ASP B 1 121 ? 0.001 9.406 3.869 1 93.62 121 ASP B N 1
ATOM 3487 C CA . ASP B 1 121 ? 1.338 9.969 4.035 1 93.62 121 ASP B CA 1
ATOM 3488 C C . ASP B 1 121 ? 1.277 11.484 4.227 1 93.62 121 ASP B C 1
ATOM 3490 O O . ASP B 1 121 ? 1.103 12.227 3.262 1 93.62 121 ASP B O 1
ATOM 3494 N N . LYS B 1 122 ? 1.55 11.938 5.418 1 94.38 122 LYS B N 1
ATOM 3495 C CA . LYS B 1 122 ? 1.377 13.344 5.766 1 94.38 122 LYS B CA 1
ATOM 3496 C C . LYS B 1 122 ? 2.314 14.227 4.953 1 94.38 122 LYS B C 1
ATOM 3498 O O . LYS B 1 122 ? 1.889 15.234 4.383 1 94.38 122 LYS B O 1
ATOM 3503 N N . PRO B 1 123 ? 3.592 13.891 4.824 1 95.81 123 PRO B N 1
ATOM 3504 C CA . PRO B 1 123 ? 4.469 14.719 3.998 1 95.81 123 PRO B CA 1
ATOM 3505 C C . PRO B 1 123 ? 3.961 14.867 2.564 1 95.81 123 PRO B C 1
ATOM 3507 O O . PRO B 1 123 ? 4.055 15.945 1.979 1 95.81 123 PRO B O 1
ATOM 3510 N N . MET B 1 124 ? 3.436 13.852 2.025 1 95.75 124 MET B N 1
ATOM 3511 C CA . MET B 1 124 ? 2.873 13.914 0.679 1 95.75 124 MET B CA 1
ATOM 3512 C C . MET B 1 124 ? 1.655 14.836 0.642 1 95.75 124 MET B C 1
ATOM 3514 O O . MET B 1 124 ? 1.494 15.617 -0.293 1 95.75 124 MET B O 1
ATOM 3518 N N . GLN B 1 125 ? 0.836 14.773 1.663 1 97.12 125 GLN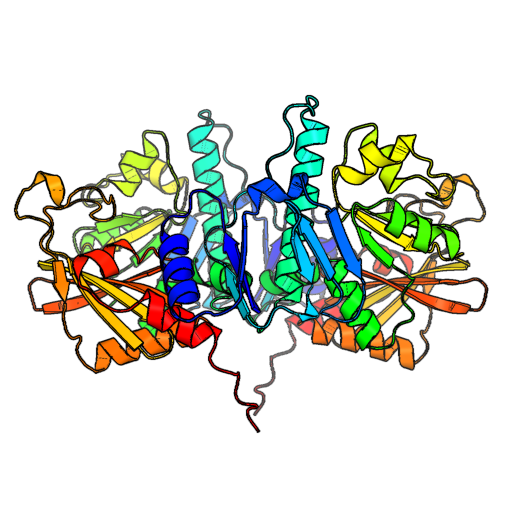 B N 1
ATOM 3519 C CA . GLN B 1 125 ? -0.323 15.656 1.752 1 97.12 125 GLN B CA 1
ATOM 3520 C C . GLN B 1 125 ? 0.1 17.125 1.732 1 97.12 125 GLN B C 1
ATOM 3522 O O . GLN B 1 125 ? -0.468 17.922 0.992 1 97.12 125 GLN B O 1
ATOM 3527 N N . LEU B 1 126 ? 1.088 17.406 2.562 1 96.81 126 LEU B N 1
ATOM 3528 C CA . LEU B 1 126 ? 1.577 18.766 2.66 1 96.81 126 LEU B CA 1
ATOM 3529 C C . LEU B 1 126 ? 2.137 19.25 1.324 1 96.81 126 LEU B C 1
ATOM 3531 O O . LEU B 1 126 ? 1.876 20.375 0.904 1 96.81 126 LEU B O 1
ATOM 3535 N N . MET B 1 127 ? 2.844 18.422 0.67 1 96.94 127 MET B N 1
ATOM 3536 C CA . MET B 1 127 ? 3.412 18.766 -0.631 1 96.94 127 M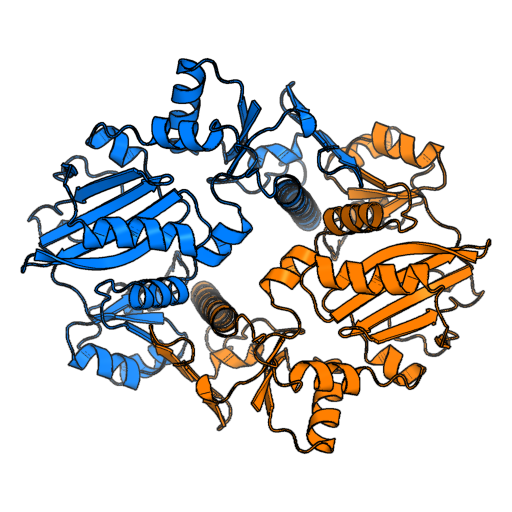ET B CA 1
ATOM 3537 C C . MET B 1 127 ? 2.314 19.078 -1.643 1 96.94 127 MET B C 1
ATOM 3539 O O . MET B 1 127 ? 2.359 20.094 -2.322 1 96.94 127 MET B O 1
ATOM 3543 N N . MET B 1 128 ? 1.309 18.25 -1.707 1 97.38 128 MET B N 1
ATOM 3544 C CA . MET B 1 128 ? 0.213 18.438 -2.656 1 97.38 128 MET B CA 1
ATOM 3545 C C . MET B 1 128 ? -0.592 19.688 -2.33 1 97.38 128 MET B C 1
ATOM 3547 O O . MET B 1 128 ? -1.017 20.406 -3.232 1 97.38 128 MET B O 1
ATOM 3551 N N . ALA B 1 129 ? -0.795 19.891 -1.052 1 98.31 129 ALA B N 1
ATOM 3552 C CA . ALA B 1 129 ? -1.496 21.109 -0.632 1 98.31 129 ALA B CA 1
ATOM 3553 C C . ALA B 1 129 ? -0.754 22.359 -1.092 1 98.31 129 ALA B C 1
ATOM 3555 O O . ALA B 1 129 ? -1.367 23.297 -1.6 1 98.31 129 ALA B O 1
ATOM 3556 N N . HIS B 1 130 ? 0.559 22.359 -0.971 1 97.38 130 HIS B N 1
ATOM 3557 C CA . HIS B 1 130 ? 1.381 23.453 -1.456 1 97.38 130 HIS B CA 1
ATOM 3558 C C . HIS B 1 130 ? 1.22 23.641 -2.961 1 97.38 130 HIS B C 1
ATOM 3560 O O . HIS B 1 130 ? 1.026 24.766 -3.436 1 97.38 130 HIS B O 1
ATOM 3566 N N . GLU B 1 131 ? 1.244 22.578 -3.65 1 97.06 131 GLU B N 1
ATOM 3567 C CA . GLU B 1 131 ? 1.155 22.625 -5.105 1 97.06 131 GLU B CA 1
ATOM 3568 C C . GLU B 1 131 ? -0.199 23.156 -5.562 1 97.06 131 GLU B C 1
ATOM 3570 O O . GLU B 1 131 ? -0.298 23.797 -6.613 1 97.06 131 GLU B O 1
ATOM 3575 N N . LEU B 1 132 ? -1.183 22.938 -4.77 1 98.12 132 LEU B N 1
ATOM 3576 C CA . LEU B 1 132 ? -2.539 23.344 -5.129 1 98.12 132 LEU B CA 1
ATOM 3577 C C . LEU B 1 132 ? -2.828 24.766 -4.664 1 98.12 132 LEU B C 1
ATOM 3579 O O . LEU B 1 132 ? -3.904 25.297 -4.93 1 98.12 132 LEU B O 1
ATOM 3583 N N . GLY B 1 133 ? -1.897 25.344 -3.914 1 98 133 GLY B N 1
ATOM 3584 C CA . GLY B 1 133 ? -2.008 26.75 -3.555 1 98 133 GLY B CA 1
ATOM 3585 C C . GLY B 1 133 ? -2.672 26.984 -2.211 1 98 133 GLY B C 1
ATOM 3586 O O . GLY B 1 133 ? -3.062 28.094 -1.883 1 98 133 GLY B O 1
ATOM 3587 N N . PHE B 1 134 ? -2.857 25.938 -1.375 1 98.62 134 PHE B N 1
ATOM 3588 C CA . PHE B 1 134 ? -3.301 26.141 -0.002 1 98.62 134 PHE B CA 1
ATOM 3589 C C . PHE B 1 134 ? -2.279 26.953 0.78 1 98.62 134 PHE B C 1
ATOM 3591 O O . PHE B 1 134 ? -1.085 26.922 0.472 1 98.62 134 PHE B O 1
ATOM 3598 N N . ASN B 1 135 ? -2.752 27.734 1.742 1 98.06 135 ASN B N 1
ATOM 3599 C CA . ASN B 1 135 ? -1.829 28.141 2.801 1 98.06 135 ASN B CA 1
ATOM 3600 C C . ASN B 1 135 ? -1.454 26.953 3.689 1 98.06 135 ASN B C 1
ATOM 3602 O O . ASN B 1 135 ? -2.328 26.312 4.273 1 98.06 135 ASN B O 1
ATOM 3606 N N . VAL B 1 136 ? -0.189 26.609 3.703 1 97.75 136 VAL B N 1
ATOM 3607 C CA . VAL B 1 136 ? 0.331 25.5 4.508 1 97.75 136 VAL B CA 1
ATOM 3608 C C . VAL B 1 136 ? 1.339 26.031 5.523 1 97.75 136 VAL B C 1
ATOM 3610 O O . VAL B 1 136 ? 2.23 26.812 5.176 1 97.75 136 VAL B O 1
ATOM 3613 N N . PRO B 1 137 ? 1.173 25.703 6.855 1 95.56 137 PRO B N 1
ATOM 3614 C CA . PRO B 1 137 ? 2.197 26.125 7.812 1 95.56 137 PRO B CA 1
ATOM 3615 C C . PRO B 1 137 ? 3.602 25.688 7.406 1 95.56 137 PRO B C 1
ATOM 3617 O O . PRO B 1 137 ? 3.766 24.656 6.754 1 95.56 137 PRO B O 1
ATOM 3620 N N . LEU B 1 138 ? 4.543 26.516 7.758 1 95.19 138 LEU B N 1
ATOM 3621 C CA . LEU B 1 138 ? 5.922 26.078 7.555 1 95.19 138 LEU B CA 1
ATOM 3622 C C . LEU B 1 138 ? 6.199 24.781 8.297 1 95.19 138 LEU B C 1
ATOM 3624 O O . LEU B 1 138 ? 5.91 24.672 9.492 1 95.19 138 LEU B O 1
ATOM 3628 N N . ALA B 1 139 ? 6.707 23.781 7.602 1 94.88 139 ALA B N 1
ATOM 3629 C CA . ALA B 1 139 ? 6.902 22.469 8.219 1 94.88 139 ALA B CA 1
ATOM 3630 C C . ALA B 1 139 ? 8.133 21.781 7.645 1 94.88 139 ALA B C 1
ATOM 3632 O O . ALA B 1 139 ? 8.531 22.047 6.508 1 94.88 139 ALA B O 1
ATOM 3633 N N . THR B 1 140 ? 8.703 20.938 8.422 1 95.81 140 THR B N 1
ATOM 3634 C CA . THR B 1 140 ? 9.812 20.094 8.008 1 95.81 140 THR B CA 1
ATOM 3635 C C . THR B 1 140 ? 9.789 18.766 8.766 1 95.81 140 THR B C 1
ATOM 3637 O O . THR B 1 140 ? 9.438 18.734 9.945 1 95.81 140 THR B O 1
ATOM 3640 N N . ILE B 1 141 ? 10.039 17.672 8.078 1 96.38 141 ILE B N 1
ATOM 3641 C CA . ILE B 1 141 ? 10.297 16.391 8.711 1 96.38 141 ILE B CA 1
ATOM 3642 C C . ILE B 1 141 ? 11.789 16.234 8.984 1 96.38 141 ILE B C 1
ATOM 3644 O O . ILE B 1 141 ? 12.609 16.344 8.062 1 96.38 141 ILE B O 1
ATOM 3648 N N . THR B 1 142 ? 12.156 16.047 10.25 1 96.38 142 THR B N 1
ATOM 3649 C CA . THR B 1 142 ? 13.586 16.078 10.539 1 96.38 142 THR B CA 1
ATOM 3650 C C . THR B 1 142 ? 13.875 15.422 11.891 1 96.38 142 THR B C 1
ATOM 3652 O O . THR B 1 142 ? 12.969 15.242 12.703 1 96.38 142 THR B O 1
ATOM 3655 N N . ASN B 1 143 ? 15.062 14.945 12.062 1 94.56 143 ASN B N 1
ATOM 3656 C CA . ASN B 1 143 ? 15.594 14.609 13.375 1 94.56 143 ASN B CA 1
ATOM 3657 C C . ASN B 1 143 ? 16.828 15.445 13.711 1 94.56 143 ASN B C 1
ATOM 3659 O O . ASN B 1 143 ? 17.656 15.031 14.523 1 94.56 143 ASN B O 1
ATOM 3663 N N . ASP B 1 144 ? 16.984 16.562 13.031 1 92.75 144 ASP B N 1
ATOM 3664 C CA . ASP B 1 144 ? 18.078 17.5 13.234 1 92.75 144 ASP B CA 1
ATOM 3665 C C . ASP B 1 144 ? 17.594 18.719 14.023 1 92.75 144 ASP B C 1
ATOM 3667 O O . ASP B 1 144 ? 16.734 19.469 13.562 1 92.75 144 ASP B O 1
ATOM 3671 N N . ILE B 1 145 ? 18.203 18.938 15.109 1 89.94 145 ILE B N 1
ATOM 3672 C CA . ILE B 1 145 ? 17.797 20.016 16.016 1 89.94 145 ILE B CA 1
ATOM 3673 C C . ILE B 1 145 ? 17.953 21.359 15.305 1 89.94 145 ILE B C 1
ATOM 3675 O O . ILE B 1 145 ? 17.172 22.281 15.547 1 89.94 145 ILE B O 1
ATOM 3679 N N . SER B 1 146 ? 18.938 21.469 14.453 1 90.12 146 SER B N 1
ATOM 3680 C CA . SER B 1 146 ? 19.125 22.734 13.742 1 90.12 146 SER B CA 1
ATOM 3681 C C . SER B 1 146 ? 17.922 23.078 12.875 1 90.12 146 SER B C 1
ATOM 3683 O O . SER B 1 146 ? 17.516 24.234 12.797 1 90.12 146 SER B O 1
ATOM 3685 N N . SER B 1 147 ? 17.328 22.078 12.258 1 91.38 147 SER B N 1
ATOM 3686 C CA . SER B 1 147 ? 16.125 22.266 11.461 1 91.38 147 SER B CA 1
ATOM 3687 C C . SER B 1 147 ? 14.938 22.641 12.328 1 91.38 147 SER B C 1
ATOM 3689 O O . SER B 1 147 ? 14.117 23.484 11.945 1 91.38 147 SER B O 1
ATOM 3691 N N . VAL B 1 148 ? 14.859 22.016 13.469 1 90.12 148 VAL B N 1
ATOM 3692 C CA . VAL B 1 148 ? 13.789 22.312 14.414 1 90.12 148 VAL B CA 1
ATOM 3693 C C . VAL B 1 148 ? 13.891 23.781 14.859 1 90.12 148 VAL B C 1
ATOM 3695 O O . VAL B 1 148 ? 12.891 24.5 14.875 1 90.12 148 VAL B O 1
ATOM 3698 N N . GLN B 1 149 ? 15.078 24.172 15.172 1 88.88 149 GLN B N 1
ATOM 3699 C CA . GLN B 1 149 ? 15.32 25.531 15.641 1 88.88 149 GLN B CA 1
ATOM 3700 C C . GLN B 1 149 ? 14.992 26.547 14.547 1 88.88 149 GLN B C 1
ATOM 3702 O O . GLN B 1 149 ? 14.508 27.641 14.844 1 88.88 149 GLN B O 1
ATOM 3707 N N . SER B 1 150 ? 15.273 26.156 13.32 1 90.19 150 SER B N 1
ATOM 3708 C CA . SER B 1 150 ? 14.969 27.047 12.203 1 90.19 150 SER B CA 1
ATOM 3709 C C . SER B 1 150 ? 13.477 27.328 12.117 1 90.19 150 SER B C 1
ATOM 3711 O O . SER B 1 150 ? 13.07 28.469 11.883 1 90.19 150 SER B O 1
ATOM 3713 N N . ILE B 1 151 ? 12.656 26.359 12.32 1 90.06 151 ILE B N 1
ATOM 3714 C CA . ILE B 1 151 ? 11.211 26.531 12.305 1 90.06 151 ILE B CA 1
ATOM 3715 C C . ILE B 1 151 ? 10.773 27.328 13.523 1 90.06 151 ILE B C 1
ATOM 3717 O O . ILE B 1 151 ? 9.898 28.203 13.414 1 90.06 151 ILE B O 1
ATOM 3721 N N . ALA B 1 152 ? 11.398 27.062 14.633 1 87.06 152 ALA B N 1
ATOM 3722 C CA . ALA B 1 152 ? 11.039 27.703 15.891 1 87.06 152 ALA B CA 1
ATOM 3723 C C . ALA B 1 152 ? 11.367 29.203 15.859 1 87.06 152 ALA B C 1
ATOM 3725 O O . ALA B 1 152 ? 10.758 30 16.578 1 87.06 152 ALA B O 1
ATOM 3726 N N . LYS B 1 153 ? 12.328 29.547 15.109 1 87.62 153 LYS B N 1
ATOM 3727 C CA . LYS B 1 153 ? 12.695 30.953 14.953 1 87.62 153 LYS B CA 1
ATOM 3728 C C . LYS B 1 153 ? 11.617 31.734 14.203 1 87.62 153 LYS B C 1
ATOM 3730 O O . LYS B 1 153 ? 11.43 32.938 14.438 1 87.62 153 LYS B O 1
ATOM 3735 N N . ALA B 1 154 ? 10.938 31.047 13.352 1 84.88 154 ALA B N 1
ATOM 3736 C CA . ALA B 1 154 ? 9.891 31.672 12.555 1 84.88 154 ALA B CA 1
ATOM 3737 C C . ALA B 1 154 ? 8.617 31.875 13.383 1 84.88 154 ALA B C 1
ATOM 3739 O O . ALA B 1 154 ? 7.781 32.719 13.047 1 84.88 154 ALA B O 1
ATOM 3740 N N . GLY B 1 155 ? 8.445 31.094 14.414 1 82.31 155 GLY B N 1
ATOM 3741 C CA . GLY B 1 155 ? 7.293 31.141 15.297 1 82.31 155 GLY B CA 1
ATOM 3742 C C . GLY B 1 155 ? 7.215 29.938 16.234 1 82.31 155 GLY B C 1
ATOM 3743 O O . GLY B 1 155 ? 8.078 29.062 16.203 1 82.31 155 GLY B O 1
ATOM 3744 N N . GLN B 1 156 ? 6.227 30.078 17.062 1 86.75 156 GLN B N 1
ATOM 3745 C CA . GLN B 1 156 ? 6.008 28.922 17.922 1 86.75 156 GLN B CA 1
ATOM 3746 C C . GLN B 1 156 ? 5.879 27.641 17.094 1 86.75 156 GLN B C 1
ATOM 3748 O O . GLN B 1 156 ? 5.207 27.641 16.047 1 86.75 156 GLN B O 1
ATOM 3753 N N . ALA B 1 157 ? 6.641 26.656 17.5 1 88.75 157 ALA B N 1
ATOM 3754 C CA . ALA B 1 157 ? 6.676 25.422 16.734 1 88.75 157 ALA B CA 1
ATOM 3755 C C . ALA B 1 157 ? 6.035 24.266 17.516 1 88.75 157 ALA B C 1
ATOM 3757 O O . ALA B 1 157 ? 6.145 24.203 18.75 1 88.75 157 ALA B O 1
ATOM 3758 N N . ILE B 1 158 ? 5.371 23.375 16.781 1 87.5 158 ILE B N 1
ATOM 3759 C CA . ILE B 1 158 ? 4.797 22.172 17.359 1 87.5 158 ILE B CA 1
ATOM 3760 C C . ILE B 1 158 ? 5.348 20.938 16.656 1 87.5 158 ILE B C 1
ATOM 3762 O O . ILE B 1 158 ? 5.793 21.031 15.508 1 87.5 158 ILE B O 1
ATOM 3766 N N . GLY B 1 159 ? 5.367 19.844 17.344 1 86.62 159 GLY B N 1
ATOM 3767 C CA . GLY B 1 159 ? 5.785 18.562 16.797 1 86.62 159 GLY B CA 1
ATOM 3768 C C . GLY B 1 159 ? 4.633 17.594 16.594 1 86.62 159 GLY B C 1
ATOM 3769 O O . GLY B 1 159 ? 3.713 17.531 17.406 1 86.62 159 GLY B O 1
ATOM 3770 N N . LYS B 1 160 ? 4.633 16.906 15.414 1 86.56 160 LYS B N 1
ATOM 3771 C CA . LYS B 1 160 ? 3.666 15.859 15.102 1 86.56 160 LYS B CA 1
ATOM 3772 C C . LYS B 1 160 ? 4.367 14.586 14.648 1 86.56 160 LYS B C 1
ATOM 3774 O O . LYS B 1 160 ? 5.348 14.641 13.906 1 86.56 160 LYS B O 1
ATOM 3779 N N . PRO B 1 161 ? 3.883 13.469 15.133 1 87.5 161 PRO B N 1
ATOM 3780 C CA . PRO B 1 161 ? 4.445 12.219 14.617 1 87.5 161 PRO B CA 1
ATOM 3781 C C . PRO B 1 161 ? 4.074 11.969 13.156 1 87.5 161 PRO B C 1
ATOM 3783 O O . PRO B 1 161 ? 3.115 12.562 12.648 1 87.5 161 PRO B O 1
ATOM 3786 N N . LEU B 1 162 ? 4.895 11.188 12.484 1 88.25 162 LEU B N 1
ATOM 3787 C CA . LEU B 1 162 ? 4.574 10.766 11.117 1 88.25 162 LEU B CA 1
ATOM 3788 C C . LEU B 1 162 ? 3.447 9.742 11.117 1 88.25 162 LEU B C 1
ATOM 3790 O O . LEU B 1 162 ? 2.541 9.812 10.289 1 88.25 162 LEU B O 1
ATOM 3794 N N . ARG B 1 163 ? 3.564 8.742 11.93 1 77.38 163 ARG B N 1
ATOM 3795 C CA . ARG B 1 163 ? 2.52 7.734 12.078 1 77.38 163 ARG B CA 1
ATOM 3796 C C . ARG B 1 163 ? 1.616 8.055 13.266 1 77.38 163 ARG B C 1
ATOM 3798 O O . ARG B 1 163 ? 2.053 8.68 14.234 1 77.38 163 ARG B O 1
ATOM 3805 N N . GLN B 1 164 ? 0.393 7.867 13.156 1 58.31 164 GLN B N 1
ATOM 3806 C CA . GLN B 1 164 ? -0.506 8.062 14.289 1 58.31 164 GLN B CA 1
ATOM 3807 C C . GLN B 1 164 ? -0.115 7.172 15.469 1 58.31 164 GLN B C 1
ATOM 3809 O O . GLN B 1 164 ? -0.129 5.945 15.359 1 58.31 164 GLN B O 1
ATOM 3814 N N . ALA B 1 165 ? 1.11 7.391 15.969 1 48.56 165 ALA B N 1
ATOM 3815 C CA . ALA B 1 165 ? 1.642 6.52 17.016 1 48.56 165 ALA B CA 1
ATOM 3816 C C . ALA B 1 165 ? 0.908 6.734 18.328 1 48.56 165 ALA B C 1
ATOM 3818 O O . ALA B 1 165 ? 0.466 7.844 18.625 1 48.56 165 ALA B O 1
ATOM 3819 N N . VAL B 1 166 ? 0.166 5.676 18.922 1 42.38 166 VAL B N 1
ATOM 3820 C CA . VAL B 1 166 ? -0.171 5.684 20.344 1 42.38 166 VAL B CA 1
ATOM 3821 C C . VAL B 1 166 ? 1.107 5.664 21.172 1 42.38 166 VAL B C 1
ATOM 3823 O O . VAL B 1 166 ? 1.86 4.688 21.156 1 42.38 166 VAL B O 1
ATOM 3826 N N . LEU B 1 167 ? 1.906 6.551 21.203 1 44.28 167 LEU B N 1
ATOM 3827 C CA . LEU B 1 167 ? 3.148 6.547 21.969 1 44.28 167 LEU B CA 1
ATOM 3828 C C . LEU B 1 167 ? 2.865 6.441 23.469 1 44.28 167 LEU B C 1
ATOM 3830 O O . LEU B 1 167 ? 2.035 7.18 24 1 44.28 167 LEU B O 1
ATOM 3834 N N . ALA B 1 168 ? 3.16 5.285 24.062 1 45.53 168 ALA B N 1
ATOM 3835 C CA . ALA B 1 168 ? 3.342 5.23 25.5 1 45.53 168 ALA B CA 1
ATOM 3836 C C . ALA B 1 168 ? 4.777 5.562 25.891 1 45.53 168 ALA B C 1
ATOM 3838 O O . ALA B 1 168 ? 5.723 5.18 25.188 1 45.53 168 ALA B O 1
ATOM 3839 N N . GLY B 1 169 ? 5.148 7 26.719 1 47.56 169 GLY B N 1
ATOM 3840 C CA . GLY B 1 169 ? 6.383 7.289 27.422 1 47.56 169 GLY B CA 1
ATOM 3841 C C . GLY B 1 169 ? 6.859 8.719 27.234 1 47.56 169 GLY B C 1
ATOM 3842 O O . GLY B 1 169 ? 6.125 9.562 26.719 1 47.56 169 GLY B O 1
ATOM 3843 N N . GLU B 1 170 ? 8.117 9.047 27.734 1 46.19 170 GLU B N 1
ATOM 3844 C CA . GLU B 1 170 ? 8.734 10.359 27.828 1 46.19 170 GLU B CA 1
ATOM 3845 C C . GLU B 1 170 ? 8.945 10.977 26.453 1 46.19 170 GLU B C 1
ATOM 3847 O O . GLU B 1 170 ? 8.805 12.195 26.281 1 46.19 170 GLU B O 1
ATOM 3852 N N . LEU B 1 171 ? 9.352 10.312 25.5 1 47.5 171 LEU B N 1
ATOM 3853 C CA . LEU B 1 171 ? 9.609 10.828 24.156 1 47.5 171 LEU B CA 1
ATOM 3854 C C . LEU B 1 171 ? 8.344 11.406 23.531 1 47.5 171 LEU B C 1
ATOM 3856 O O . LEU B 1 171 ? 8.383 12.445 22.875 1 47.5 171 LEU B O 1
ATOM 3860 N N . GLU B 1 172 ? 7.262 10.656 23.656 1 52.75 172 GLU B N 1
ATOM 3861 C CA . GLU B 1 172 ? 5.988 11.172 23.172 1 52.75 172 GLU B CA 1
ATOM 3862 C C . GLU B 1 172 ? 5.703 12.562 23.734 1 52.75 172 GLU B C 1
ATOM 3864 O O . GLU B 1 172 ? 5.262 13.453 23 1 52.75 172 GLU B O 1
ATOM 3869 N N . ARG B 1 173 ? 5.918 12.688 24.984 1 50.72 173 ARG B N 1
ATOM 3870 C CA . ARG B 1 173 ? 5.633 13.938 25.688 1 50.72 173 ARG B CA 1
ATOM 3871 C C . ARG B 1 173 ? 6.48 15.078 25.125 1 50.72 173 ARG B C 1
ATOM 3873 O O . ARG B 1 173 ? 6 16.203 24.984 1 50.72 173 ARG B O 1
ATOM 3880 N N . VAL B 1 174 ? 7.73 14.695 24.938 1 46.59 174 VAL B N 1
ATOM 3881 C CA . VAL B 1 174 ? 8.641 15.75 24.5 1 46.59 174 VAL B CA 1
ATOM 3882 C C . VAL B 1 174 ? 8.258 16.219 23.094 1 46.59 174 VAL B C 1
ATOM 3884 O O . VAL B 1 174 ? 8.195 17.422 22.828 1 46.59 174 VAL B O 1
ATOM 3887 N N . ILE B 1 175 ? 8.109 15.281 22.125 1 52.94 175 ILE B N 1
ATOM 3888 C CA . ILE B 1 175 ? 7.938 15.609 20.719 1 52.94 175 ILE B CA 1
ATOM 3889 C C . ILE B 1 175 ? 6.535 16.172 20.484 1 52.94 175 ILE B C 1
ATOM 3891 O O . ILE B 1 175 ? 6.355 17.109 19.688 1 52.94 175 ILE B O 1
ATOM 3895 N N . PHE B 1 176 ? 5.535 15.617 21.125 1 55.19 176 PHE B N 1
ATOM 3896 C CA . PHE B 1 176 ? 4.195 15.875 20.609 1 55.19 176 PHE B CA 1
ATOM 3897 C C . PHE B 1 176 ? 3.5 16.953 21.422 1 55.19 176 PHE B C 1
ATOM 3899 O O . PHE B 1 176 ? 2.605 17.641 20.922 1 55.19 176 PHE B O 1
ATOM 3906 N N . THR B 1 177 ? 3.809 17.016 22.625 1 49.97 177 THR B N 1
ATOM 3907 C CA . THR B 1 177 ? 2.967 17.922 23.406 1 49.97 177 THR B CA 1
ATOM 3908 C C . THR B 1 177 ? 3.656 19.266 23.594 1 49.97 177 THR B C 1
ATOM 3910 O O . THR B 1 177 ? 3.033 20.234 24.047 1 49.97 177 THR B O 1
ATOM 3913 N N . SER B 1 178 ? 5.043 19.453 23.141 1 53.59 178 SER B N 1
ATOM 3914 C CA . SER B 1 178 ? 5.617 20.625 23.781 1 53.59 178 SER B CA 1
ATOM 3915 C C . SER B 1 178 ? 5.977 21.703 22.766 1 53.59 178 SER B C 1
ATOM 3917 O O . SER B 1 178 ? 6.242 21.391 21.594 1 53.59 178 SER B O 1
ATOM 3919 N N . ARG B 1 179 ? 5.465 22.984 22.938 1 61.91 179 ARG B N 1
ATOM 3920 C CA . ARG B 1 179 ? 6.074 24.172 22.344 1 61.91 179 ARG B CA 1
ATOM 3921 C C . ARG B 1 179 ? 7.594 24.031 22.312 1 61.91 179 ARG B C 1
ATOM 3923 O O . ARG B 1 179 ? 8.242 23.906 23.344 1 61.91 179 ARG B O 1
ATOM 3930 N N . LEU B 1 180 ? 8.141 23.609 21.062 1 63.03 180 LEU B N 1
ATOM 3931 C CA . LEU B 1 180 ? 9.539 23.25 20.859 1 63.03 180 LEU B CA 1
ATOM 3932 C C . LEU B 1 180 ? 10.43 24.484 20.969 1 63.03 180 LEU B C 1
ATOM 3934 O O . LEU B 1 180 ? 11.609 24.438 20.625 1 63.03 180 LEU B O 1
ATOM 3938 N N . GLY B 1 181 ? 9.93 25.672 21.359 1 60.5 181 GLY B N 1
ATOM 3939 C CA . GLY B 1 181 ? 10.664 26.938 21.375 1 60.5 181 GLY B CA 1
ATOM 3940 C C . GLY B 1 181 ? 11.852 26.922 22.328 1 60.5 181 GLY B C 1
ATOM 3941 O O . GLY B 1 181 ? 12.75 27.75 22.203 1 60.5 181 GLY B O 1
ATOM 3942 N N . SER B 1 182 ? 11.758 26.016 23.281 1 65.69 182 SER B N 1
ATOM 3943 C CA . SER B 1 182 ? 12.836 26.125 24.266 1 65.69 182 SER B CA 1
ATOM 3944 C C . SER B 1 182 ? 13.781 24.922 24.172 1 65.69 182 SER B C 1
ATOM 3946 O O . SER B 1 182 ? 14.359 24.516 25.172 1 65.69 182 SER B O 1
ATOM 3948 N N . LEU B 1 183 ? 13.828 24.547 22.906 1 66.62 183 LEU B N 1
ATOM 3949 C CA . LEU B 1 183 ? 14.656 23.359 22.766 1 66.62 183 LEU B CA 1
ATOM 3950 C C . LEU B 1 183 ? 16.125 23.688 22.938 1 66.62 183 LEU B C 1
ATOM 3952 O O . LEU B 1 183 ? 16.594 24.719 22.438 1 66.62 183 LEU B O 1
ATOM 3956 N N . ASP B 1 184 ? 16.734 23.094 23.953 1 67.31 184 ASP B N 1
ATOM 3957 C CA . ASP B 1 184 ? 18.172 23.219 24.219 1 67.31 184 ASP B CA 1
ATOM 3958 C C . ASP B 1 184 ? 18.906 21.938 23.844 1 67.31 184 ASP B C 1
ATOM 3960 O O . ASP B 1 184 ? 18.328 21.016 23.25 1 67.31 184 ASP B O 1
ATOM 3964 N N . ASP B 1 185 ? 20.172 21.922 23.938 1 67.12 185 ASP B N 1
ATOM 3965 C CA . ASP B 1 185 ? 21.094 20.859 23.562 1 67.12 185 ASP B CA 1
ATOM 3966 C C . ASP B 1 185 ? 20.703 19.531 24.219 1 67.12 185 ASP B C 1
ATOM 3968 O O . ASP B 1 185 ? 21 18.469 23.688 1 67.12 185 ASP B O 1
ATOM 3972 N N . GLU B 1 186 ? 20.031 19.672 25.359 1 68 186 GLU B N 1
ATOM 3973 C CA . GLU B 1 186 ? 19.641 18.453 26.062 1 68 186 GLU B CA 1
ATOM 3974 C C . GLU B 1 186 ? 18.594 17.672 25.281 1 68 186 GLU B C 1
ATOM 3976 O O . GLU B 1 186 ? 18.531 16.438 25.391 1 68 186 GLU B O 1
ATOM 3981 N N . HIS B 1 187 ? 17.984 18.453 24.422 1 75.19 187 HIS B N 1
ATOM 3982 C CA . HIS B 1 187 ? 16.906 17.812 23.656 1 75.19 187 HIS B CA 1
ATOM 3983 C C . HIS B 1 187 ? 17.438 17.234 22.344 1 75.19 187 HIS B C 1
ATOM 3985 O O . HIS B 1 187 ? 16.75 16.453 21.688 1 75.19 187 HIS B O 1
ATOM 3991 N N . ALA B 1 188 ? 18.672 17.594 22.109 1 78.56 188 ALA B N 1
ATOM 3992 C CA . ALA B 1 188 ? 19.25 17.219 20.812 1 78.56 188 ALA B CA 1
ATOM 3993 C C . ALA B 1 188 ? 19.344 15.695 20.688 1 78.56 188 ALA B C 1
ATOM 3995 O O . ALA B 1 188 ? 19.062 15.141 19.609 1 78.56 188 ALA B O 1
ATOM 3996 N N . GLN B 1 189 ? 19.672 15.055 21.719 1 79.75 189 GLN B N 1
ATOM 3997 C CA . GLN B 1 189 ? 19.812 13.602 21.672 1 79.75 189 GLN B CA 1
ATOM 3998 C C . GLN B 1 189 ? 18.469 12.922 21.438 1 79.75 189 GLN B C 1
ATOM 4000 O O . GLN B 1 189 ? 18.359 12 20.625 1 79.75 189 GLN B O 1
ATOM 4005 N N . ALA B 1 190 ? 17.516 13.422 22.094 1 78 190 ALA B N 1
ATOM 4006 C CA . ALA B 1 190 ? 16.172 12.859 21.953 1 78 190 ALA B CA 1
ATOM 4007 C C . ALA B 1 190 ? 15.633 13.102 20.547 1 78 190 ALA B C 1
ATOM 4009 O O . ALA B 1 190 ? 15.062 12.195 19.938 1 78 190 ALA B O 1
ATOM 4010 N N . ILE B 1 191 ? 15.914 14.258 20.062 1 84.31 191 ILE B N 1
ATOM 4011 C CA . ILE B 1 191 ? 15.43 14.656 18.734 1 84.31 191 ILE B CA 1
ATOM 4012 C C . ILE B 1 191 ? 16.109 13.82 17.656 1 84.31 191 ILE B C 1
ATOM 4014 O O . ILE B 1 191 ? 15.484 13.469 16.656 1 84.31 191 ILE B O 1
ATOM 4018 N N . SER B 1 192 ? 17.25 13.445 17.922 1 88.38 192 SER B N 1
ATOM 4019 C CA . SER B 1 192 ? 18.047 12.773 16.891 1 88.38 192 SER B CA 1
ATOM 4020 C C . SER B 1 192 ? 17.609 11.32 16.719 1 88.38 192 SER B C 1
ATOM 4022 O O . SER B 1 192 ? 17.984 10.672 15.742 1 88.38 192 SER B O 1
ATOM 4024 N N . MET B 1 193 ? 16.781 10.836 17.594 1 87.5 193 MET B N 1
ATOM 4025 C CA . MET B 1 193 ? 16.453 9.414 17.625 1 87.5 193 MET B CA 1
ATOM 4026 C C . MET B 1 193 ? 15.5 9.062 16.484 1 87.5 193 MET B C 1
ATOM 4028 O O . MET B 1 193 ? 15.484 7.922 16.016 1 87.5 193 MET B O 1
ATOM 4032 N N . THR B 1 194 ? 14.688 9.961 16.109 1 91.12 194 THR B N 1
ATOM 4033 C CA . THR B 1 194 ? 13.719 9.648 15.055 1 91.12 194 THR B CA 1
ATOM 4034 C C . THR B 1 194 ? 13.219 10.93 14.391 1 91.12 194 THR B C 1
ATOM 4036 O O . THR B 1 194 ? 13.125 11.977 15.039 1 91.12 194 THR B O 1
ATOM 4039 N N . PRO B 1 195 ? 12.898 10.836 13.133 1 94.38 195 PRO B N 1
ATOM 4040 C CA . PRO B 1 195 ? 12.281 11.992 12.469 1 94.38 195 PRO B CA 1
ATOM 4041 C C . PRO B 1 195 ? 10.836 12.219 12.914 1 94.38 195 PRO B C 1
ATOM 4043 O O . PRO B 1 195 ? 10.133 11.266 13.258 1 94.38 195 PRO B O 1
ATOM 4046 N N . PHE B 1 196 ? 10.414 13.422 12.945 1 91.56 196 PHE B N 1
ATOM 4047 C CA . PHE B 1 196 ? 9.047 13.859 13.195 1 91.56 196 PHE B CA 1
ATOM 4048 C C . PHE B 1 196 ? 8.742 15.141 12.43 1 91.56 196 PHE B C 1
ATOM 4050 O O . PHE B 1 196 ? 9.633 15.734 11.812 1 91.56 196 PHE B O 1
ATOM 4057 N N . ILE B 1 197 ? 7.535 15.508 12.367 1 93 197 ILE B N 1
ATOM 4058 C CA . ILE B 1 197 ? 7.129 16.734 11.68 1 93 197 ILE B CA 1
ATOM 4059 C C . ILE B 1 197 ? 7.207 17.906 12.648 1 93 197 ILE B C 1
ATOM 4061 O O . ILE B 1 197 ? 6.586 17.891 13.719 1 93 197 ILE B O 1
ATOM 4065 N N . VAL B 1 198 ? 7.961 18.875 12.359 1 92.38 198 VAL B N 1
ATOM 4066 C CA . VAL B 1 198 ? 7.965 20.156 13.055 1 92.38 198 VAL B CA 1
ATOM 4067 C C . VAL B 1 198 ? 7.262 21.219 12.203 1 92.38 198 VAL B C 1
ATOM 4069 O O . VAL B 1 198 ? 7.559 21.359 11.016 1 92.38 198 VAL B O 1
ATOM 4072 N N . GLN B 1 199 ? 6.395 21.906 12.836 1 93.12 199 GLN B N 1
ATOM 4073 C CA . GLN B 1 199 ? 5.57 22.844 12.094 1 93.12 199 GLN B CA 1
ATOM 4074 C C . GLN B 1 199 ? 5.273 24.094 12.922 1 93.12 199 GLN B C 1
ATOM 4076 O O . GLN B 1 199 ? 5.16 24.016 14.141 1 93.12 199 GLN B O 1
ATOM 4081 N N . THR B 1 200 ? 5.141 25.234 12.219 1 92.88 200 THR B N 1
ATOM 4082 C CA . THR B 1 200 ? 4.727 26.453 12.914 1 92.88 200 THR B CA 1
ATOM 4083 C C . THR B 1 200 ? 3.287 26.328 13.406 1 92.88 200 THR B C 1
ATOM 4085 O O . THR B 1 200 ? 2.426 25.797 12.695 1 92.88 200 THR B O 1
ATOM 4088 N N . GLU B 1 201 ? 3.145 26.766 14.594 1 90.69 201 GLU B N 1
ATOM 4089 C CA . GLU B 1 201 ? 1.802 26.781 15.164 1 90.69 201 GLU B CA 1
ATOM 4090 C C . GLU B 1 201 ? 0.982 27.938 14.609 1 90.69 201 GLU B C 1
ATOM 4092 O O . GLU B 1 201 ? 1.469 29.078 14.547 1 90.69 201 GLU B O 1
ATOM 4097 N N . ILE B 1 202 ? -0.241 27.625 14.234 1 92.44 202 ILE B N 1
ATOM 4098 C CA . ILE B 1 202 ? -1.15 28.672 13.766 1 92.44 202 ILE B CA 1
ATOM 4099 C C . ILE B 1 202 ? -2.111 29.062 14.891 1 92.44 202 ILE B C 1
ATOM 4101 O O . ILE B 1 202 ? -2.793 28.203 15.453 1 92.44 202 ILE B O 1
ATOM 4105 N N . GLN B 1 203 ? -2.098 30.297 15.234 1 91.12 203 GLN B N 1
ATOM 4106 C CA . GLN B 1 203 ? -3.068 30.781 16.219 1 91.12 203 GLN B CA 1
ATOM 4107 C C . GLN B 1 203 ? -4.477 30.797 15.625 1 91.12 203 GLN B C 1
ATOM 4109 O O . GLN B 1 203 ? -4.789 31.625 14.766 1 91.12 203 GLN B O 1
ATOM 4114 N N . LYS B 1 204 ? -5.234 29.922 16.172 1 90.69 204 LYS B N 1
ATOM 4115 C CA . LYS B 1 204 ? -6.508 29.688 15.508 1 90.69 204 LYS B CA 1
ATOM 4116 C C . LYS B 1 204 ? -7.629 30.5 16.141 1 90.69 204 LYS B C 1
ATOM 4118 O O . LYS B 1 204 ? -7.586 30.812 17.344 1 90.69 204 LYS B O 1
ATOM 4123 N N . GLN B 1 205 ? -8.578 30.969 15.391 1 93.69 205 GLN B N 1
ATOM 4124 C CA . GLN B 1 205 ? -9.914 31.359 15.844 1 93.69 205 GLN B CA 1
ATOM 4125 C C . GLN B 1 205 ? -10.812 30.141 16 1 93.69 205 GLN B C 1
ATOM 4127 O O . GLN B 1 205 ? -11.453 29.953 17.047 1 93.69 205 GLN B O 1
ATOM 4132 N N . TYR B 1 206 ? -10.82 29.297 15.078 1 93.56 206 TYR B N 1
ATOM 4133 C CA . TYR B 1 206 ? -11.547 28.031 15.141 1 93.56 206 TYR B CA 1
ATOM 4134 C C . TYR B 1 206 ? -10.984 27.031 14.141 1 93.56 206 TYR B C 1
ATOM 4136 O O . TYR B 1 206 ? -10.227 27.406 13.242 1 93.56 206 TYR B O 1
ATOM 4144 N N . ASP B 1 207 ? -11.328 25.781 14.344 1 94.44 207 ASP B N 1
ATOM 4145 C CA . ASP B 1 207 ? -11.008 24.703 13.398 1 94.44 207 ASP B CA 1
ATOM 4146 C C . ASP B 1 207 ? -12.094 24.562 12.344 1 94.44 207 ASP B C 1
ATOM 4148 O O . ASP B 1 207 ? -13.25 24.922 12.578 1 94.44 207 ASP B O 1
ATOM 4152 N N . VAL B 1 208 ? -11.664 24.125 11.164 1 96.94 208 VAL B N 1
ATOM 4153 C CA . VAL B 1 208 ? -12.633 23.844 10.109 1 96.94 208 VAL B CA 1
ATOM 4154 C C . VAL B 1 208 ? -12.469 22.406 9.633 1 96.94 208 VAL B C 1
ATOM 4156 O O . VAL B 1 208 ? -11.383 22 9.195 1 96.94 208 VAL B O 1
ATOM 4159 N N . ARG B 1 209 ? -13.555 21.641 9.781 1 97 209 ARG B N 1
ATOM 4160 C CA . ARG B 1 209 ? -13.641 20.312 9.18 1 97 209 ARG B CA 1
ATOM 4161 C C . ARG B 1 209 ? -14.359 20.375 7.836 1 97 209 ARG B C 1
ATOM 4163 O O . ARG B 1 209 ? -15.523 20.781 7.77 1 97 209 ARG B O 1
ATOM 4170 N N . VAL B 1 210 ? -13.602 19.984 6.793 1 98.69 210 VAL B N 1
ATOM 4171 C CA . VAL B 1 210 ? -14.188 19.969 5.457 1 98.69 210 VAL B CA 1
ATOM 4172 C C . VAL B 1 210 ? -14.328 18.516 4.973 1 98.69 210 VAL B C 1
ATOM 4174 O O . VAL B 1 210 ? -13.328 17.828 4.781 1 98.69 210 VAL B O 1
ATOM 4177 N N . THR B 1 211 ? -15.547 18.094 4.77 1 98.62 211 THR B N 1
ATOM 4178 C CA . THR B 1 211 ? -15.812 16.781 4.184 1 98.62 211 THR B CA 1
ATOM 4179 C C . THR B 1 211 ? -16.125 16.906 2.695 1 98.62 211 THR B C 1
ATOM 4181 O O . THR B 1 211 ? -17.031 17.641 2.307 1 98.62 211 THR B O 1
ATOM 4184 N N . VAL B 1 212 ? -15.297 16.297 1.924 1 98.88 212 VAL B N 1
ATOM 4185 C CA . VAL B 1 212 ? -15.508 16.281 0.48 1 98.88 212 VAL B CA 1
ATOM 4186 C C . VAL B 1 212 ? -16.016 14.914 0.044 1 98.88 212 VAL B C 1
ATOM 4188 O O . VAL B 1 212 ? -15.422 13.883 0.371 1 98.88 212 VAL B O 1
ATOM 4191 N N . VAL B 1 213 ? -17.172 14.844 -0.656 1 98.75 213 VAL B N 1
ATOM 4192 C CA . VAL B 1 213 ? -17.719 13.648 -1.289 1 98.75 213 VAL B CA 1
ATOM 4193 C C . VAL B 1 213 ? -17.953 13.922 -2.773 1 98.75 213 VAL B C 1
ATOM 4195 O O . VAL B 1 213 ? -18.906 14.617 -3.145 1 98.75 213 VAL B O 1
ATOM 4198 N N . GLY B 1 214 ? -17.125 13.328 -3.637 1 97.62 214 GLY B N 1
ATOM 4199 C CA . GLY B 1 214 ? -17.156 13.742 -5.027 1 97.62 214 GLY B CA 1
ATOM 4200 C C . GLY B 1 214 ? -16.859 15.227 -5.215 1 97.62 214 GLY B C 1
ATOM 4201 O O . GLY B 1 214 ? -15.781 15.695 -4.859 1 97.62 214 GLY B O 1
ATOM 4202 N N . GLU B 1 215 ? -17.891 15.93 -5.664 1 97.62 215 GLU B N 1
ATOM 4203 C CA . GLU B 1 215 ? -17.75 17.375 -5.875 1 97.62 215 GLU B CA 1
ATOM 4204 C C . GLU B 1 215 ? -18.438 18.156 -4.77 1 97.62 215 GLU B C 1
ATOM 4206 O O . GLU B 1 215 ? -18.359 19.391 -4.73 1 97.62 215 GLU B O 1
ATOM 4211 N N . GLN B 1 216 ? -19.062 17.5 -3.92 1 98.44 216 GLN B N 1
ATOM 4212 C CA . GLN B 1 216 ? -19.766 18.188 -2.842 1 98.44 216 GLN B CA 1
ATOM 4213 C C . GLN B 1 216 ? -18.828 18.484 -1.673 1 98.44 216 GLN B C 1
ATOM 4215 O O . GLN B 1 216 ? -18 17.656 -1.306 1 98.44 216 GLN B O 1
ATOM 4220 N N . VAL B 1 217 ? -18.984 19.703 -1.159 1 98.75 217 VAL B N 1
ATOM 4221 C CA . VAL B 1 217 ? -18.141 20.141 -0.06 1 98.75 217 VAL B CA 1
ATOM 4222 C C . VAL B 1 217 ? -19 20.516 1.141 1 98.75 217 VAL B C 1
ATOM 4224 O O . VAL B 1 217 ? -19.922 21.328 1.018 1 98.75 217 VAL B O 1
ATOM 4227 N N . PHE B 1 218 ? -18.766 19.906 2.309 1 98.69 218 PHE B N 1
ATOM 4228 C CA . PHE B 1 218 ? -19.438 20.188 3.572 1 98.69 218 PHE B CA 1
ATOM 4229 C C . PHE B 1 218 ? -18.453 20.734 4.598 1 98.69 218 PHE B C 1
ATOM 4231 O O . PHE B 1 218 ? -17.641 19.984 5.141 1 98.69 218 PHE B O 1
ATOM 4238 N N . ALA B 1 219 ? -18.547 22.016 4.867 1 98.56 219 ALA B N 1
ATOM 4239 C CA . ALA B 1 219 ? -17.578 22.656 5.77 1 98.56 219 ALA B CA 1
ATOM 4240 C C . ALA B 1 219 ? -18.234 23 7.109 1 98.56 219 ALA B C 1
ATOM 4242 O O . ALA B 1 219 ? -19.328 23.547 7.148 1 98.56 219 ALA B O 1
ATOM 4243 N N . THR B 1 220 ? -17.547 22.625 8.188 1 97.19 220 THR B N 1
ATOM 4244 C CA . THR B 1 220 ? -18.031 22.875 9.547 1 97.19 220 THR B CA 1
ATOM 4245 C C . THR B 1 220 ? -16.969 23.594 10.375 1 97.19 220 THR B C 1
ATOM 4247 O O . THR B 1 220 ? -15.836 23.141 10.469 1 97.19 220 THR B O 1
ATOM 4250 N N . ALA B 1 221 ? -17.344 24.719 10.945 1 96.06 221 ALA B N 1
ATOM 4251 C CA . ALA B 1 221 ? -16.5 25.406 11.914 1 96.06 221 ALA B CA 1
ATOM 4252 C C . ALA B 1 221 ? -16.641 24.781 13.305 1 96.06 221 ALA B C 1
ATOM 4254 O O . ALA B 1 221 ? -17.766 24.516 13.75 1 96.06 221 ALA B O 1
ATOM 4255 N N . ILE B 1 222 ? -15.578 24.438 13.875 1 92.44 222 ILE B N 1
ATOM 4256 C CA . ILE B 1 222 ? -15.547 23.891 15.227 1 92.44 222 ILE B CA 1
ATOM 4257 C C . ILE B 1 222 ? -14.859 24.875 16.172 1 92.44 222 ILE B C 1
ATOM 4259 O O . ILE B 1 222 ? -13.648 25.094 16.078 1 92.44 222 ILE B O 1
ATOM 4263 N N . TRP B 1 223 ? -15.641 25.484 17.031 1 87.75 223 TRP B N 1
ATOM 4264 C CA . TRP B 1 223 ? -15.156 26.531 17.906 1 87.75 223 TRP B CA 1
ATOM 4265 C C . TRP B 1 223 ? -14.688 25.953 19.25 1 87.75 223 TRP B C 1
ATOM 4267 O O . TRP B 1 223 ? -15.422 25.203 19.891 1 87.75 223 TRP B O 1
ATOM 4277 N N . SER B 1 224 ? -13.438 25.672 19.359 1 68.44 224 SER B N 1
ATOM 4278 C CA . SER B 1 224 ? -12.914 25.188 20.625 1 68.44 224 SER B CA 1
ATOM 4279 C C . SER B 1 224 ? -13.266 26.141 21.766 1 68.44 224 SER B C 1
ATOM 4281 O O . SER B 1 224 ? -13.367 27.344 21.562 1 68.44 224 SER B O 1
ATOM 4283 N N . GLN B 1 225 ? -14.18 25.812 22.672 1 55.03 225 GLN B N 1
ATOM 4284 C CA . GLN B 1 225 ? -14.586 26.641 23.812 1 55.03 225 GLN B CA 1
ATOM 4285 C C . GLN B 1 225 ? -13.391 27.391 24.406 1 55.03 225 GLN B C 1
ATOM 4287 O O . GLN B 1 225 ? -12.258 26.938 24.297 1 55.03 225 GLN B O 1
ATOM 4292 N N . GLU B 1 226 ? -13.578 28.75 24.562 1 45.88 226 GLU B N 1
ATOM 4293 C CA . GLU B 1 226 ? -12.812 29.703 25.344 1 45.88 226 GLU B CA 1
ATOM 4294 C C . GLU B 1 226 ? -12.195 29.047 26.578 1 45.88 226 GLU B C 1
ATOM 4296 O O . GLU B 1 226 ? -11.594 29.719 27.406 1 45.88 226 GLU B O 1
ATOM 4301 N N . ASN B 1 227 ? -12.695 27.797 26.906 1 43.78 227 ASN B N 1
ATOM 4302 C CA . ASN B 1 227 ? -12.078 27.375 28.156 1 43.78 227 ASN B CA 1
ATOM 4303 C C . ASN B 1 227 ? -10.664 26.844 27.938 1 43.78 227 ASN B C 1
ATOM 4305 O O . ASN B 1 227 ? -10.43 26.062 27 1 43.78 227 ASN B O 1
ATOM 4309 N N . PRO B 1 228 ? -9.672 27.391 28.531 1 45.59 228 PRO B N 1
ATOM 4310 C CA . PRO B 1 228 ? -8.242 27.078 28.484 1 45.59 228 PRO B CA 1
ATOM 4311 C C . PRO B 1 228 ? -7.973 25.578 28.328 1 45.59 228 PRO B C 1
ATOM 4313 O O . PRO B 1 228 ? -6.98 25.188 27.703 1 45.59 228 PRO B O 1
ATOM 4316 N N . GLU B 1 229 ? -8.734 24.703 28.969 1 42.41 229 GLU B N 1
ATOM 4317 C CA . GLU B 1 229 ? -8.398 23.281 29.062 1 42.41 229 GLU B CA 1
ATOM 4318 C C . GLU B 1 229 ? -8.758 22.547 27.781 1 42.41 229 GLU B C 1
ATOM 4320 O O . GLU B 1 229 ? -8.297 21.422 27.547 1 42.41 229 GLU B O 1
ATOM 4325 N N . THR B 1 230 ? -9.648 23.078 26.984 1 43.75 230 THR B N 1
ATOM 4326 C CA . THR B 1 230 ? -10.188 22.312 25.859 1 43.75 230 THR B CA 1
ATOM 4327 C C . THR B 1 230 ? -9.469 22.688 24.562 1 43.75 230 THR B C 1
ATOM 4329 O O . THR B 1 230 ? -9.906 22.312 23.484 1 43.75 230 THR B O 1
ATOM 4332 N N . GLU B 1 231 ? -8.656 23.531 24.547 1 41.59 231 GLU B N 1
ATOM 4333 C CA . GLU B 1 231 ? -7.945 23.969 23.344 1 41.59 231 GLU B CA 1
ATOM 4334 C C . GLU B 1 231 ? -7.324 22.781 22.609 1 41.59 231 GLU B C 1
ATOM 4336 O O . GLU B 1 231 ? -6.809 22.922 21.5 1 41.59 231 GLU B O 1
ATOM 4341 N N . ILE B 1 232 ? -7.332 21.578 23.266 1 41.06 232 ILE B N 1
ATOM 4342 C CA . ILE B 1 232 ? -6.602 20.469 22.672 1 41.06 232 ILE B CA 1
ATOM 4343 C C . ILE B 1 232 ? -7.465 19.797 21.594 1 41.06 232 ILE B C 1
ATOM 4345 O O . ILE B 1 232 ? -7.238 20 20.406 1 41.06 232 ILE B O 1
ATOM 4349 N N . ASP B 1 233 ? -7.34 18.375 21.406 1 47.12 233 ASP B N 1
ATOM 4350 C CA . ASP B 1 233 ? -7.777 17.516 20.312 1 47.12 233 ASP B CA 1
ATOM 4351 C C . ASP B 1 233 ? -9.297 17.344 20.328 1 47.12 233 ASP B C 1
ATOM 4353 O O . ASP B 1 233 ? -9.836 16.625 21.156 1 47.12 233 ASP B O 1
ATOM 4357 N N . TRP B 1 234 ? -10.109 18.359 19.703 1 46.25 234 TRP B N 1
ATOM 4358 C CA . TRP B 1 234 ? -11.562 18.328 19.578 1 46.25 234 TRP B CA 1
ATOM 4359 C C . TRP B 1 234 ? -12.039 16.984 19.031 1 46.25 234 TRP B C 1
ATOM 4361 O O . TRP B 1 234 ? -13.234 16.672 19.109 1 46.25 234 TRP B O 1
ATOM 4371 N N . ARG B 1 235 ? -11.18 16.297 18.391 1 48.19 235 ARG B N 1
ATOM 4372 C CA . ARG B 1 235 ? -11.562 15.031 17.75 1 48.19 235 ARG B CA 1
ATOM 4373 C C . ARG B 1 235 ? -12.031 14.016 18.781 1 48.19 235 ARG B C 1
ATOM 4375 O O . ARG B 1 235 ? -12.523 12.945 18.422 1 48.19 235 ARG B O 1
ATOM 4382 N N . GLN B 1 236 ? -11.703 14.312 20.031 1 43.16 236 GLN B N 1
ATOM 4383 C CA . GLN B 1 236 ? -12.188 13.336 21 1 43.16 236 GLN B CA 1
ATOM 4384 C C . GLN B 1 236 ? -13.672 13.523 21.281 1 43.16 236 GLN B C 1
ATOM 4386 O O . GLN B 1 236 ? -14.109 14.617 21.641 1 43.16 236 GLN B O 1
ATOM 4391 N N . GLY B 1 237 ? -14.484 13.172 20.594 1 42.66 237 GLY B N 1
ATOM 4392 C CA . GLY B 1 237 ? -15.914 13.023 20.406 1 42.66 237 GLY B CA 1
ATOM 4393 C C . GLY B 1 237 ? -16.734 13.602 21.531 1 42.66 237 GLY B C 1
ATOM 4394 O O . GLY B 1 237 ? -17.953 13.727 21.422 1 42.66 237 GLY B O 1
ATOM 4395 N N . SER B 1 238 ? -16.297 13.422 22.734 1 43.22 238 SER B N 1
ATOM 4396 C CA . SER B 1 238 ? -17.359 13.43 23.734 1 43.22 238 SER B CA 1
ATOM 4397 C C . SER B 1 238 ? -17.719 14.852 24.156 1 43.22 238 SER B C 1
ATOM 4399 O O . SER B 1 238 ? -18.438 15.055 25.141 1 43.22 238 SER B O 1
ATOM 4401 N N . ARG B 1 239 ? -17.125 15.898 23.531 1 49.56 239 ARG B N 1
ATOM 4402 C CA . ARG B 1 239 ? -17.594 17.062 24.281 1 49.56 239 ARG B CA 1
ATOM 4403 C C . ARG B 1 239 ? -18.719 17.766 23.531 1 49.56 239 ARG B C 1
ATOM 4405 O O . ARG B 1 239 ? -18.469 18.562 22.625 1 49.56 239 ARG B O 1
ATOM 4412 N N . PRO B 1 240 ? -20 17.406 23.578 1 49.53 240 PRO B N 1
ATOM 4413 C CA . PRO B 1 240 ? -21.219 18 23.016 1 49.53 240 PRO B CA 1
ATOM 4414 C C . PRO B 1 240 ? -21.234 19.516 23.109 1 49.53 240 PRO B C 1
ATOM 4416 O O . PRO B 1 240 ? -22.062 20.172 22.453 1 49.53 240 PRO B O 1
ATOM 4419 N N . ASP B 1 241 ? -20.312 20 23.906 1 57 241 ASP B N 1
ATOM 4420 C CA . ASP B 1 241 ? -20.516 21.422 24.188 1 57 241 ASP B CA 1
ATOM 4421 C C . ASP B 1 241 ? -19.719 22.297 23.234 1 57 241 ASP B C 1
ATOM 4423 O O . ASP B 1 241 ? -19.688 23.531 23.391 1 57 241 ASP B O 1
ATOM 4427 N N . LEU B 1 242 ? -19.109 21.562 22.203 1 64.44 242 LEU B N 1
ATOM 4428 C CA . LEU B 1 242 ? -18.406 22.453 21.297 1 64.44 242 LEU B CA 1
ATOM 4429 C C . LEU B 1 242 ? -19.375 23.062 20.281 1 64.44 242 LEU B C 1
ATOM 4431 O O . LEU B 1 242 ? -20.297 22.391 19.812 1 64.44 242 LEU B O 1
ATOM 4435 N N . ARG B 1 243 ? -19.297 24.453 20.219 1 78.25 243 ARG B N 1
ATOM 4436 C CA . ARG B 1 243 ? -20.094 25.141 19.203 1 78.25 243 ARG B CA 1
ATOM 4437 C C . ARG B 1 243 ? -19.656 24.75 17.797 1 78.25 243 ARG B C 1
ATOM 4439 O O . ARG B 1 243 ? -18.469 24.812 17.484 1 78.25 243 ARG B O 1
ATOM 4446 N N . HIS B 1 244 ? -20.594 24.109 17.031 1 87.56 244 HIS B N 1
ATOM 4447 C CA . HIS B 1 244 ? -20.391 23.734 15.648 1 87.56 244 HIS B CA 1
ATOM 4448 C C . HIS B 1 244 ? -21.312 24.516 14.719 1 87.56 244 HIS B C 1
ATOM 4450 O O . HIS B 1 244 ? -22.484 24.75 15.062 1 87.56 244 HIS B O 1
ATOM 4456 N N . GLU B 1 245 ? -20.75 25.062 13.578 1 92 245 GLU B N 1
ATOM 4457 C CA . GLU B 1 245 ? -21.531 25.859 12.641 1 92 245 GLU B CA 1
ATOM 4458 C C . GLU B 1 245 ? -21.219 25.453 11.195 1 92 245 GLU B C 1
ATOM 4460 O O . GLU B 1 245 ? -20.062 25.25 10.828 1 92 245 GLU B O 1
ATOM 4465 N N . LYS B 1 246 ? -22.328 25.281 10.453 1 96.12 246 LYS B N 1
ATOM 4466 C CA . LYS B 1 246 ? -22.125 25.203 9.008 1 96.12 246 LYS B CA 1
ATOM 4467 C C . LYS B 1 246 ? -21.547 26.5 8.453 1 96.12 246 LYS B C 1
ATOM 4469 O O . LYS B 1 246 ? -22.016 27.578 8.773 1 96.12 246 LYS B O 1
ATOM 4474 N N . ILE B 1 247 ? -20.516 26.328 7.652 1 96.62 247 ILE B N 1
ATOM 4475 C CA . ILE B 1 247 ? -19.953 27.531 7.055 1 96.62 247 ILE B CA 1
ATOM 4476 C C . ILE B 1 247 ? -19.75 27.328 5.559 1 96.62 247 ILE B C 1
ATOM 4478 O O . ILE B 1 247 ? -19.719 26.188 5.082 1 96.62 247 ILE B O 1
ATOM 4482 N N . ALA B 1 248 ? -19.672 28.469 4.848 1 96.38 248 ALA B N 1
ATOM 4483 C CA . ALA B 1 248 ? -19.25 28.453 3.449 1 96.38 248 ALA B CA 1
ATOM 4484 C C . ALA B 1 248 ? -17.781 28.797 3.311 1 96.38 248 ALA B C 1
ATOM 4486 O O . ALA B 1 248 ? -17.281 29.703 3.996 1 96.38 248 ALA B O 1
ATOM 4487 N N . LEU B 1 249 ? -17.109 28.078 2.498 1 98.19 249 LEU B N 1
ATOM 4488 C CA . LEU B 1 249 ? -15.719 28.375 2.217 1 98.19 249 LEU B CA 1
ATOM 4489 C C . LEU B 1 249 ? -15.594 29.359 1.063 1 98.19 249 LEU B C 1
ATOM 4491 O O . LEU B 1 249 ? -16.438 29.391 0.171 1 98.19 249 LEU B O 1
ATOM 4495 N N . PRO B 1 250 ? -14.516 30.141 1.102 1 97.69 250 PRO B N 1
ATOM 4496 C CA . PRO B 1 250 ? -14.211 30.875 -0.134 1 97.69 250 PRO B CA 1
ATOM 4497 C C . PRO B 1 250 ? -14.094 29.953 -1.347 1 97.69 250 PRO B C 1
ATOM 4499 O O . PRO B 1 250 ? -13.578 28.828 -1.231 1 97.69 250 PRO B O 1
ATOM 4502 N N . GLY B 1 251 ? -14.57 30.438 -2.477 1 98.06 251 GLY B N 1
ATOM 4503 C CA . GLY B 1 251 ? -14.602 29.641 -3.695 1 98.06 251 GLY B CA 1
ATOM 4504 C C . GLY B 1 251 ? -13.273 28.984 -4.012 1 98.06 251 GLY B C 1
ATOM 4505 O O . GLY B 1 251 ? -13.227 27.828 -4.406 1 98.06 251 GLY B O 1
ATOM 4506 N N . LEU B 1 252 ? -12.25 29.766 -3.83 1 98.19 252 LEU B N 1
ATOM 4507 C CA . LEU B 1 252 ? -10.914 29.266 -4.117 1 98.19 252 LEU B CA 1
ATOM 4508 C C . LEU B 1 252 ? -10.586 28.062 -3.244 1 98.19 252 LEU B C 1
ATOM 4510 O O . LEU B 1 252 ? -10.117 27.031 -3.744 1 98.19 252 LEU B O 1
ATOM 4514 N N . VAL B 1 253 ? -10.891 28.156 -1.934 1 98.69 253 VAL B N 1
ATOM 4515 C CA . VAL B 1 253 ? -10.562 27.078 -0.993 1 98.69 253 VAL B CA 1
ATOM 4516 C C . VAL B 1 253 ? -11.43 25.859 -1.272 1 98.69 253 VAL B C 1
ATOM 4518 O O . VAL B 1 253 ? -10.961 24.719 -1.195 1 98.69 253 VAL B O 1
ATOM 4521 N N . GLU B 1 254 ? -12.641 26.094 -1.578 1 98.69 254 GLU B N 1
ATOM 4522 C CA . GLU B 1 254 ? -13.547 25 -1.933 1 98.69 254 GLU B CA 1
ATOM 4523 C C . GLU B 1 254 ? -13.008 24.203 -3.119 1 98.69 254 GLU B C 1
ATOM 4525 O O . GLU B 1 254 ? -12.961 22.969 -3.08 1 98.69 254 GLU B O 1
ATOM 4530 N N . ARG B 1 255 ? -12.609 24.875 -4.137 1 98.62 255 ARG B N 1
ATOM 4531 C CA . ARG B 1 255 ? -12.062 24.219 -5.324 1 98.62 255 ARG B CA 1
ATOM 4532 C C . ARG B 1 255 ? -10.766 23.484 -5 1 98.62 255 ARG B C 1
ATOM 4534 O O . ARG B 1 255 ? -10.523 22.391 -5.52 1 98.62 255 ARG B O 1
ATOM 4541 N N . GLN B 1 256 ? -9.945 24.109 -4.168 1 98.81 256 GLN B N 1
ATOM 4542 C CA . GLN B 1 256 ? -8.711 23.453 -3.738 1 98.81 256 GLN B CA 1
ATOM 4543 C C . GLN B 1 256 ? -8.992 22.141 -3.029 1 98.81 256 GLN B C 1
ATOM 4545 O O . GLN B 1 256 ? -8.312 21.141 -3.268 1 98.81 256 GLN B O 1
ATOM 4550 N N . CYS B 1 257 ? -10.031 22.125 -2.174 1 98.88 257 CYS B N 1
ATOM 4551 C CA . CYS B 1 257 ? -10.391 20.922 -1.435 1 98.88 257 CYS B CA 1
ATOM 4552 C C . CYS B 1 257 ? -10.812 19.812 -2.383 1 98.88 257 CYS B C 1
ATOM 4554 O O . CYS B 1 257 ? -10.344 18.672 -2.266 1 98.88 257 CYS B O 1
ATOM 4556 N N . VAL B 1 258 ? -11.648 20.141 -3.346 1 98.88 258 VAL B N 1
ATOM 4557 C CA . VAL B 1 258 ? -12.125 19.156 -4.309 1 98.88 258 VAL B CA 1
ATOM 4558 C C . VAL B 1 258 ? -10.961 18.641 -5.148 1 98.88 258 VAL B C 1
ATOM 4560 O O . VAL B 1 258 ? -10.828 17.438 -5.367 1 98.88 258 VAL B O 1
ATOM 4563 N N . GLU B 1 259 ? -10.078 19.531 -5.547 1 98.88 259 GLU B N 1
ATOM 4564 C CA . GLU B 1 259 ? -8.945 19.156 -6.387 1 98.88 259 GLU B CA 1
ATOM 4565 C C . GLU B 1 259 ? -7.957 18.281 -5.625 1 98.88 259 GLU B C 1
ATOM 4567 O O . GLU B 1 259 ? -7.383 17.344 -6.191 1 98.88 259 GLU B O 1
ATOM 4572 N N . LEU B 1 260 ? -7.762 18.578 -4.352 1 98.81 260 LEU B N 1
ATOM 4573 C CA . LEU B 1 260 ? -6.879 17.766 -3.527 1 98.81 260 LEU B CA 1
ATOM 4574 C C . LEU B 1 260 ? -7.379 16.312 -3.465 1 98.81 260 LEU B C 1
ATOM 4576 O O . LEU B 1 260 ? -6.613 15.383 -3.695 1 98.81 260 LEU B O 1
ATOM 4580 N N . VAL B 1 261 ? -8.664 16.141 -3.234 1 98.81 261 VAL B N 1
ATOM 4581 C CA . VAL B 1 261 ? -9.266 14.82 -3.15 1 98.81 261 VAL B CA 1
ATOM 4582 C C . VAL B 1 261 ? -9.133 14.102 -4.488 1 98.81 261 VAL B C 1
ATOM 4584 O O . VAL B 1 261 ? -8.727 12.938 -4.539 1 98.81 261 VAL B O 1
ATOM 4587 N N . ARG B 1 262 ? -9.352 14.836 -5.523 1 98.44 262 ARG B N 1
ATOM 4588 C CA . ARG B 1 262 ? -9.258 14.281 -6.867 1 98.44 262 ARG B CA 1
ATOM 4589 C C . ARG B 1 262 ? -7.828 13.859 -7.191 1 98.44 262 ARG B C 1
ATOM 4591 O O . ARG B 1 262 ? -7.594 12.75 -7.68 1 98.44 262 ARG B O 1
ATOM 4598 N N . ARG B 1 263 ? -6.852 14.68 -6.895 1 97.62 263 ARG B N 1
ATOM 4599 C CA . ARG B 1 263 ? -5.457 14.414 -7.234 1 97.62 263 ARG B CA 1
ATOM 4600 C C . ARG B 1 263 ? -4.914 13.242 -6.426 1 97.62 263 ARG B C 1
ATOM 4602 O O . ARG B 1 263 ? -4.016 12.531 -6.883 1 97.62 263 ARG B O 1
ATOM 4609 N N . LEU B 1 264 ? -5.492 13.023 -5.309 1 97.19 264 LEU B N 1
ATOM 4610 C CA . LEU B 1 264 ? -5.09 11.891 -4.484 1 97.19 264 LEU B CA 1
ATOM 4611 C C . LEU B 1 264 ? -5.766 10.609 -4.953 1 97.19 264 LEU B C 1
ATOM 4613 O O . LEU B 1 264 ? -5.504 9.531 -4.418 1 97.19 264 LEU B O 1
ATOM 4617 N N . GLY B 1 265 ? -6.648 10.727 -5.941 1 96.69 265 GLY B N 1
ATOM 4618 C CA . GLY B 1 265 ? -7.367 9.578 -6.469 1 96.69 265 GLY B CA 1
ATOM 4619 C C . GLY B 1 265 ? -8.516 9.133 -5.582 1 96.69 265 GLY B C 1
ATOM 4620 O O . GLY B 1 265 ? -8.852 7.953 -5.547 1 96.69 265 GLY B O 1
ATOM 4621 N N . LEU B 1 266 ? -9.031 10.039 -4.828 1 98.31 266 LEU B N 1
ATOM 4622 C CA . LEU B 1 266 ? -10.086 9.734 -3.863 1 98.31 266 LEU B CA 1
ATOM 4623 C C . LEU B 1 266 ? -11.422 10.32 -4.316 1 98.31 266 LEU B C 1
ATOM 4625 O O . LEU B 1 266 ? -11.461 11.164 -5.211 1 98.31 266 LEU B O 1
ATOM 4629 N N . ARG B 1 267 ? -12.5 9.859 -3.711 1 98.44 267 ARG B N 1
ATOM 4630 C CA . ARG B 1 267 ? -13.836 10.398 -3.916 1 98.44 267 ARG B CA 1
ATOM 4631 C C . ARG B 1 267 ? -14.438 10.891 -2.602 1 98.44 267 ARG B C 1
ATOM 4633 O O . ARG B 1 267 ? -15.539 11.453 -2.584 1 98.44 267 ARG B O 1
ATOM 4640 N N . TYR B 1 268 ? -13.758 10.633 -1.599 1 98.62 268 TYR B N 1
ATOM 4641 C CA . TYR B 1 268 ? -14.086 11.109 -0.259 1 98.62 268 TYR B CA 1
ATOM 4642 C C . TYR B 1 268 ? -12.836 11.578 0.473 1 98.62 268 TYR B C 1
ATOM 4644 O O . TYR B 1 268 ? -11.781 10.938 0.393 1 98.62 268 TYR B O 1
ATOM 4652 N N . GLY B 1 269 ? -12.914 12.57 1.197 1 98.69 269 GLY B N 1
ATOM 4653 C CA . GLY B 1 269 ? -11.844 13.016 2.072 1 98.69 269 GLY B CA 1
ATOM 4654 C C . GLY B 1 269 ? -12.305 13.984 3.143 1 98.69 269 GLY B C 1
ATOM 4655 O O . GLY B 1 269 ? -13.18 14.82 2.893 1 98.69 269 GLY B O 1
ATOM 4656 N N . ALA B 1 270 ? -11.773 13.828 4.328 1 98.44 270 ALA B N 1
ATOM 4657 C CA . ALA B 1 270 ? -11.969 14.766 5.426 1 98.44 270 ALA B CA 1
ATOM 4658 C C . ALA B 1 270 ? -10.734 15.641 5.629 1 98.44 270 ALA B C 1
ATOM 4660 O O . ALA B 1 270 ? -9.672 15.148 5.996 1 98.44 270 ALA B O 1
ATOM 4661 N N . ILE B 1 271 ? -10.93 16.875 5.406 1 98.56 271 ILE B N 1
ATOM 4662 C CA . ILE B 1 271 ? -9.82 17.828 5.434 1 98.56 271 ILE B CA 1
ATOM 4663 C C . ILE B 1 271 ? -9.922 18.703 6.676 1 98.56 271 ILE B C 1
ATOM 4665 O O . ILE B 1 271 ? -11 19.219 6.992 1 98.56 271 ILE B O 1
ATOM 4669 N N . ASP B 1 272 ? -8.844 18.844 7.375 1 96.81 272 ASP B N 1
ATOM 4670 C CA . ASP B 1 272 ? -8.766 19.734 8.531 1 96.81 272 ASP B CA 1
ATOM 4671 C C . ASP B 1 272 ? -8.039 21.031 8.18 1 96.81 272 ASP B C 1
ATOM 4673 O O . ASP B 1 272 ? -6.895 21.016 7.723 1 96.81 272 ASP B O 1
ATOM 4677 N N . LEU B 1 273 ? -8.75 22.109 8.406 1 97.94 273 LEU B N 1
ATOM 4678 C CA . LEU B 1 273 ? -8.195 23.453 8.25 1 97.94 273 LEU B CA 1
ATOM 4679 C C . LEU B 1 273 ? -8.25 24.203 9.57 1 97.94 273 LEU B C 1
ATOM 4681 O O . LEU B 1 273 ? -8.961 23.812 10.5 1 97.94 273 LEU B O 1
ATOM 4685 N N . ILE B 1 274 ? -7.492 25.266 9.617 1 96.62 274 ILE B N 1
ATOM 4686 C CA . ILE B 1 274 ? -7.574 26.25 10.695 1 96.62 274 ILE B CA 1
ATOM 4687 C C . ILE B 1 274 ? -7.898 27.625 10.125 1 96.62 274 ILE B C 1
ATOM 4689 O O . ILE B 1 274 ? -7.312 28.047 9.125 1 96.62 274 ILE B O 1
ATOM 4693 N N . ASN B 1 275 ? -8.906 28.203 10.648 1 97 275 ASN B N 1
ATOM 4694 C CA . ASN B 1 275 ? -9.094 29.625 10.445 1 97 275 ASN B CA 1
ATOM 4695 C C . ASN B 1 275 ? -8.336 30.453 11.484 1 97 275 ASN B C 1
ATOM 4697 O O . ASN B 1 275 ? -8.633 30.359 12.68 1 97 275 ASN B O 1
ATOM 4701 N N . ASP B 1 276 ? -7.324 31.188 11.008 1 95.94 276 ASP B N 1
ATOM 4702 C CA . ASP B 1 276 ? -6.531 31.922 11.984 1 95.94 276 ASP B CA 1
ATOM 4703 C C . ASP B 1 276 ? -7.238 33.219 12.398 1 95.94 276 ASP B C 1
ATOM 4705 O O . ASP B 1 276 ? -8.359 33.469 11.961 1 95.94 276 ASP B O 1
ATOM 4709 N N . ARG B 1 277 ? -6.664 34.062 13.227 1 94.69 277 ARG B N 1
ATOM 4710 C CA . ARG B 1 277 ? -7.277 35.25 13.82 1 94.69 277 ARG B CA 1
ATOM 4711 C C . ARG B 1 277 ? -7.516 36.344 12.773 1 94.69 277 ARG B C 1
ATOM 4713 O O . ARG B 1 277 ? -8.336 37.219 12.977 1 94.69 277 ARG B O 1
ATOM 4720 N N . SER B 1 278 ? -6.816 36.219 11.617 1 95.88 278 SER B N 1
ATOM 4721 C CA . SER B 1 278 ? -6.988 37.188 10.547 1 95.88 278 SER B CA 1
ATOM 4722 C C . SER B 1 278 ? -8 36.719 9.508 1 95.88 278 SER B C 1
ATOM 4724 O O . SER B 1 278 ? -8.32 37.438 8.562 1 95.88 278 SER B O 1
ATOM 4726 N N . GLY B 1 279 ? -8.5 35.531 9.672 1 95.38 279 GLY B N 1
ATOM 4727 C CA . GLY B 1 279 ? -9.484 34.969 8.758 1 95.38 279 GLY B CA 1
ATOM 4728 C C . GLY B 1 279 ? -8.859 34.125 7.656 1 95.38 279 GLY B C 1
ATOM 4729 O O . GLY B 1 279 ? -9.562 33.625 6.77 1 95.38 279 GLY B O 1
ATOM 4730 N N . LYS B 1 280 ? -7.605 33.969 7.742 1 96.69 280 LYS B N 1
ATOM 4731 C CA . LYS B 1 280 ? -6.895 33.156 6.758 1 96.69 280 LYS B CA 1
ATOM 4732 C C . LYS B 1 280 ? -7.035 31.656 7.066 1 96.69 280 LYS B C 1
ATOM 4734 O O . LYS B 1 280 ? -6.883 31.25 8.219 1 96.69 280 LYS B O 1
ATOM 4739 N N . LEU B 1 281 ? -7.363 30.859 5.996 1 98.38 281 LEU B N 1
ATOM 4740 C CA . LEU B 1 281 ? -7.504 29.422 6.168 1 98.38 281 LEU B CA 1
ATOM 4741 C C . LEU B 1 281 ? -6.18 28.703 5.898 1 98.38 281 LEU B C 1
ATOM 4743 O O . LEU B 1 281 ? -5.516 28.984 4.895 1 98.38 281 LEU B O 1
ATOM 4747 N N . TRP B 1 282 ? -5.812 27.766 6.82 1 98.25 282 TRP B N 1
ATOM 4748 C CA . TRP B 1 282 ? -4.582 26.984 6.727 1 98.25 282 TRP B CA 1
ATOM 4749 C C . TRP B 1 282 ? -4.887 25.5 6.637 1 98.25 282 TRP B C 1
ATOM 4751 O O . TRP B 1 282 ? -5.684 24.969 7.418 1 98.25 282 TRP B O 1
ATOM 4761 N N . PHE B 1 283 ? -4.254 24.844 5.707 1 98.31 283 PHE B N 1
ATOM 4762 C CA . PHE B 1 283 ? -4.391 23.391 5.547 1 98.31 283 PHE B CA 1
ATOM 4763 C C . PHE B 1 283 ? -3.564 22.656 6.59 1 98.31 283 PHE B C 1
ATOM 4765 O O . PHE B 1 283 ? -2.387 22.969 6.793 1 98.31 283 PHE B O 1
ATOM 4772 N N . LEU B 1 284 ? -4.148 21.609 7.215 1 96.12 284 LEU B N 1
ATOM 4773 C CA . LEU B 1 284 ? -3.416 20.812 8.188 1 96.12 284 LEU B CA 1
ATOM 4774 C C . LEU B 1 284 ? -3.221 19.391 7.684 1 96.12 284 LEU B C 1
ATOM 4776 O O . LEU B 1 284 ? -2.092 18.891 7.629 1 96.12 284 LEU B O 1
ATOM 4780 N N . GLU B 1 285 ? -4.266 18.734 7.32 1 96.19 285 GLU B N 1
ATOM 4781 C CA . GLU B 1 285 ? -4.191 17.344 6.875 1 96.19 285 GLU B CA 1
ATOM 4782 C C . GLU B 1 285 ? -5.477 16.922 6.176 1 96.19 285 GLU B C 1
ATOM 4784 O O . GLU B 1 285 ? -6.484 17.641 6.234 1 96.19 285 GLU B O 1
ATOM 4789 N N . ILE B 1 286 ? -5.375 15.875 5.484 1 97.75 286 ILE B N 1
ATOM 4790 C CA . ILE B 1 286 ? -6.547 15.203 4.938 1 97.75 286 ILE B CA 1
ATOM 4791 C C . ILE B 1 286 ? -6.574 13.75 5.418 1 97.75 286 ILE B C 1
ATOM 4793 O O . ILE B 1 286 ? -5.547 13.078 5.43 1 97.75 286 ILE B O 1
ATOM 4797 N N . ASN B 1 287 ? -7.703 13.328 5.84 1 96.31 287 ASN B N 1
ATOM 4798 C CA . ASN B 1 287 ? -7.965 11.93 6.176 1 96.31 287 ASN B CA 1
ATOM 4799 C C . ASN B 1 287 ? -8.875 11.266 5.148 1 96.31 287 ASN B C 1
ATOM 4801 O O . ASN B 1 287 ? -10.062 11.594 5.059 1 96.31 287 ASN B O 1
ATOM 4805 N N . PRO B 1 288 ? -8.312 10.32 4.367 1 97.69 288 PRO B N 1
ATOM 4806 C CA . PRO B 1 288 ? -9.102 9.695 3.299 1 97.69 288 PRO B CA 1
ATOM 4807 C C . PRO B 1 288 ? -10.258 8.859 3.832 1 97.69 288 PRO B C 1
ATOM 4809 O O . PRO B 1 288 ? -11.164 8.492 3.074 1 97.69 288 PRO B O 1
ATOM 4812 N N . ASN B 1 289 ? -10.234 8.516 5.09 1 95.19 289 ASN B N 1
ATOM 4813 C CA . ASN B 1 289 ? -11.297 7.75 5.746 1 95.19 289 ASN B CA 1
ATOM 4814 C C . ASN B 1 289 ? -11.75 8.414 7.043 1 95.19 289 ASN B C 1
ATOM 4816 O O . ASN B 1 289 ? -12.094 7.73 8.008 1 95.19 289 ASN B O 1
ATOM 4820 N N . GLY B 1 290 ? -11.734 9.664 7.016 1 93.94 290 GLY B N 1
ATOM 4821 C CA . GLY B 1 290 ? -12.062 10.406 8.227 1 93.94 290 GLY B CA 1
ATOM 4822 C C . GLY B 1 290 ? -13.5 10.219 8.664 1 93.94 290 GLY B C 1
ATOM 4823 O O . GLY B 1 290 ? -14.391 10.031 7.836 1 93.94 290 GLY B O 1
ATOM 4824 N N . GLN B 1 291 ? -13.648 10.328 10.008 1 92.81 291 GLN B N 1
ATOM 4825 C CA . GLN B 1 291 ? -14.984 10.234 10.578 1 92.81 291 GLN B CA 1
ATOM 4826 C C . GLN B 1 291 ? -15.852 11.414 10.148 1 92.81 291 GLN B C 1
ATOM 4828 O O . GLN B 1 291 ? -15.375 12.547 10.062 1 92.81 291 GLN B O 1
ATOM 4833 N N . TRP B 1 292 ? -17.141 11.109 9.945 1 94.88 292 TRP B N 1
ATOM 4834 C CA . TRP B 1 292 ? -18 12.18 9.453 1 94.88 292 TRP B CA 1
ATOM 4835 C C . TRP B 1 292 ? -19.375 12.125 10.109 1 94.88 292 TRP B C 1
ATOM 4837 O O . TRP B 1 292 ? -20.156 13.078 10.008 1 94.88 292 TRP B O 1
ATOM 4847 N N . ALA B 1 293 ? -19.75 11 10.742 1 93.88 293 ALA B N 1
ATOM 4848 C CA . ALA B 1 293 ? -21.094 10.82 11.273 1 93.88 293 ALA B CA 1
ATOM 4849 C C . ALA B 1 293 ? -21.422 11.898 12.312 1 93.88 293 ALA B C 1
ATOM 4851 O O . ALA B 1 293 ? -22.531 12.414 12.352 1 93.88 293 ALA B O 1
ATOM 4852 N N . TRP B 1 294 ? -20.453 12.211 13.156 1 90.62 294 TRP B N 1
ATOM 4853 C CA . TRP B 1 294 ? -20.672 13.227 14.188 1 90.62 294 TRP B CA 1
ATOM 4854 C C . TRP B 1 294 ? -20.938 14.594 13.57 1 90.62 294 TRP B C 1
ATOM 4856 O O . TRP B 1 294 ? -21.719 15.383 14.109 1 90.62 294 TRP B O 1
ATOM 4866 N N . ILE B 1 295 ? -20.375 14.883 12.445 1 93.12 295 ILE B N 1
ATOM 4867 C CA . ILE B 1 295 ? -20.609 16.125 11.719 1 93.12 295 ILE B CA 1
ATOM 4868 C C . ILE B 1 295 ? -22.047 16.156 11.211 1 93.12 295 ILE B C 1
ATOM 4870 O O . ILE B 1 295 ? -22.75 17.172 11.352 1 93.12 295 ILE B O 1
ATOM 4874 N N . GLU B 1 296 ? -22.438 15.07 10.562 1 94.69 296 GLU B N 1
ATOM 4875 C CA . GLU B 1 296 ? -23.812 14.969 10.086 1 94.69 296 GLU B CA 1
ATOM 4876 C C . GLU B 1 296 ? -24.797 15.133 11.234 1 94.69 296 GLU B C 1
ATOM 4878 O O . GLU B 1 296 ? -25.797 15.852 11.102 1 94.69 296 GLU B O 1
ATOM 4883 N N . ASN B 1 297 ? -24.531 14.562 12.352 1 91.94 297 ASN B N 1
ATOM 4884 C CA . ASN B 1 297 ? -25.422 14.664 13.516 1 91.94 297 ASN B CA 1
ATOM 4885 C C . ASN B 1 297 ? -25.5 16.094 14.031 1 91.94 297 ASN B C 1
ATOM 4887 O O . ASN B 1 297 ? -26.562 16.562 14.422 1 91.94 297 ASN B O 1
ATOM 4891 N N . LEU B 1 298 ? -24.422 16.734 13.969 1 89.56 298 LEU B N 1
ATOM 4892 C CA . LEU B 1 298 ? -24.328 18.062 14.539 1 89.56 298 LEU B CA 1
ATOM 4893 C C . LEU B 1 298 ? -24.891 19.109 13.578 1 89.56 298 LEU B C 1
ATOM 4895 O O . LEU B 1 298 ? -25.516 20.078 14.008 1 89.56 298 LEU B O 1
ATOM 4899 N N . THR B 1 299 ? -24.734 18.969 12.312 1 93.88 299 THR B N 1
ATOM 4900 C CA . THR B 1 299 ? -25 20.047 11.359 1 93.88 299 THR B CA 1
ATOM 4901 C C . THR B 1 299 ? -26.219 19.719 10.508 1 93.88 299 THR B C 1
ATOM 4903 O O . THR B 1 299 ? -26.797 20.609 9.875 1 93.88 299 THR B O 1
ATOM 4906 N N . GLY B 1 300 ? -26.547 18.453 10.352 1 95 300 GLY B N 1
ATOM 4907 C CA . GLY B 1 300 ? -27.625 18.047 9.469 1 95 300 GLY B CA 1
ATOM 4908 C C . GLY B 1 300 ? -27.188 17.891 8.023 1 95 300 GLY B C 1
ATOM 4909 O O . GLY B 1 300 ? -28 17.594 7.148 1 95 300 GLY B O 1
ATOM 4910 N N . TYR B 1 301 ? -25.875 18.125 7.75 1 97.25 301 TYR B N 1
ATOM 4911 C CA . TYR B 1 301 ? -25.391 17.859 6.402 1 97.25 301 TYR B CA 1
ATOM 4912 C C . TYR B 1 301 ? -25.75 16.453 5.961 1 97.25 301 TYR B C 1
ATOM 4914 O O . TYR B 1 301 ? -25.672 15.508 6.75 1 97.25 301 TYR B O 1
ATOM 4922 N N . PRO B 1 302 ? -26.094 16.25 4.723 1 97.75 302 PRO B N 1
ATOM 4923 C CA . PRO B 1 302 ? -26.438 14.914 4.227 1 97.75 302 PRO B CA 1
ATOM 4924 C C . PRO B 1 302 ? -25.234 14.141 3.701 1 97.75 302 PRO B C 1
ATOM 4926 O O . PRO B 1 302 ? -25.219 13.742 2.533 1 97.75 302 PRO B O 1
ATOM 4929 N N . ILE B 1 303 ? -24.281 13.859 4.535 1 98.38 303 ILE B N 1
ATOM 4930 C CA . ILE B 1 303 ? -23.031 13.25 4.113 1 98.38 303 ILE B CA 1
ATOM 4931 C C . ILE B 1 303 ? -23.266 11.789 3.734 1 98.38 303 ILE B C 1
ATOM 4933 O O . ILE B 1 303 ? -22.781 11.32 2.703 1 98.38 303 ILE B O 1
ATOM 4937 N N . ALA B 1 304 ? -24.078 11.062 4.543 1 98.31 304 ALA B N 1
ATOM 4938 C CA . ALA B 1 304 ? -24.391 9.68 4.227 1 98.31 304 ALA B CA 1
ATOM 4939 C C . ALA B 1 304 ? -25.062 9.562 2.855 1 98.31 304 ALA B C 1
ATOM 4941 O O . ALA B 1 304 ? -24.703 8.695 2.057 1 98.31 304 ALA B O 1
ATOM 4942 N N . SER B 1 305 ? -25.984 10.461 2.656 1 98.31 305 SER B N 1
ATOM 4943 C CA . SER B 1 305 ? -26.672 10.484 1.376 1 98.31 305 SER B CA 1
ATOM 4944 C C . SER B 1 305 ? -25.719 10.742 0.223 1 98.31 305 SER B C 1
ATOM 4946 O O . SER B 1 305 ? -25.781 10.086 -0.816 1 98.31 305 SER B O 1
ATOM 4948 N N . ALA B 1 306 ? -24.797 11.664 0.39 1 98.5 306 ALA B N 1
ATOM 4949 C CA . ALA B 1 306 ? -23.797 11.984 -0.635 1 98.5 306 ALA B CA 1
ATOM 4950 C C . ALA B 1 306 ? -22.906 10.781 -0.926 1 98.5 306 ALA B C 1
ATOM 4952 O O . ALA B 1 306 ? -22.578 10.516 -2.084 1 98.5 306 ALA B O 1
ATOM 4953 N N . ILE B 1 307 ? -22.531 10.062 0.107 1 98.56 307 ILE B N 1
ATOM 4954 C CA . ILE B 1 307 ? -21.688 8.883 -0.046 1 98.56 307 ILE B CA 1
ATOM 4955 C C . ILE B 1 307 ? -22.438 7.809 -0.83 1 98.56 307 ILE B C 1
ATOM 4957 O O . ILE B 1 307 ? -21.891 7.227 -1.773 1 98.56 307 ILE B O 1
ATOM 4961 N N . VAL B 1 308 ? -23.719 7.578 -0.468 1 98.31 308 VAL B N 1
ATOM 4962 C CA . VAL B 1 308 ? -24.516 6.566 -1.156 1 98.31 308 VAL B CA 1
ATOM 4963 C C . VAL B 1 308 ? -24.719 6.977 -2.611 1 98.31 308 VAL B C 1
ATOM 4965 O O . VAL B 1 308 ? -24.703 6.133 -3.51 1 98.31 308 VAL B O 1
ATOM 4968 N N . ASP B 1 309 ? -24.844 8.297 -2.852 1 98 309 ASP B N 1
ATOM 4969 C CA .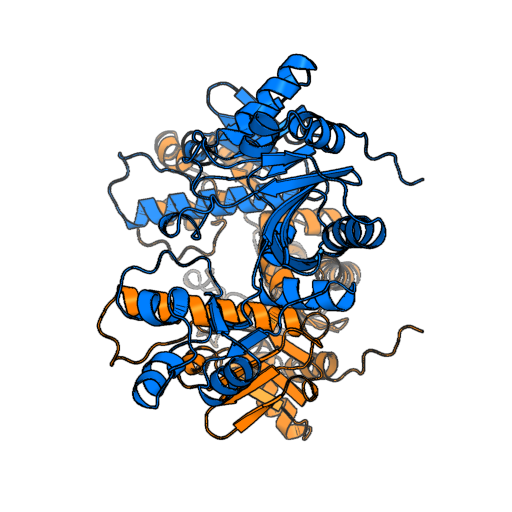 ASP B 1 309 ? -24.938 8.789 -4.227 1 98 309 ASP B CA 1
ATOM 4970 C C . ASP B 1 309 ? -23.703 8.391 -5.031 1 98 309 ASP B C 1
ATOM 4972 O O . ASP B 1 309 ? -23.812 7.926 -6.168 1 98 309 ASP B O 1
ATOM 4976 N N . GLN B 1 310 ? -22.531 8.578 -4.457 1 97.69 310 GLN B N 1
ATOM 4977 C CA . GLN B 1 310 ? -21.281 8.234 -5.129 1 97.69 310 GLN B CA 1
ATOM 4978 C C . GLN B 1 310 ? -21.219 6.742 -5.43 1 97.69 310 GLN B C 1
ATOM 4980 O O . GLN B 1 310 ? -20.641 6.336 -6.441 1 97.69 310 GLN B O 1
ATOM 4985 N N . LEU B 1 311 ? -21.812 5.938 -4.574 1 97.56 311 LEU B N 1
ATOM 4986 C CA . LEU B 1 311 ? -21.719 4.488 -4.688 1 97.56 311 LEU B CA 1
ATOM 4987 C C . LEU B 1 311 ? -22.75 3.949 -5.664 1 97.56 311 LEU B C 1
ATOM 4989 O O . LEU B 1 311 ? -22.625 2.82 -6.145 1 97.56 311 LEU B O 1
ATOM 4993 N N . THR B 1 312 ? -23.812 4.676 -5.879 1 94.56 312 THR B N 1
ATOM 4994 C CA . THR B 1 312 ? -24.906 4.18 -6.707 1 94.56 312 THR B CA 1
ATOM 4995 C C . THR B 1 312 ? -24.891 4.844 -8.078 1 94.56 312 THR B C 1
ATOM 4997 O O . THR B 1 312 ? -25.656 4.473 -8.961 1 94.56 312 THR B O 1
ATOM 5000 N N . VAL B 1 313 ? -24.094 5.996 -8.188 1 76.12 313 VAL B N 1
ATOM 5001 C CA . VAL B 1 313 ? -24.031 6.648 -9.484 1 76.12 313 VAL B CA 1
ATOM 5002 C C . VAL B 1 313 ? -23.438 5.695 -10.523 1 76.12 313 VAL B C 1
ATOM 5004 O O . VAL B 1 313 ? -22.422 5.047 -10.258 1 76.12 313 VAL B O 1
ATOM 5007 N N . LYS B 1 314 ? -24.328 5.152 -11.367 1 57.72 314 LYS B N 1
ATOM 5008 C CA . LYS B 1 314 ? -23.875 4.332 -12.484 1 57.72 314 LYS B CA 1
ATOM 5009 C C . LYS B 1 314 ? -22.688 4.977 -13.188 1 57.72 314 LYS B C 1
ATOM 5011 O O . LYS B 1 314 ? -22.641 6.195 -13.375 1 57.72 314 LYS B O 1
ATOM 5016 N N . ALA B 1 315 ? -21.375 4.488 -13 1 48.38 315 ALA B N 1
ATOM 5017 C CA . ALA B 1 315 ? -20.281 4.902 -13.875 1 48.38 315 ALA B CA 1
ATOM 5018 C C . ALA B 1 315 ? -20.797 5.254 -15.266 1 48.38 315 ALA B C 1
ATOM 5020 O O . ALA B 1 315 ? -21.344 4.395 -15.969 1 48.38 315 ALA B O 1
ATOM 5021 N N . GLY B 1 316 ? -21.484 6.152 -15.523 1 35.94 316 GLY B N 1
ATOM 5022 C CA . GLY B 1 316 ? -21.656 6.383 -16.953 1 35.94 316 GLY B CA 1
ATOM 5023 C C . GLY B 1 316 ? -20.391 6.09 -17.75 1 35.94 316 GLY B C 1
ATOM 5024 O O . GLY B 1 316 ? -19.281 6.352 -17.281 1 35.94 316 GLY B O 1
ATOM 5025 N N . VAL B 1 317 ? -20.484 4.953 -18.672 1 34.06 317 VAL B N 1
ATOM 5026 C CA . VAL B 1 317 ? -19.484 4.691 -19.703 1 34.06 317 VAL B CA 1
ATOM 5027 C C . VAL B 1 317 ? -18.891 6.008 -20.188 1 34.06 317 VAL B C 1
ATOM 5029 O O . VAL B 1 317 ? -19.609 6.887 -20.672 1 34.06 317 VAL B O 1
ATOM 5032 N N . GLN B 1 318 ? -17.906 6.508 -19.672 1 26.67 318 GLN B N 1
ATOM 5033 C CA . GLN B 1 318 ? -17.188 7.395 -20.578 1 26.67 318 GLN B CA 1
ATOM 5034 C C . GLN B 1 318 ? -17.156 6.824 -22 1 26.67 318 GLN B C 1
ATOM 5036 O O . GLN B 1 318 ? -16.531 5.789 -22.234 1 26.67 318 GLN B O 1
ATOM 5041 N N . ILE B 1 319 ? -18.219 6.895 -22.641 1 21.73 319 ILE B N 1
ATOM 5042 C CA . ILE B 1 319 ? -18.031 6.93 -24.094 1 21.73 319 ILE B CA 1
ATOM 5043 C C . ILE B 1 319 ? -17 7.996 -24.453 1 21.73 319 ILE B C 1
ATOM 5045 O O . ILE B 1 319 ? -17.078 9.125 -23.969 1 21.73 319 ILE B O 1
#

Sequence (638 aa):
MLLLVTNRRDITMDYVVAELHRREQPFVRLNTELLPQAMCTMASHPRDAWSISLGGRVVRGEEVTAAYFRRPGAPVVSENVTDAGERAYIEAEWSSFLKSLYSRLDGRWLNSPSKIFTAEDKPMQLMMAHELGFNVPLATITNDISSVQSIAKAGQAIGKPLRQAVLAGELERVIFTSRLGSLDDEHAQAISMTPFIVQTEIQKQYDVRVTVVGEQVFATAIWSQENPETEIDWRQGSRPDLRHEKIALPGLVERQCVELVRRLGLRYGAIDLINDRSGKLWFLEINPNGQWAWIENLTGYPIASAIVDQLTVKAGVQIMLLLVTNRRDITMDYVVAELHRREQPFVRLNTELLPQAMCTMASHPRDAWSISLGGRVVRGEEVTAAYFRRPGAPVVSENVTDAGERAYIEAEWSSFLKSLYSRLDGRWLNSPSKIFTAEDKPMQLMMAHELGFNVPLATITNDISSVQSIAKAGQAIGKPLRQAVLAGELERVIFTSRLGSLDDEHAQAISMTPFIVQTEIQKQYDVRVTVVGEQVFATAIWSQENPETEIDWRQGSRPDLRHEKIALPGLVERQCVELVRRLGLRYGAIDLINDRSGKLWFLEINPNGQWAWIENLTGYPIASAIVDQLTVKAGVQI

Organism: Pseudomonas putida (strain ATCC 47054 / DSM 6125 / CFBP 8728 / NCIMB 11950 / KT2440) (NCBI:txid160488)

Nearest PDB structures (foldseek):
  5ig9-assembly1_A  TM=8.422E-01  e=1.008E-25  Microcystis aeruginosa MRC
  5ig9-assembly1_B  TM=8.606E-01  e=1.106E-23  Microcystis aeruginosa MRC
  5ig9-assembly2_D  TM=8.609E-01  e=1.172E-23  Microcystis aeruginosa MRC
  5ig9-assembly4_F  TM=8.666E-01  e=2.490E-23  Microcystis aeruginosa MRC
  5ig9-assembly3_H  TM=8.521E-01  e=1.864E-23  Microcystis aeruginosa MRC

Foldseek 3Di:
DEEEAAAPPPVLVVLLVVVCVVVVNDYDYDQLLAQLVWDKDDDPDDLFQIWIGDPNDIDGSVPHQAYEDFHHDQHHDDVVPPDPVVRVVSSVVSVVVVVSNLVSCPPRYLFRPVLLVVQLQFVVLQVLLVVLPFAAFDKDWDLAVVVLQVQVVVAFKAWAARDPDPDDDDLCCQRHVDRCNPPDPVCSVSSNPGITMMGHDFAFQWKWKWKAAALDIWIKTWGQPPPPVRPDDPVPPPDVPIDIDTDDDPPSVSVSVNVSCVVSVHRIKIWMWGQGPVRGIYTRGIRRNDRCVSVCVNYVDPVSNSNVCSNPVDPPPPD/DEEEAAAPPPVLVVLLVVVCVVVVNDYDYDQLLAQLVWDKDDDPDDLFQIWIGDPNDIDGSVPHQAYEDFHHDQHHDDVVPPDPVVRVVSSVVSVVVVVSNLVSRPPRYLFRPVLLVVQLQFVVLQVLLVVLPFAAFDKDWDLAVVVLQVQVVVAFKAWAARDPDPDDDDLCCQRHVDRCNPPDPVCSVSSNPGITMMGHDFAFQWKWKWKAAALDIWIKTWGQPPPPVRPDDPVPPPDVPIDIDTDDDDPSVSVSVNVSCVVSVHRIKIWMWGQGPVRGIYTRGIRRNDRCVSVCVNYVDPVSNSNVCSNPVDPPPPD

pLDDT: mean 88.01, std 16.98, range [21.73, 98.88]

Solvent-accessible surface area (backbone atoms only — not comparable to full-atom values): 34264 Å² total; per-residue (Å²): 66,36,37,36,37,20,29,92,81,46,65,59,55,49,50,42,50,51,48,29,58,74,67,68,49,62,66,46,79,44,42,36,28,51,46,52,73,30,39,38,41,33,42,37,61,57,74,44,42,33,38,40,36,47,94,91,40,75,50,46,37,77,53,51,65,18,30,42,65,67,51,64,37,71,49,49,71,63,80,86,57,74,52,65,58,55,44,52,48,36,38,49,25,46,52,41,51,50,52,47,51,54,59,53,42,61,94,29,38,53,40,42,71,71,39,41,59,60,48,59,38,55,62,57,46,47,26,52,38,49,75,64,63,49,46,60,62,61,46,36,35,30,20,40,56,69,61,51,49,57,46,28,71,76,32,59,16,37,31,41,68,66,48,93,65,85,65,71,61,70,65,47,51,57,48,48,70,32,73,51,67,74,68,50,76,82,45,39,63,66,38,34,51,35,48,28,34,36,29,40,60,74,66,59,62,29,38,29,45,34,40,34,43,60,86,46,77,48,40,35,37,38,35,58,54,91,50,82,86,53,68,64,74,76,80,57,74,77,60,84,78,48,53,70,42,81,50,84,68,58,69,68,57,48,51,40,52,41,46,51,31,48,75,51,61,33,38,38,29,30,31,40,31,32,28,26,79,86,67,51,63,31,55,75,51,58,31,60,69,47,89,51,54,69,53,28,72,72,65,65,53,63,56,48,57,47,49,51,47,68,56,63,52,71,75,67,75,81,118,65,36,38,38,36,19,30,92,83,47,63,58,55,49,49,43,51,52,49,30,57,75,68,69,50,62,66,46,78,44,41,36,28,52,47,51,72,31,41,40,40,32,43,39,63,56,75,43,40,34,37,40,36,46,95,90,40,74,50,46,38,76,53,52,67,17,32,42,65,68,51,64,37,71,49,50,72,62,80,86,57,73,51,66,57,55,45,51,49,37,38,47,25,45,52,42,50,49,50,47,50,55,59,52,43,62,94,30,37,53,40,41,69,70,39,41,60,58,48,59,38,55,63,57,47,48,27,52,39,50,73,63,64,50,47,60,60,60,45,35,36,31,20,39,56,69,60,50,48,56,45,29,72,78,32,59,18,37,32,40,68,66,46,95,65,86,64,72,62,71,66,45,50,57,47,51,69,31,73,52,65,73,68,50,77,83,44,37,66,66,37,34,52,37,49,31,34,36,30,39,60,76,66,58,61,29,38,30,44,34,39,32,43,60,86,46,76,50,37,32,37,38,34,56,54,91,48,82,83,53,69,63,74,75,82,58,73,78,59,84,78,48,55,70,41,79,48,84,68,57,68,69,58,49,51,40,54,42,48,51,32,47,76,52,63,35,38,39,31,30,32,39,32,32,30,28,80,86,67,50,64,29,54,74,51,58,30,62,70,48,87,51,53,70,53,30,72,72,65,64,55,62,57,50,57,48,51,51,48,66,55,63,52,71,77,68,75,80,118

Radius of gyration: 26.62 Å; Cα contacts (8 Å, |Δi|>4): 1231; chains: 2; bounding box: 66×75×59 Å